Protein AF-0000000068838491 (afdb_homodimer)

Structure (mmCIF, N/CA/C/O backbone):
data_AF-0000000068838491-model_v1
#
loop_
_entity.id
_entity.type
_entity.pdbx_description
1 polymer 'Sulfotransferase domain-containing protein'
#
loop_
_atom_site.group_PDB
_atom_site.id
_atom_site.type_symbol
_atom_site.label_atom_id
_atom_site.label_alt_id
_atom_site.label_comp_id
_atom_site.label_asym_id
_atom_site.label_entity_id
_atom_site.label_seq_id
_atom_site.pdbx_PDB_ins_code
_atom_site.Cartn_x
_atom_site.Cartn_y
_atom_site.Cartn_z
_atom_site.occupancy
_atom_site.B_iso_or_equiv
_atom_site.auth_seq_id
_atom_site.auth_comp_id
_atom_site.auth_asym_id
_atom_site.auth_atom_id
_atom_site.pdbx_PDB_model_num
ATOM 1 N N . MET A 1 1 ? 32.844 -2.209 -30.922 1 19.47 1 MET A N 1
ATOM 2 C CA . MET A 1 1 ? 31.672 -2.957 -30.516 1 19.47 1 MET A CA 1
ATOM 3 C C . MET A 1 1 ? 32.062 -4.223 -29.75 1 19.47 1 MET A C 1
ATOM 5 O O . MET A 1 1 ? 32.625 -5.156 -30.328 1 19.47 1 MET A O 1
ATOM 9 N N . LYS A 1 2 ? 32.5 -4.066 -28.5 1 26.12 2 LYS A N 1
ATOM 10 C CA . LYS A 1 2 ? 33.188 -5.176 -27.844 1 26.12 2 LYS A CA 1
ATOM 11 C C . LYS A 1 2 ? 32.312 -6.422 -27.797 1 26.12 2 LYS A C 1
ATOM 13 O O . LYS A 1 2 ? 31.125 -6.34 -27.453 1 26.12 2 LYS A O 1
ATOM 18 N N . PRO A 1 3 ? 32.719 -7.426 -28.484 1 23.8 3 PRO A N 1
ATOM 19 C CA . PRO A 1 3 ? 31.875 -8.625 -28.531 1 23.8 3 PRO A CA 1
ATOM 20 C C . PRO A 1 3 ? 31.438 -9.102 -27.156 1 23.8 3 PRO A C 1
ATOM 22 O O . PRO A 1 3 ? 32.156 -8.891 -26.172 1 23.8 3 PRO A O 1
ATOM 25 N N . LEU A 1 4 ? 30.109 -9.008 -26.859 1 27.86 4 LEU A N 1
ATOM 26 C CA . LEU A 1 4 ? 29.438 -9.539 -25.672 1 27.86 4 LEU A CA 1
ATOM 27 C C . LEU A 1 4 ? 29.828 -10.992 -25.438 1 27.86 4 LEU A C 1
ATOM 29 O O . LEU A 1 4 ? 29.078 -11.914 -25.734 1 27.86 4 LEU A O 1
ATOM 33 N N . HIS A 1 5 ? 31.109 -11.406 -25.688 1 24.94 5 HIS A N 1
ATOM 34 C CA . HIS A 1 5 ? 31.609 -12.773 -25.594 1 24.94 5 HIS A CA 1
ATOM 35 C C . HIS A 1 5 ? 31.281 -13.398 -24.25 1 24.94 5 HIS A C 1
ATOM 37 O O . HIS A 1 5 ? 31.281 -14.625 -24.109 1 24.94 5 HIS A O 1
ATOM 43 N N . LEU A 1 6 ? 31.625 -12.656 -23.188 1 27.23 6 LEU A N 1
ATOM 44 C CA . LEU A 1 6 ? 32.031 -13.367 -21.969 1 27.23 6 LEU A CA 1
ATOM 45 C C . LEU A 1 6 ? 30.812 -14.039 -21.312 1 27.23 6 LEU A C 1
ATOM 47 O O . LEU A 1 6 ? 30.859 -14.391 -20.141 1 27.23 6 LEU A O 1
ATOM 51 N N . LEU A 1 7 ? 29.562 -13.664 -21.719 1 31.52 7 LEU A N 1
ATOM 52 C CA . LEU A 1 7 ? 28.734 -14.422 -20.797 1 31.52 7 LEU A CA 1
ATOM 53 C C . LEU A 1 7 ? 29 -15.914 -20.906 1 31.52 7 LEU A C 1
ATOM 55 O O . LEU A 1 7 ? 28.844 -16.5 -21.984 1 31.52 7 LEU A O 1
ATOM 59 N N . PRO A 1 8 ? 30.172 -16.328 -20.312 1 27.75 8 PRO A N 1
ATOM 60 C CA . PRO A 1 8 ? 30.531 -17.734 -20.516 1 27.75 8 PRO A CA 1
ATOM 61 C C . PRO A 1 8 ? 29.312 -18.641 -20.641 1 27.75 8 PRO A C 1
ATOM 63 O O . PRO A 1 8 ? 28.234 -18.312 -20.125 1 27.75 8 PRO A O 1
ATOM 66 N N . ALA A 1 9 ? 29.297 -19.5 -21.656 1 28.05 9 ALA A N 1
ATOM 67 C CA . ALA A 1 9 ? 28.375 -20.625 -21.812 1 28.05 9 ALA A CA 1
ATOM 68 C C . ALA A 1 9 ? 28.062 -21.266 -20.469 1 28.05 9 ALA A C 1
ATOM 70 O O . ALA A 1 9 ? 28.625 -20.875 -19.438 1 28.05 9 ALA A O 1
ATOM 71 N N . GLY A 1 10 ? 28.094 -22.719 -20.531 1 27.25 10 GLY A N 1
ATOM 72 C CA . GLY A 1 10 ? 27.625 -23.797 -19.672 1 27.25 10 GLY A CA 1
ATOM 73 C C . GLY A 1 10 ? 28.453 -23.953 -18.422 1 27.25 10 GLY A C 1
ATOM 74 O O . GLY A 1 10 ? 29 -25.047 -18.156 1 27.25 10 GLY A O 1
ATOM 75 N N . GLU A 1 11 ? 29.297 -23.094 -18.031 1 28.72 11 GLU A N 1
ATOM 76 C CA . GLU A 1 11 ? 30.062 -23.656 -16.938 1 28.72 11 GLU A CA 1
ATOM 77 C C . GLU A 1 11 ? 29.141 -24.344 -15.922 1 28.72 11 GLU A C 1
ATOM 79 O O . GLU A 1 11 ? 28.234 -23.719 -15.391 1 28.72 11 GLU A O 1
ATOM 84 N N . ALA A 1 12 ? 29.109 -25.641 -16.109 1 30.36 12 ALA A N 1
ATOM 85 C CA . ALA A 1 12 ? 28.578 -26.578 -15.133 1 30.36 12 ALA A CA 1
ATOM 86 C C . ALA A 1 12 ? 28.953 -26.188 -13.711 1 30.36 12 ALA A C 1
ATOM 88 O O . ALA A 1 12 ? 30.141 -26.031 -13.391 1 30.36 12 ALA A O 1
ATOM 89 N N . HIS A 1 13 ? 28.469 -25.109 -13.18 1 30.69 13 HIS A N 1
ATOM 90 C CA . HIS A 1 13 ? 28.75 -24.844 -11.773 1 30.69 13 HIS A CA 1
ATOM 91 C C . HIS A 1 13 ? 29.078 -26.125 -11.023 1 30.69 13 HIS A C 1
ATOM 93 O O . HIS A 1 13 ? 28.531 -27.188 -11.32 1 30.69 13 HIS A O 1
ATOM 99 N N . PRO A 1 14 ? 30.312 -26.234 -10.445 1 30 14 PRO A N 1
ATOM 100 C CA . PRO A 1 14 ? 30.656 -27.438 -9.68 1 30 14 PRO A CA 1
ATOM 101 C C . PRO A 1 14 ? 29.453 -28.125 -9.07 1 30 14 PRO A C 1
ATOM 103 O O . PRO A 1 14 ? 28.344 -27.562 -9.055 1 30 14 PRO A O 1
ATOM 106 N N . HIS A 1 15 ? 29.875 -29.156 -8.086 1 28.34 15 HIS A N 1
ATOM 107 C CA . HIS A 1 15 ? 29.172 -30.188 -7.332 1 28.34 15 HIS A CA 1
ATOM 108 C C . HIS A 1 15 ? 27.984 -29.609 -6.566 1 28.34 15 HIS A C 1
ATOM 110 O O . HIS A 1 15 ? 28.156 -28.688 -5.77 1 28.34 15 HIS A O 1
ATOM 116 N N . ARG A 1 16 ? 26.891 -29.453 -7.195 1 32.5 16 ARG A N 1
ATOM 117 C CA . ARG A 1 16 ? 25.672 -29.594 -6.426 1 32.5 16 ARG A CA 1
ATOM 118 C C . ARG A 1 16 ? 25.875 -30.531 -5.23 1 32.5 16 ARG A C 1
ATOM 120 O O . ARG A 1 16 ? 26 -31.734 -5.391 1 32.5 16 ARG A O 1
ATOM 127 N N . ILE A 1 17 ? 26.875 -30.188 -4.355 1 31.66 17 ILE A N 1
ATOM 128 C CA . ILE A 1 17 ? 26.688 -31 -3.156 1 31.66 17 ILE A CA 1
ATOM 129 C C . ILE A 1 17 ? 25.203 -31.281 -2.949 1 31.66 17 ILE A C 1
ATOM 131 O O . ILE A 1 17 ? 24.406 -30.359 -2.873 1 31.66 17 ILE A O 1
ATOM 135 N N . SER A 1 18 ? 24.781 -32.375 -3.414 1 31.28 18 SER A N 1
ATOM 136 C CA . SER A 1 18 ? 23.531 -33.094 -3.283 1 31.28 18 SER A CA 1
ATOM 137 C C . SER A 1 18 ? 22.953 -32.969 -1.874 1 31.28 18 SER A C 1
ATOM 139 O O . SER A 1 18 ? 23.047 -33.906 -1.075 1 31.28 18 SER A O 1
ATOM 141 N N . SER A 1 19 ? 23.516 -32.25 -0.915 1 34.62 19 SER A N 1
ATOM 142 C CA . SER A 1 19 ? 22.547 -32.625 0.114 1 34.62 19 SER A CA 1
ATOM 143 C C . SER A 1 19 ? 21.125 -32.688 -0.449 1 34.62 19 SER A C 1
ATOM 145 O O . SER A 1 19 ? 20.688 -31.75 -1.117 1 34.62 19 SER A O 1
ATOM 147 N N . PRO A 1 20 ? 20.656 -33.781 -0.821 1 37.28 20 PRO A N 1
ATOM 148 C CA . PRO A 1 20 ? 19.344 -34.062 -1.416 1 37.28 20 PRO A CA 1
ATOM 149 C C . PRO A 1 20 ? 18.281 -33.062 -0.996 1 37.28 20 PRO A C 1
ATOM 151 O O . PRO A 1 20 ? 17.078 -33.375 -1.035 1 37.28 20 PRO A O 1
ATOM 154 N N . LEU A 1 21 ? 18.516 -32.312 -0.077 1 43.03 21 LEU A N 1
ATOM 155 C CA . LEU A 1 21 ? 17.25 -31.672 0.296 1 43.03 21 LEU A CA 1
ATOM 156 C C . LEU A 1 21 ? 16.578 -31.062 -0.923 1 43.03 21 LEU A C 1
ATOM 158 O O . LEU A 1 21 ? 17.094 -30.125 -1.539 1 43.03 21 LEU A O 1
ATOM 162 N N . SER A 1 22 ? 15.898 -31.875 -1.881 1 56.47 22 SER A N 1
ATOM 163 C CA . SER A 1 22 ? 15.07 -31.797 -3.078 1 56.47 22 SER A CA 1
ATOM 164 C C . SER A 1 22 ? 14.266 -30.5 -3.113 1 56.47 22 SER A C 1
ATOM 166 O O . SER A 1 22 ? 13.734 -30.062 -2.088 1 56.47 22 SER A O 1
ATOM 168 N N . GLU A 1 23 ? 14.633 -29.562 -3.994 1 79.81 23 GLU A N 1
ATOM 169 C CA . GLU A 1 23 ? 13.789 -28.406 -4.25 1 79.81 23 GLU A CA 1
ATOM 170 C C . GLU A 1 23 ? 12.312 -28.766 -4.191 1 79.81 23 GLU A C 1
ATOM 172 O O . GLU A 1 23 ? 11.875 -29.734 -4.832 1 79.81 23 GLU A O 1
ATOM 177 N N . PRO A 1 24 ? 11.781 -28.141 -3.17 1 90 24 PRO A N 1
ATOM 178 C CA . PRO A 1 24 ? 10.352 -28.469 -3.109 1 90 24 PRO A CA 1
ATOM 179 C C . PRO A 1 24 ? 9.617 -28.141 -4.402 1 90 24 PRO A C 1
ATOM 181 O O . PRO A 1 24 ? 10.078 -27.297 -5.188 1 90 24 PRO A O 1
ATOM 184 N N . GLY A 1 25 ? 8.586 -28.953 -4.688 1 95.94 25 GLY A N 1
ATOM 185 C CA . GLY A 1 25 ? 7.656 -28.531 -5.719 1 95.94 25 GLY A CA 1
ATOM 186 C C . GLY A 1 25 ? 6.926 -27.25 -5.359 1 95.94 25 GLY A C 1
ATOM 187 O O . GLY A 1 25 ? 7.012 -26.766 -4.227 1 95.94 25 GLY A O 1
ATOM 188 N N . VAL A 1 26 ? 6.305 -26.672 -6.332 1 98.06 26 VAL A N 1
ATOM 189 C CA . VAL A 1 26 ? 5.625 -25.406 -6.07 1 98.06 26 VAL A CA 1
ATOM 190 C C . VAL A 1 26 ? 4.266 -25.406 -6.758 1 98.06 26 VAL A C 1
ATOM 192 O O . VAL A 1 26 ? 4.121 -25.906 -7.875 1 98.06 26 VAL A O 1
ATOM 195 N N . VAL A 1 27 ? 3.301 -25 -6.039 1 98.5 27 VAL A N 1
ATOM 196 C CA . VAL A 1 27 ? 1.979 -24.656 -6.559 1 98.5 27 VAL A CA 1
ATOM 197 C C . VAL A 1 27 ? 1.795 -23.141 -6.574 1 98.5 27 VAL A C 1
ATOM 199 O O . VAL A 1 27 ? 1.725 -22.516 -5.516 1 98.5 27 VAL A O 1
ATOM 202 N N . PHE A 1 28 ? 1.736 -22.625 -7.766 1 98.69 28 PHE A N 1
ATOM 203 C CA . PHE A 1 28 ? 1.421 -21.203 -7.938 1 98.69 28 PHE A CA 1
ATOM 204 C C . PHE A 1 28 ? -0.043 -21.031 -8.32 1 98.69 28 PHE A C 1
ATOM 206 O O . PHE A 1 28 ? -0.438 -21.328 -9.445 1 98.69 28 PHE A O 1
ATOM 213 N N . ILE A 1 29 ? -0.805 -20.516 -7.336 1 98.44 29 ILE A N 1
ATOM 214 C CA . ILE A 1 29 ? -2.18 -20.156 -7.648 1 98.44 29 ILE A CA 1
ATOM 215 C C . ILE A 1 29 ? -2.195 -18.828 -8.414 1 98.44 29 ILE A C 1
ATOM 217 O O . ILE A 1 29 ? -2.078 -17.75 -7.812 1 98.44 29 ILE A O 1
ATOM 221 N N . LYS A 1 30 ? -2.393 -18.953 -9.664 1 96.56 30 LYS A N 1
ATOM 222 C CA . LYS A 1 30 ? -2.33 -17.828 -10.586 1 96.56 30 LYS A CA 1
ATOM 223 C C . LYS A 1 30 ? -3.6 -16.984 -10.508 1 96.56 30 LYS A C 1
ATOM 225 O O . LYS A 1 30 ? -4.703 -17.484 -10.719 1 96.56 30 LYS A O 1
ATOM 230 N N . THR A 1 31 ? -3.426 -15.734 -10.117 1 95 31 THR A N 1
ATOM 231 C CA . THR A 1 31 ? -4.555 -14.812 -10.078 1 95 31 THR A CA 1
ATOM 232 C C . THR A 1 31 ? -4.621 -13.984 -11.352 1 95 31 THR A C 1
ATOM 234 O O . THR A 1 31 ? -3.611 -13.805 -12.039 1 95 31 THR A O 1
ATOM 237 N N . HIS A 1 32 ? -5.727 -13.516 -11.68 1 90.38 32 HIS A N 1
ATOM 238 C CA . HIS A 1 32 ? -5.922 -12.773 -12.922 1 90.38 32 HIS A CA 1
ATOM 239 C C . HIS A 1 32 ? -5.484 -11.32 -12.766 1 90.38 32 HIS A C 1
ATOM 241 O O . HIS A 1 32 ? -5.707 -10.703 -11.719 1 90.38 32 HIS A O 1
ATOM 247 N N . ALA A 1 33 ? -4.863 -10.805 -13.781 1 89.25 33 ALA A N 1
ATOM 248 C CA . ALA A 1 33 ? -4.52 -9.398 -13.938 1 89.25 33 ALA A CA 1
ATOM 249 C C . ALA A 1 33 ? -3.566 -8.938 -12.836 1 89.25 33 ALA A C 1
ATOM 251 O O . ALA A 1 33 ? -3.666 -7.809 -12.352 1 89.25 33 ALA A O 1
ATOM 252 N N . THR A 1 34 ? -2.689 -9.812 -12.398 1 93.69 34 THR A N 1
ATOM 253 C CA . THR A 1 34 ? -1.746 -9.469 -11.336 1 93.69 34 THR A CA 1
ATOM 254 C C . THR A 1 34 ? -0.308 -9.625 -11.82 1 93.69 34 THR A C 1
ATOM 256 O O . THR A 1 34 ? 0.622 -9.695 -11.016 1 93.69 34 THR A O 1
ATOM 259 N N . GLY A 1 35 ? -0.11 -9.664 -13.109 1 91.38 35 GLY A N 1
ATOM 260 C CA . GLY A 1 35 ? 1.215 -9.938 -13.633 1 91.38 35 GLY A CA 1
ATOM 261 C C . GLY A 1 35 ? 1.609 -11.398 -13.531 1 91.38 35 GLY A C 1
ATOM 262 O O . GLY A 1 35 ? 2.791 -11.734 -13.617 1 91.38 35 GLY A O 1
ATOM 263 N N . SER A 1 36 ? 0.654 -12.219 -13.391 1 94.06 36 SER A N 1
ATOM 264 C CA . SER A 1 36 ? 0.883 -13.625 -13.094 1 94.06 36 SER A CA 1
ATOM 265 C C . SER A 1 36 ? 1.344 -14.391 -14.328 1 94.06 36 SER A C 1
ATOM 267 O O . SER A 1 36 ? 1.979 -15.438 -14.219 1 94.06 36 SER A O 1
ATOM 269 N N . SER A 1 37 ? 1.078 -13.867 -15.523 1 92.62 37 SER A N 1
ATOM 270 C CA . SER A 1 37 ? 1.545 -14.539 -16.734 1 92.62 37 SER A CA 1
ATOM 271 C C . SER A 1 37 ? 3.068 -14.586 -16.781 1 92.62 37 SER A C 1
ATOM 273 O O . SER A 1 37 ? 3.648 -15.578 -17.219 1 92.62 37 SER A O 1
ATOM 275 N N . THR A 1 38 ? 3.684 -13.508 -16.406 1 94.38 38 THR A N 1
ATOM 276 C CA . THR A 1 38 ? 5.141 -13.469 -16.359 1 94.38 38 THR A CA 1
ATOM 277 C C . THR A 1 38 ? 5.68 -14.531 -15.414 1 94.38 38 THR A C 1
ATOM 279 O O . THR A 1 38 ? 6.641 -15.234 -15.734 1 94.38 38 THR A O 1
ATOM 282 N N . LEU A 1 39 ? 5.055 -14.68 -14.289 1 96.88 39 LEU A N 1
ATOM 283 C CA . LEU A 1 39 ? 5.504 -15.664 -13.312 1 96.88 39 LEU A CA 1
ATOM 284 C C . LEU A 1 39 ? 5.312 -17.078 -13.836 1 96.88 39 LEU A C 1
ATOM 286 O O . LEU A 1 39 ? 6.172 -17.953 -13.648 1 96.88 39 LEU A O 1
ATOM 290 N N . THR A 1 40 ? 4.199 -17.312 -14.477 1 96.62 40 THR A N 1
ATOM 291 C CA . THR A 1 40 ? 3.98 -18.609 -15.102 1 96.62 40 THR A CA 1
ATOM 292 C C . THR A 1 40 ? 5.074 -18.906 -16.125 1 96.62 40 THR A C 1
ATOM 294 O O . THR A 1 40 ? 5.586 -20.031 -16.188 1 96.62 40 THR A O 1
ATOM 297 N N . SER A 1 41 ? 5.426 -17.922 -16.875 1 95.12 41 SER A N 1
ATOM 298 C CA . SER A 1 41 ? 6.488 -18.094 -17.859 1 95.12 41 SER A CA 1
ATOM 299 C C . SER A 1 41 ? 7.812 -18.438 -17.188 1 95.12 41 SER A C 1
ATOM 301 O O . SER A 1 41 ? 8.578 -19.25 -17.703 1 95.12 41 SER A O 1
ATOM 303 N N . ILE A 1 42 ? 8.117 -17.797 -16.094 1 96.81 42 ILE A N 1
ATOM 304 C CA . ILE A 1 42 ? 9.312 -18.094 -15.32 1 96.81 42 ILE A CA 1
ATOM 305 C C . ILE A 1 42 ? 9.305 -19.562 -14.883 1 96.81 42 ILE A C 1
ATOM 307 O O . ILE A 1 42 ? 10.297 -20.266 -15.039 1 96.81 42 ILE A O 1
ATOM 311 N N . MET A 1 43 ? 8.203 -20.047 -14.414 1 97 43 MET A N 1
ATOM 312 C CA . MET A 1 43 ? 8.062 -21.422 -13.922 1 97 43 MET A CA 1
ATOM 313 C C . MET A 1 43 ? 8.195 -22.422 -15.07 1 97 43 MET A C 1
ATOM 315 O O . MET A 1 43 ? 8.852 -23.453 -14.922 1 97 43 MET A O 1
ATOM 319 N N . HIS A 1 44 ? 7.598 -22.062 -16.125 1 96.06 44 HIS A N 1
ATOM 320 C CA . HIS A 1 44 ? 7.691 -22.922 -17.312 1 96.06 44 HIS A CA 1
ATOM 321 C C . HIS A 1 44 ? 9.133 -23.031 -17.797 1 96.06 44 HIS A C 1
ATOM 323 O O . HIS A 1 44 ? 9.586 -24.109 -18.156 1 96.06 44 HIS A O 1
ATOM 329 N N . ARG A 1 45 ? 9.805 -21.938 -17.875 1 94.75 45 ARG A N 1
ATOM 330 C CA . ARG A 1 45 ? 11.203 -21.953 -18.297 1 94.75 45 ARG A CA 1
ATOM 331 C C . ARG A 1 45 ? 12.062 -22.781 -17.359 1 94.75 45 ARG A C 1
ATOM 333 O O . ARG A 1 45 ? 12.977 -23.484 -17.797 1 94.75 45 ARG A O 1
ATOM 340 N N . PHE A 1 46 ? 11.789 -22.672 -16.094 1 95.5 46 PHE A N 1
ATOM 341 C CA . PHE A 1 46 ? 12.492 -23.5 -15.125 1 95.5 46 PHE A CA 1
ATOM 342 C C . PHE A 1 46 ? 12.266 -24.969 -15.414 1 95.5 46 PHE A C 1
ATOM 344 O O . PHE A 1 46 ? 13.211 -25.766 -15.398 1 95.5 46 PHE A O 1
ATOM 351 N N . CYS A 1 47 ? 11.039 -25.312 -15.703 1 94.19 47 CYS A N 1
ATOM 352 C CA . CYS A 1 47 ? 10.711 -26.703 -16 1 94.19 47 CYS A CA 1
ATOM 353 C C . CYS A 1 47 ? 11.469 -27.188 -17.234 1 94.19 47 CYS A C 1
ATOM 355 O O . CYS A 1 47 ? 12.047 -28.281 -17.219 1 94.19 47 CYS A O 1
ATOM 357 N N . ASP A 1 48 ? 11.492 -26.422 -18.219 1 93.19 48 ASP A N 1
ATOM 358 C CA . ASP A 1 48 ? 12.172 -26.781 -19.469 1 93.19 48 ASP A CA 1
ATOM 359 C C . ASP A 1 48 ? 13.672 -26.938 -19.234 1 93.19 48 ASP A C 1
ATOM 361 O O . ASP A 1 48 ? 14.289 -27.859 -19.781 1 93.19 48 ASP A O 1
ATOM 365 N N . ALA A 1 49 ? 14.188 -26.047 -18.453 1 91.25 49 ALA A N 1
ATOM 366 C CA . ALA A 1 49 ? 15.633 -26.016 -18.25 1 91.25 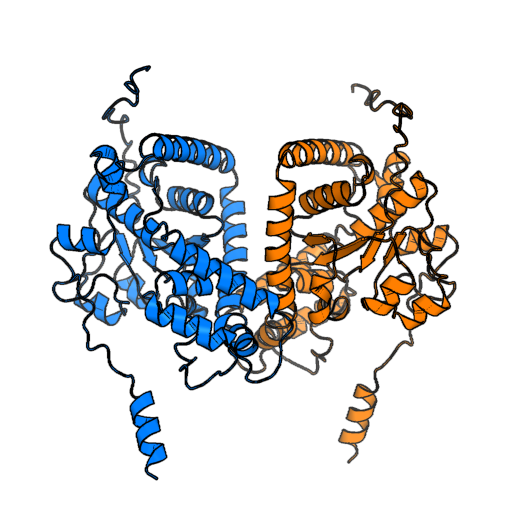49 ALA A CA 1
ATOM 367 C C . ALA A 1 49 ? 16.094 -27.141 -17.344 1 91.25 49 ALA A C 1
ATOM 369 O O . ALA A 1 49 ? 17.219 -27.641 -17.484 1 91.25 49 ALA A O 1
ATOM 370 N N . ASN A 1 50 ? 15.258 -27.625 -16.484 1 89.69 50 ASN A N 1
ATOM 371 C CA . ASN A 1 50 ? 15.695 -28.594 -15.469 1 89.69 50 ASN A CA 1
ATOM 372 C C . ASN A 1 50 ? 15.031 -29.953 -15.664 1 89.69 50 ASN A C 1
ATOM 374 O O . ASN A 1 50 ? 15.234 -30.859 -14.859 1 89.69 50 ASN A O 1
ATOM 378 N N . GLY A 1 51 ? 14.305 -30.094 -16.672 1 86 51 GLY A N 1
ATOM 379 C CA . GLY A 1 51 ? 13.617 -31.344 -16.938 1 86 51 GLY A CA 1
ATOM 380 C C . GLY A 1 51 ? 12.594 -31.703 -15.867 1 86 51 GLY A C 1
ATOM 381 O O . GLY A 1 51 ? 12.391 -32.875 -15.57 1 86 51 GLY A O 1
ATOM 382 N N . SER A 1 52 ? 12.086 -30.703 -15.25 1 87.75 52 SER A N 1
ATOM 383 C CA . SER A 1 52 ? 11.062 -30.906 -14.227 1 87.75 52 SER A CA 1
ATOM 384 C C . SER A 1 52 ? 9.695 -31.141 -14.859 1 87.75 52 SER A C 1
ATOM 386 O O . SER A 1 52 ? 9.5 -30.875 -16.047 1 87.75 52 SER A O 1
ATOM 388 N N . THR A 1 53 ? 8.828 -31.688 -14.078 1 92.31 53 THR A N 1
ATOM 389 C CA . THR A 1 53 ? 7.469 -31.938 -14.547 1 92.31 53 THR A CA 1
ATOM 390 C C . THR A 1 53 ? 6.559 -30.766 -14.195 1 92.31 53 THR A C 1
ATOM 392 O O . THR A 1 53 ? 6.445 -30.375 -13.031 1 92.31 53 THR A O 1
ATOM 395 N N . CYS A 1 54 ? 5.887 -30.219 -15.242 1 95.44 54 CYS A N 1
ATOM 396 C CA . CYS A 1 54 ? 4.922 -29.141 -15.07 1 95.44 54 CYS A CA 1
ATOM 397 C C . CYS A 1 54 ? 3.535 -29.562 -15.531 1 95.44 54 CYS A C 1
ATOM 399 O O . CYS A 1 54 ? 3.408 -30.438 -16.391 1 95.44 54 CYS A O 1
ATOM 401 N N . PHE A 1 55 ? 2.582 -28.984 -14.914 1 96.81 55 PHE A N 1
ATOM 402 C CA . PHE A 1 55 ? 1.212 -29.25 -15.336 1 96.81 55 PHE A CA 1
ATOM 403 C C . PHE A 1 55 ? 0.972 -28.734 -16.75 1 96.81 55 PHE A C 1
ATOM 405 O O . PHE A 1 55 ? 1.298 -27.594 -17.062 1 96.81 55 PHE A O 1
ATOM 412 N N . VAL A 1 56 ? 0.473 -29.578 -17.547 1 95.12 56 VAL A N 1
ATOM 413 C CA . VAL A 1 56 ? 0.035 -29.25 -18.891 1 95.12 56 VAL A CA 1
ATOM 414 C C . VAL A 1 56 ? -1.475 -29.453 -19.016 1 95.12 56 VAL A C 1
ATOM 416 O O . VAL A 1 56 ? -2.004 -30.484 -18.609 1 95.12 56 VAL A O 1
ATOM 419 N N . TYR A 1 57 ? -2.133 -28.453 -19.547 1 95.19 57 TYR A N 1
ATOM 420 C CA . TYR A 1 57 ? -3.574 -28.594 -19.734 1 95.19 57 TYR A CA 1
ATOM 421 C C . TYR A 1 57 ? -3.898 -29.781 -20.641 1 95.19 57 TYR A C 1
ATOM 423 O O . TYR A 1 57 ? -3.209 -30.016 -21.625 1 95.19 57 TYR A O 1
ATOM 431 N N . PRO A 1 58 ? -4.957 -30.484 -20.25 1 92.75 58 PRO A N 1
ATOM 432 C CA . PRO A 1 58 ? -5.395 -31.547 -21.156 1 92.75 58 PRO A CA 1
ATOM 433 C C . PRO A 1 58 ? -5.844 -31.016 -22.516 1 92.75 58 PRO A C 1
ATOM 435 O O . PRO A 1 58 ? -6.258 -29.859 -22.625 1 92.75 58 PRO A O 1
ATOM 438 N N . ARG A 1 59 ? -5.773 -31.953 -23.422 1 88.75 59 ARG A N 1
ATOM 439 C CA . ARG A 1 59 ? -6.242 -31.578 -24.766 1 88.75 59 ARG A CA 1
ATOM 440 C C . ARG A 1 59 ? -7.699 -31.141 -24.734 1 88.75 59 ARG A C 1
ATOM 442 O O . ARG A 1 59 ? -8.523 -31.734 -24.031 1 88.75 59 ARG A O 1
ATOM 449 N N . GLY A 1 60 ? -7.996 -30.094 -25.391 1 86.12 60 GLY A N 1
ATOM 450 C CA . GLY A 1 60 ? -9.359 -29.594 -25.469 1 86.12 60 GLY A CA 1
ATOM 451 C C . GLY A 1 60 ? -9.688 -28.562 -24.406 1 86.12 60 GLY A C 1
ATOM 452 O O . GLY A 1 60 ? -10.727 -27.906 -24.469 1 86.12 60 GLY A O 1
ATOM 453 N N . VAL A 1 61 ? -8.859 -28.531 -23.422 1 90.19 61 VAL A N 1
ATOM 454 C CA . VAL A 1 61 ? -9.086 -27.547 -22.375 1 90.19 61 VAL A CA 1
ATOM 455 C C . VAL A 1 61 ? -8.273 -26.281 -22.656 1 90.19 61 VAL A C 1
ATOM 457 O O . VAL A 1 61 ? -7.082 -26.359 -22.969 1 90.19 61 VAL A O 1
ATOM 460 N N . HIS A 1 62 ? -8.883 -25.156 -22.531 1 89.12 62 HIS A N 1
ATOM 461 C CA . HIS A 1 62 ? -8.203 -23.891 -22.781 1 89.12 62 HIS A CA 1
ATOM 462 C C . HIS A 1 62 ? -7.125 -23.625 -21.75 1 89.12 62 HIS A C 1
ATOM 464 O O . HIS A 1 62 ? -7.402 -23.609 -20.547 1 89.12 62 HIS A O 1
ATOM 470 N N . ALA A 1 63 ? -5.934 -23.359 -22.281 1 87.81 63 ALA A N 1
ATOM 471 C CA . ALA A 1 63 ? -4.809 -23.078 -21.391 1 87.81 63 ALA A CA 1
ATOM 472 C C . ALA A 1 63 ? -4.957 -21.703 -20.734 1 87.81 63 ALA A C 1
ATOM 474 O O . ALA A 1 63 ? -4.242 -20.766 -21.078 1 87.81 63 ALA A O 1
ATOM 475 N N . GLY A 1 64 ? -5.914 -21.438 -20.047 1 86.88 64 GLY A N 1
ATOM 476 C CA . GLY A 1 64 ? -6.234 -20.203 -19.344 1 86.88 64 GLY A CA 1
ATOM 477 C C . GLY A 1 64 ? -7.469 -20.312 -18.469 1 86.88 64 GLY A C 1
ATOM 478 O O . GLY A 1 64 ? -7.789 -19.391 -17.719 1 86.88 64 GLY A O 1
ATOM 479 N N . SER A 1 65 ? -7.973 -21.422 -18.594 1 87.88 65 SER A N 1
ATOM 480 C CA . SER A 1 65 ? -9.172 -21.656 -17.781 1 87.88 65 SER A CA 1
ATOM 481 C C . SER A 1 65 ? -8.828 -21.766 -16.297 1 87.88 65 SER A C 1
ATOM 483 O O . SER A 1 65 ? -7.746 -22.234 -15.945 1 87.88 65 SER A O 1
ATOM 485 N N . THR A 1 66 ? -9.75 -21.297 -15.547 1 91.81 66 THR A N 1
ATOM 486 C CA . THR A 1 66 ? -9.609 -21.484 -14.102 1 91.81 66 THR A CA 1
ATOM 487 C C . THR A 1 66 ? -10.031 -22.891 -13.688 1 91.81 66 THR A C 1
ATOM 489 O O . THR A 1 66 ? -11.164 -23.297 -13.953 1 91.81 66 THR A O 1
ATOM 492 N N . LEU A 1 67 ? -9.156 -23.562 -12.961 1 95.31 67 LEU A N 1
ATOM 493 C CA . LEU A 1 67 ? -9.383 -24.969 -12.641 1 95.31 67 LEU A CA 1
ATOM 494 C C . LEU A 1 67 ? -9.914 -25.125 -11.219 1 95.31 67 LEU A C 1
ATOM 496 O O . LEU A 1 67 ? -9.453 -24.438 -10.305 1 95.31 67 LEU A O 1
ATOM 500 N N . SER A 1 68 ? -10.859 -26.031 -11.062 1 94.81 68 SER A N 1
ATOM 501 C CA . SER A 1 68 ? -11.297 -26.438 -9.734 1 94.81 68 SER A CA 1
ATOM 502 C C . SER A 1 68 ? -10.461 -27.594 -9.203 1 94.81 68 SER A C 1
ATOM 504 O O . SER A 1 68 ? -9.781 -28.281 -9.977 1 94.81 68 SER A O 1
ATOM 506 N N . ALA A 1 69 ? -10.57 -27.812 -7.922 1 94.31 69 ALA A N 1
ATOM 507 C CA . ALA A 1 69 ? -9.883 -28.938 -7.32 1 94.31 69 ALA A CA 1
ATOM 508 C C . ALA A 1 69 ? -10.383 -30.266 -7.906 1 94.31 69 ALA A C 1
ATOM 510 O O . ALA A 1 69 ? -9.602 -31.203 -8.086 1 94.31 69 ALA A O 1
ATOM 511 N N . ALA A 1 70 ? -11.625 -30.297 -8.156 1 94.5 70 ALA A N 1
ATOM 512 C CA . ALA A 1 70 ? -12.219 -31.5 -8.727 1 94.5 70 ALA A CA 1
ATOM 513 C C . ALA A 1 70 ? -11.633 -31.812 -10.094 1 94.5 70 ALA A C 1
ATOM 515 O O . ALA A 1 70 ? -11.289 -32.969 -10.391 1 94.5 70 ALA A O 1
ATOM 516 N N . GLN A 1 71 ? -11.523 -30.844 -10.945 1 94.88 71 GLN A N 1
ATOM 517 C CA . GLN A 1 71 ? -10.914 -31.016 -12.266 1 94.88 71 GLN A CA 1
ATOM 518 C C . GLN A 1 71 ? -9.469 -31.5 -12.148 1 94.88 71 GLN A C 1
ATOM 520 O O . GLN A 1 71 ? -9.055 -32.406 -12.867 1 94.88 71 GLN A O 1
ATOM 525 N N . LEU A 1 72 ? -8.773 -30.938 -11.258 1 95.81 72 LEU A N 1
ATOM 526 C CA . LEU A 1 72 ? -7.371 -31.297 -11.07 1 95.81 72 LEU A CA 1
ATOM 527 C C . LEU A 1 72 ? -7.238 -32.75 -10.602 1 95.81 72 LEU A C 1
ATOM 529 O O . LEU A 1 72 ? -6.336 -33.469 -11.031 1 95.81 72 LEU A O 1
ATOM 533 N N . ARG A 1 73 ? -8.141 -33.188 -9.766 1 94.5 73 ARG A N 1
ATOM 534 C CA . ARG A 1 73 ? -8.109 -34.562 -9.266 1 94.5 73 ARG A CA 1
ATOM 535 C C . ARG A 1 73 ? -8.312 -35.562 -10.398 1 94.5 73 ARG A C 1
ATOM 537 O O . ARG A 1 73 ? -7.773 -36.656 -10.367 1 94.5 73 ARG A O 1
ATOM 544 N N . ASP A 1 74 ? -9.023 -35.094 -11.359 1 93.94 74 ASP A N 1
ATOM 545 C CA . ASP A 1 74 ? -9.297 -35.969 -12.5 1 93.94 74 ASP A CA 1
ATOM 546 C C . ASP A 1 74 ? -8.086 -36.062 -13.414 1 93.94 74 ASP A C 1
ATOM 548 O O . ASP A 1 74 ? -7.906 -37.062 -14.109 1 93.94 74 ASP A O 1
ATOM 552 N N . TRP A 1 75 ? -7.254 -35.031 -13.375 1 93.75 75 TRP A N 1
ATOM 553 C CA . TRP A 1 75 ? -6.23 -34.938 -14.414 1 93.75 75 TRP A CA 1
ATOM 554 C C . TRP A 1 75 ? -4.844 -35.219 -13.844 1 93.75 75 TRP A C 1
ATOM 556 O O . TRP A 1 75 ? -3.914 -35.562 -14.578 1 93.75 75 TRP A O 1
ATOM 566 N N . VAL A 1 76 ? -4.695 -35.062 -12.539 1 93.38 76 VAL A N 1
ATOM 567 C CA . VAL A 1 76 ? -3.369 -35.094 -11.93 1 93.38 76 VAL A CA 1
ATOM 568 C C . VAL A 1 76 ? -3.314 -36.156 -10.844 1 93.38 76 VAL A C 1
ATOM 570 O O . VAL A 1 76 ? -4.129 -36.125 -9.914 1 93.38 76 VAL A O 1
ATOM 573 N N . ALA A 1 77 ? -2.357 -37.062 -10.984 1 94.19 77 ALA A N 1
ATOM 574 C CA . ALA A 1 77 ? -2.1 -38.031 -9.906 1 94.19 77 ALA A CA 1
ATOM 575 C C . ALA A 1 77 ? -1.326 -37.375 -8.773 1 94.19 77 ALA A C 1
ATOM 577 O O . ALA A 1 77 ? -0.488 -36.5 -9.008 1 94.19 77 ALA A O 1
ATOM 578 N N . PRO A 1 78 ? -1.623 -37.812 -7.621 1 93.94 78 PRO A N 1
ATOM 579 C CA . PRO A 1 78 ? -0.917 -37.25 -6.48 1 93.94 78 PRO A CA 1
ATOM 580 C C . PRO A 1 78 ? 0.601 -37.281 -6.637 1 93.94 78 PRO A C 1
ATOM 582 O O . PRO A 1 78 ? 1.147 -38.312 -7.047 1 93.94 78 PRO A O 1
ATOM 585 N N . ASP A 1 79 ? 1.203 -36.156 -6.402 1 92.06 79 ASP A N 1
ATOM 586 C CA . ASP A 1 79 ? 2.652 -35.969 -6.352 1 92.06 79 ASP A CA 1
ATOM 587 C C . ASP A 1 79 ? 3.295 -36.312 -7.691 1 92.06 79 ASP A C 1
ATOM 589 O O . ASP A 1 79 ? 4.453 -36.75 -7.742 1 92.06 79 ASP A O 1
ATOM 593 N N . SER A 1 80 ? 2.555 -36.125 -8.797 1 92.88 80 SER A N 1
ATOM 594 C CA . SER A 1 80 ? 3.059 -36.5 -10.109 1 92.88 80 SER A CA 1
ATOM 595 C C . SER A 1 80 ? 3.67 -35.312 -10.836 1 92.88 80 SER A C 1
ATOM 597 O O . SER A 1 80 ? 4.426 -35.469 -11.789 1 92.88 80 SER A O 1
ATOM 599 N N . ILE A 1 81 ? 3.293 -34.125 -10.383 1 94.56 81 ILE A N 1
ATOM 600 C CA . ILE A 1 81 ? 3.77 -32.906 -11 1 94.56 81 ILE A CA 1
ATOM 601 C C . ILE A 1 81 ? 4.582 -32.094 -9.984 1 94.56 81 ILE A C 1
ATOM 603 O O . ILE A 1 81 ? 4.199 -32 -8.82 1 94.56 81 ILE A O 1
ATOM 607 N N . ARG A 1 82 ? 5.668 -31.578 -10.484 1 95.62 82 ARG A N 1
ATOM 608 C CA . ARG A 1 82 ? 6.535 -30.797 -9.594 1 95.62 82 ARG A CA 1
ATOM 609 C C . ARG A 1 82 ? 6.09 -29.344 -9.531 1 95.62 82 ARG A C 1
ATOM 611 O O . ARG A 1 82 ? 6.223 -28.688 -8.492 1 95.62 82 ARG A O 1
ATOM 618 N N . ILE A 1 83 ? 5.621 -28.797 -10.672 1 97.38 83 ILE A N 1
ATOM 619 C CA . ILE A 1 83 ? 5.258 -27.391 -10.727 1 97.38 83 ILE A CA 1
ATOM 620 C C . ILE A 1 83 ? 3.852 -27.234 -11.305 1 97.38 83 ILE A C 1
ATOM 622 O O . ILE A 1 83 ? 3.58 -27.688 -12.422 1 97.38 83 ILE A O 1
ATOM 626 N N . PHE A 1 84 ? 2.992 -26.688 -10.555 1 97.81 84 PHE A N 1
ATOM 627 C CA . PHE A 1 84 ? 1.685 -26.234 -11.008 1 97.81 84 PHE A CA 1
ATOM 628 C C . PHE A 1 84 ? 1.615 -24.719 -11.008 1 97.81 84 PHE A C 1
ATOM 630 O O . PHE A 1 84 ? 1.748 -24.078 -9.961 1 97.81 84 PHE A O 1
ATOM 637 N N . ALA A 1 85 ? 1.397 -24.062 -12.156 1 97.81 85 ALA A N 1
ATOM 638 C CA . ALA A 1 85 ? 1.421 -22.609 -12.242 1 97.81 85 ALA A CA 1
ATOM 639 C C . ALA A 1 85 ? 0.285 -22.094 -13.125 1 97.81 85 ALA A C 1
ATOM 641 O O . ALA A 1 85 ? 0.527 -21.438 -14.141 1 97.81 85 ALA A O 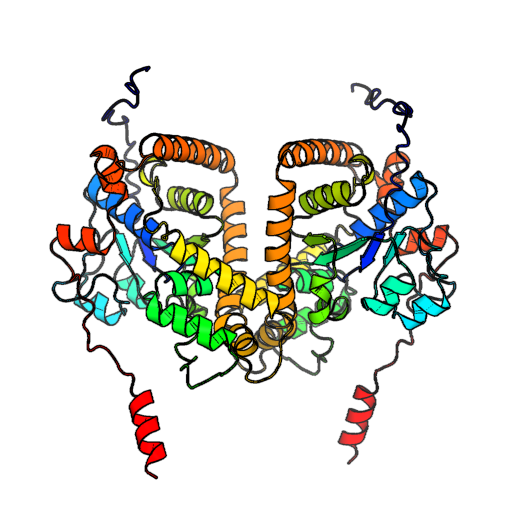1
ATOM 642 N N . ASN A 1 86 ? -0.917 -22.312 -12.711 1 96.5 86 ASN A N 1
ATOM 643 C CA . ASN A 1 86 ? -2.09 -21.984 -13.516 1 96.5 86 ASN A CA 1
ATOM 644 C C . ASN A 1 86 ? -3.203 -21.391 -12.656 1 96.5 86 ASN A C 1
ATOM 646 O O . ASN A 1 86 ? -3.1 -21.344 -11.43 1 96.5 86 ASN A O 1
ATOM 650 N N . HIS A 1 87 ? -4.242 -20.844 -13.375 1 95.12 87 HIS A N 1
ATOM 651 C CA . HIS A 1 87 ? -5.418 -20.344 -12.68 1 95.12 87 HIS A CA 1
ATOM 652 C C . HIS A 1 87 ? -6.191 -21.469 -12.008 1 95.12 87 HIS A C 1
ATOM 654 O O . HIS A 1 87 ? -6.609 -22.422 -12.68 1 95.12 87 HIS A O 1
ATOM 660 N N . ALA A 1 88 ? -6.395 -21.344 -10.742 1 96.69 88 ALA A N 1
ATOM 661 C CA . ALA A 1 88 ? -7.18 -22.328 -9.992 1 96.69 88 ALA A CA 1
ATOM 662 C C . ALA A 1 88 ? -7.836 -21.688 -8.781 1 96.69 88 ALA A C 1
ATOM 664 O O . ALA A 1 88 ? -7.465 -20.578 -8.367 1 96.69 88 ALA A O 1
ATOM 665 N N . VAL A 1 89 ? -8.883 -22.297 -8.352 1 96.5 89 VAL A N 1
ATOM 666 C CA . VAL A 1 89 ? -9.445 -21.953 -7.051 1 96.5 89 VAL A CA 1
ATOM 667 C C . VAL A 1 89 ? -8.758 -22.75 -5.953 1 96.5 89 VAL A C 1
ATOM 669 O O . VAL A 1 89 ? -8.859 -23.984 -5.918 1 96.5 89 VAL A O 1
ATOM 672 N N . TYR A 1 90 ? -8.148 -22.109 -5.07 1 97.81 90 TYR A N 1
ATOM 673 C CA . TYR A 1 90 ? -7.324 -22.781 -4.062 1 97.81 90 TYR A CA 1
ATOM 674 C C . TYR A 1 90 ? -8.188 -23.422 -2.99 1 97.81 90 TYR A C 1
ATOM 676 O O . TYR A 1 90 ? -8.984 -22.75 -2.332 1 97.81 90 TYR A O 1
ATOM 684 N N . GLU A 1 91 ? -8.047 -24.594 -2.84 1 97.19 91 GLU A N 1
ATOM 685 C CA . GLU A 1 91 ? -8.625 -25.422 -1.795 1 97.19 91 GLU A CA 1
ATOM 686 C C . GLU A 1 91 ? -7.543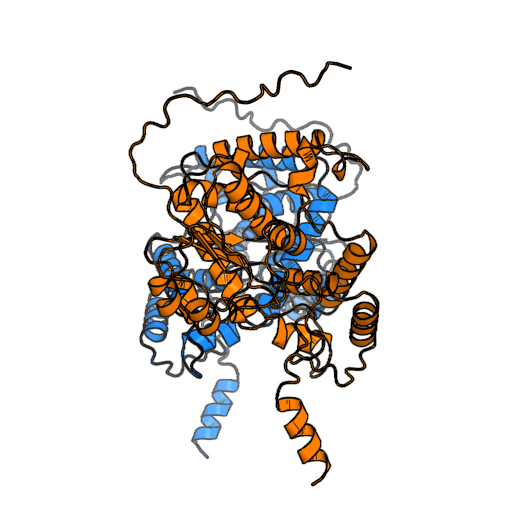 -26.219 -1.064 1 97.19 91 GLU A C 1
ATOM 688 O O . GLU A 1 91 ? -7.129 -27.281 -1.527 1 97.19 91 GLU A O 1
ATOM 693 N N . PRO A 1 92 ? -7.254 -25.828 0.128 1 97.25 92 PRO A N 1
ATOM 694 C CA . PRO A 1 92 ? -6.047 -26.344 0.782 1 97.25 92 PRO A CA 1
ATOM 695 C C . PRO A 1 92 ? -6.062 -27.859 0.943 1 97.25 92 PRO A C 1
ATOM 697 O O . PRO A 1 92 ? -5.055 -28.531 0.682 1 97.25 92 PRO A O 1
ATOM 700 N N . VAL A 1 93 ? -7.129 -28.422 1.335 1 96.31 93 VAL A N 1
ATOM 701 C CA . VAL A 1 93 ? -7.184 -29.859 1.598 1 96.31 93 VAL A CA 1
ATOM 702 C C . VAL A 1 93 ? -6.98 -30.625 0.296 1 96.31 93 VAL A C 1
ATOM 704 O O . VAL A 1 93 ? -6.168 -31.562 0.239 1 96.31 93 VAL A O 1
ATOM 707 N N . SER A 1 94 ? -7.691 -30.266 -0.718 1 96.69 94 SER A N 1
ATOM 708 C CA . SER A 1 94 ? -7.566 -30.938 -2.012 1 96.69 94 SER A CA 1
ATOM 709 C C . SER A 1 94 ? -6.164 -30.75 -2.59 1 96.69 94 SER A C 1
ATOM 711 O O . SER A 1 94 ? -5.586 -31.703 -3.129 1 96.69 94 SER A O 1
ATOM 713 N N . PHE A 1 95 ? -5.645 -29.578 -2.486 1 97.5 95 PHE A N 1
ATOM 714 C CA . PHE A 1 95 ? -4.328 -29.312 -3.051 1 97.5 95 PHE A CA 1
ATOM 715 C C . PHE A 1 95 ? -3.244 -30.047 -2.271 1 97.5 95 PHE A C 1
ATOM 717 O O . PHE A 1 95 ? -2.256 -30.5 -2.85 1 97.5 95 PHE A O 1
ATOM 724 N N . ALA A 1 96 ? -3.443 -30.172 -0.998 1 96.38 96 ALA A N 1
ATOM 725 C CA . ALA A 1 96 ? -2.48 -30.906 -0.189 1 96.38 96 ALA A CA 1
ATOM 726 C C . ALA A 1 96 ? -2.469 -32.375 -0.569 1 96.38 96 ALA A C 1
ATOM 728 O O . ALA A 1 96 ? -1.431 -33.031 -0.486 1 96.38 96 ALA A O 1
ATOM 729 N N . ALA A 1 97 ? -3.611 -32.875 -0.938 1 96.38 97 ALA A N 1
ATOM 730 C CA . ALA A 1 97 ? -3.699 -34.25 -1.372 1 96.38 97 ALA A CA 1
ATOM 731 C C . ALA A 1 97 ? -2.986 -34.469 -2.705 1 96.38 97 ALA A C 1
ATOM 733 O O . ALA A 1 97 ? -2.34 -35.5 -2.918 1 96.38 97 ALA A O 1
ATOM 734 N N . LEU A 1 98 ? -3.088 -33.531 -3.621 1 96.56 98 LEU A N 1
ATOM 735 C CA . LEU A 1 98 ? -2.5 -33.625 -4.953 1 96.56 98 LEU A CA 1
ATOM 736 C C . LEU A 1 98 ? -1.019 -33.25 -4.918 1 96.56 98 LEU A C 1
ATOM 738 O O . LEU A 1 98 ? -0.223 -33.812 -5.684 1 96.56 98 LEU A O 1
ATOM 742 N N . PHE A 1 99 ? -0.707 -32.281 -4.023 1 96.62 99 PHE A N 1
ATOM 743 C CA . PHE A 1 99 ? 0.63 -31.703 -3.926 1 96.62 99 PHE A CA 1
ATOM 744 C C . PHE A 1 99 ? 1.127 -31.734 -2.484 1 96.62 99 PHE A C 1
ATOM 746 O O . PHE A 1 99 ? 1.36 -30.688 -1.886 1 96.62 99 PHE A O 1
ATOM 753 N N . PRO A 1 100 ? 1.462 -32.875 -1.942 1 94.88 100 PRO A N 1
ATOM 754 C CA . PRO A 1 100 ? 1.723 -33 -0.507 1 94.88 100 PRO A CA 1
ATOM 755 C C . PRO A 1 100 ? 3.039 -32.375 -0.084 1 94.88 100 PRO A C 1
ATOM 757 O O . PRO A 1 100 ? 3.182 -31.938 1.067 1 94.88 100 PRO A O 1
ATOM 760 N N . THR A 1 101 ? 4.016 -32.219 -0.963 1 93.12 101 THR A N 1
ATOM 761 C CA . THR A 1 101 ? 5.328 -31.734 -0.564 1 93.12 101 THR A CA 1
ATOM 762 C C . THR A 1 101 ? 5.594 -30.359 -1.196 1 93.12 101 THR A C 1
ATOM 764 O O . THR A 1 101 ? 6.719 -29.859 -1.146 1 93.12 101 THR A O 1
ATOM 767 N N . HIS A 1 102 ? 4.621 -29.797 -1.806 1 97.44 102 HIS A N 1
ATOM 768 C CA . HIS A 1 102 ? 4.805 -28.578 -2.572 1 97.44 102 HIS A CA 1
ATOM 769 C C . HIS A 1 102 ? 4.621 -27.344 -1.691 1 97.44 102 HIS A C 1
ATOM 771 O O . HIS A 1 102 ? 3.861 -27.375 -0.721 1 97.44 102 HIS A O 1
ATOM 777 N N . LYS A 1 103 ? 5.363 -26.297 -1.998 1 98.31 103 LYS A N 1
ATOM 778 C CA . LYS A 1 103 ? 5.086 -24.969 -1.457 1 98.31 103 LYS A CA 1
ATOM 779 C C . LYS A 1 103 ? 3.984 -24.266 -2.246 1 98.31 103 LYS A C 1
ATOM 781 O O . LYS A 1 103 ? 3.936 -24.359 -3.475 1 98.31 103 LYS A O 1
ATOM 786 N N . VAL A 1 104 ? 3.121 -23.609 -1.525 1 98.69 104 VAL A N 1
ATOM 787 C CA . VAL A 1 104 ? 2.016 -22.922 -2.17 1 98.69 104 VAL A CA 1
ATOM 788 C C . VAL A 1 104 ? 2.279 -21.406 -2.16 1 98.69 104 VAL A C 1
ATOM 790 O O . VAL A 1 104 ? 2.494 -20.828 -1.1 1 98.69 104 VAL A O 1
ATOM 793 N N . VAL A 1 105 ? 2.229 -20.781 -3.359 1 98.81 105 VAL A N 1
ATOM 794 C CA . VAL A 1 105 ? 2.518 -19.359 -3.477 1 98.81 105 VAL A CA 1
ATOM 795 C C . VAL A 1 105 ? 1.44 -18.672 -4.32 1 98.81 105 VAL A C 1
ATOM 797 O O . VAL A 1 105 ? 0.757 -19.328 -5.109 1 98.81 105 VAL A O 1
ATOM 800 N N . SER A 1 106 ? 1.218 -17.422 -4.16 1 98.75 106 SER A N 1
ATOM 801 C CA . SER A 1 106 ? 0.312 -16.625 -4.984 1 98.75 106 SER A CA 1
ATOM 802 C C . SER A 1 106 ? 0.8 -15.188 -5.121 1 98.75 106 SER A C 1
ATOM 804 O O . SER A 1 106 ? 1.732 -14.773 -4.426 1 98.75 106 SER A O 1
ATOM 806 N N . LEU A 1 107 ? 0.288 -14.508 -6.105 1 98.56 107 LEU A N 1
ATOM 807 C CA . LEU A 1 107 ? 0.639 -13.133 -6.449 1 98.56 107 LEU A CA 1
ATOM 808 C C . LEU A 1 107 ? -0.593 -12.234 -6.422 1 98.56 107 LEU A C 1
ATOM 810 O O . LEU A 1 107 ? -1.605 -12.539 -7.059 1 98.56 107 LEU A O 1
ATOM 814 N N . PHE A 1 108 ? -0.484 -11.18 -5.641 1 98.5 108 PHE A N 1
ATOM 815 C CA . PHE A 1 108 ? -1.6 -10.25 -5.504 1 98.5 108 PHE A CA 1
ATOM 816 C C . PHE A 1 108 ? -1.202 -8.852 -5.965 1 98.5 108 PHE A C 1
ATOM 818 O O . PHE A 1 108 ? -0.015 -8.562 -6.121 1 98.5 108 PHE A O 1
ATOM 825 N N . ARG A 1 109 ? -2.203 -8.023 -6.234 1 97.19 109 ARG A N 1
ATOM 826 C CA . ARG A 1 109 ? -1.991 -6.68 -6.77 1 97.19 109 ARG A CA 1
ATOM 827 C C . ARG A 1 109 ? -2.963 -5.684 -6.148 1 97.19 109 ARG A C 1
ATOM 829 O O . ARG A 1 109 ? -4.043 -6.062 -5.691 1 97.19 109 ARG A O 1
ATOM 836 N N . HIS A 1 110 ? -2.5 -4.438 -6.117 1 97.5 110 HIS A N 1
ATOM 837 C CA . HIS A 1 110 ? -3.402 -3.371 -5.703 1 97.5 110 HIS A CA 1
ATOM 838 C C . HIS A 1 110 ? -4.73 -3.451 -6.445 1 97.5 110 HIS A C 1
ATOM 840 O O . HIS A 1 110 ? -4.754 -3.555 -7.676 1 97.5 110 HIS A O 1
ATOM 846 N N . PRO A 1 111 ? -5.84 -3.355 -5.684 1 95.25 111 PRO A N 1
ATOM 847 C CA . PRO A 1 111 ? -7.141 -3.637 -6.293 1 95.25 111 PRO A CA 1
ATOM 848 C C . PRO A 1 111 ? -7.457 -2.707 -7.461 1 95.25 111 PRO A C 1
ATOM 850 O O . PRO A 1 111 ? -7.969 -3.154 -8.492 1 95.25 111 PRO A O 1
ATOM 853 N N . VAL A 1 112 ? -7.145 -1.446 -7.383 1 93.56 112 VAL A N 1
ATOM 854 C CA . VAL A 1 112 ? -7.441 -0.511 -8.461 1 93.56 112 VAL A CA 1
ATOM 855 C C . VAL A 1 112 ? -6.555 -0.819 -9.672 1 93.56 112 VAL A C 1
ATOM 857 O O . VAL A 1 112 ? -7.023 -0.816 -10.812 1 93.56 112 VAL A O 1
ATOM 860 N N . ALA A 1 113 ? -5.305 -1.088 -9.391 1 93 113 ALA A N 1
ATOM 861 C CA . ALA A 1 113 ? -4.379 -1.438 -10.469 1 93 113 ALA A CA 1
ATOM 862 C C . ALA A 1 113 ? -4.793 -2.738 -11.148 1 93 113 ALA A C 1
ATOM 864 O O . ALA A 1 113 ? -4.633 -2.891 -12.359 1 93 113 ALA A O 1
ATOM 865 N N . ARG A 1 114 ? -5.25 -3.664 -10.367 1 91.44 114 ARG A N 1
ATOM 866 C CA . ARG A 1 114 ? -5.715 -4.93 -10.93 1 91.44 114 ARG A CA 1
ATOM 867 C C . ARG A 1 114 ? -6.91 -4.715 -11.852 1 91.44 114 ARG A C 1
ATOM 869 O O . ARG A 1 114 ? -6.988 -5.32 -12.922 1 91.44 114 ARG A O 1
ATOM 876 N N . LEU A 1 115 ? -7.844 -3.893 -11.375 1 86.5 115 LEU A N 1
ATOM 877 C CA . LEU A 1 115 ? -9 -3.57 -12.203 1 86.5 115 LEU A CA 1
ATOM 878 C C . LEU A 1 115 ? -8.57 -2.941 -13.523 1 86.5 115 LEU A C 1
ATOM 880 O O . LEU A 1 115 ? -9.078 -3.303 -14.586 1 86.5 115 LEU A O 1
ATOM 884 N N . ALA A 1 116 ? -7.641 -2.039 -13.414 1 86.19 116 ALA A N 1
ATOM 885 C CA . ALA A 1 116 ? -7.133 -1.38 -14.609 1 86.19 116 ALA A CA 1
ATOM 886 C C . ALA A 1 116 ? -6.457 -2.383 -15.547 1 86.19 116 ALA A C 1
ATOM 888 O O . ALA A 1 116 ? -6.668 -2.346 -16.766 1 86.19 116 ALA A O 1
ATOM 889 N N . SER A 1 117 ? -5.691 -3.271 -14.938 1 85.69 117 SER A N 1
ATOM 890 C CA . SER A 1 117 ? -5 -4.289 -15.719 1 85.69 117 SER A CA 1
ATOM 891 C C . SER A 1 117 ? -5.984 -5.25 -16.375 1 85.69 117 SER A C 1
ATOM 893 O O . SER A 1 117 ? -5.742 -5.746 -17.484 1 85.69 117 SER A O 1
ATOM 895 N N . SER A 1 118 ? -7.008 -5.559 -15.695 1 82.12 118 SER A N 1
ATOM 896 C CA . SER A 1 118 ? -8.008 -6.477 -16.234 1 82.12 118 SER A CA 1
ATOM 897 C C . SER A 1 118 ? -8.672 -5.906 -17.484 1 82.12 118 SER A C 1
ATOM 899 O O . SER A 1 118 ? -9.133 -6.656 -18.344 1 82.12 118 SER A O 1
ATOM 901 N N . LEU A 1 119 ? -8.688 -4.621 -17.547 1 73.5 119 LEU A N 1
ATOM 902 C CA . LEU A 1 119 ? -9.266 -3.957 -18.703 1 73.5 119 LEU A CA 1
ATOM 903 C C . LEU A 1 119 ? -8.312 -4.02 -19.891 1 73.5 119 LEU A C 1
ATOM 905 O O . LEU A 1 119 ? -8.758 -4.023 -21.047 1 73.5 119 LEU A O 1
ATOM 909 N N . ARG A 1 120 ? -7.102 -4.012 -19.484 1 66.44 120 ARG A N 1
ATOM 910 C CA . ARG A 1 120 ? -6.074 -4.098 -20.516 1 66.44 120 ARG A CA 1
ATOM 911 C C . ARG A 1 120 ? -6.188 -5.402 -21.297 1 66.44 120 ARG A C 1
ATOM 913 O O . ARG A 1 120 ? -6.012 -5.422 -22.516 1 66.44 120 ARG A O 1
ATOM 920 N N . HIS A 1 121 ? -6.512 -6.32 -20.641 1 61.03 121 HIS A N 1
ATOM 921 C CA . HIS A 1 121 ? -6.5 -7.645 -21.266 1 61.03 121 HIS A CA 1
ATOM 922 C C . HIS A 1 121 ? -7.84 -7.953 -21.922 1 61.03 121 HIS A C 1
ATOM 924 O O . HIS A 1 121 ? -7.945 -8.898 -22.719 1 61.03 121 HIS A O 1
ATOM 930 N N . ALA A 1 122 ? -8.789 -7.094 -21.531 1 56.19 122 ALA A N 1
ATOM 931 C CA . ALA A 1 122 ? -10.086 -7.328 -22.156 1 56.19 122 ALA A CA 1
ATOM 932 C C . ALA A 1 122 ? -10.102 -6.832 -23.594 1 56.19 122 ALA A C 1
ATOM 934 O O . ALA A 1 122 ? -9.414 -5.867 -23.938 1 56.19 122 ALA A O 1
ATOM 935 N N . ARG A 1 123 ? -10.5 -7.617 -24.484 1 52.56 123 ARG A N 1
ATOM 936 C CA . ARG A 1 123 ? -10.578 -7.238 -25.891 1 52.56 123 ARG A CA 1
ATOM 937 C C . ARG A 1 123 ? -11.141 -5.828 -26.062 1 52.56 123 ARG A C 1
ATOM 939 O O . ARG A 1 123 ? -12.016 -5.418 -25.297 1 52.56 123 ARG A O 1
ATOM 946 N N . THR A 1 124 ? -10.406 -4.961 -26.969 1 52.16 124 THR A N 1
ATOM 947 C CA . THR A 1 124 ? -10.359 -3.514 -27.141 1 52.16 124 THR A CA 1
ATOM 948 C C . THR A 1 124 ? -11.773 -2.943 -27.297 1 52.16 124 THR A C 1
ATOM 950 O O . THR A 1 124 ? -12.094 -1.91 -26.703 1 52.16 124 THR A O 1
ATOM 953 N N . ALA A 1 125 ? -12.531 -3.568 -28.094 1 49.94 125 ALA A N 1
ATOM 954 C CA . ALA A 1 125 ? -13.812 -2.928 -28.391 1 49.94 125 ALA A CA 1
ATOM 955 C C . ALA A 1 125 ? -14.711 -2.904 -27.156 1 49.94 125 ALA A C 1
ATOM 957 O O . ALA A 1 125 ? -15.383 -1.905 -26.891 1 49.94 125 ALA A O 1
ATOM 958 N N . LYS A 1 126 ? -14.719 -3.955 -26.453 1 53.31 126 LYS A N 1
ATOM 959 C CA . LYS A 1 126 ? -15.586 -4.082 -25.281 1 53.31 126 LYS A CA 1
ATOM 960 C C . LYS A 1 126 ? -15.094 -3.195 -24.141 1 53.31 126 LYS A C 1
ATOM 962 O O . LYS A 1 126 ? -15.898 -2.6 -23.422 1 53.31 126 LYS A O 1
ATOM 967 N N . LEU A 1 127 ? -13.844 -2.949 -24.172 1 55.34 127 LEU A N 1
ATOM 968 C CA . LEU A 1 127 ? -13.242 -2.119 -23.141 1 55.34 127 LEU A CA 1
ATOM 969 C C . LEU A 1 127 ? -13.602 -0.65 -23.344 1 55.34 127 LEU A C 1
ATOM 971 O O . LEU A 1 127 ? -13.945 0.044 -22.391 1 55.34 127 LEU A O 1
ATOM 975 N N . GLU A 1 128 ? -13.383 -0.374 -24.641 1 57.12 128 GLU A N 1
ATOM 976 C CA . GLU A 1 128 ? -13.75 1.003 -24.953 1 57.12 128 GLU A CA 1
ATOM 977 C C . GLU A 1 128 ? -15.219 1.269 -24.625 1 57.12 128 GLU A C 1
ATOM 979 O O . GLU A 1 128 ? -15.562 2.332 -24.094 1 57.12 128 GLU A O 1
ATOM 984 N N . TRP A 1 129 ? -15.875 0.264 -24.953 1 58.09 129 TRP A N 1
ATOM 985 C CA . TRP A 1 129 ? -17.297 0.392 -24.672 1 58.09 129 TRP A CA 1
ATOM 986 C C . TRP A 1 129 ? -17.547 0.446 -23.172 1 58.09 129 TRP A C 1
ATOM 988 O O . TRP A 1 129 ? -18.312 1.287 -22.688 1 58.09 129 TRP A O 1
ATOM 998 N N . TRP A 1 130 ? -16.812 -0.346 -22.516 1 59.25 130 TRP A N 1
ATOM 999 C CA . TRP A 1 130 ? -16.969 -0.382 -21.062 1 59.25 130 TRP A CA 1
ATOM 1000 C C . TRP A 1 130 ? -16.547 0.945 -20.438 1 59.25 130 TRP A C 1
ATOM 1002 O O . TRP A 1 130 ? -17.25 1.492 -19.594 1 59.25 130 TRP A O 1
ATOM 1012 N N . LEU A 1 131 ? -15.5 1.379 -20.859 1 60.69 131 LEU A N 1
ATOM 1013 C CA . LEU A 1 131 ? -14.992 2.648 -20.344 1 60.69 131 LEU A CA 1
ATOM 1014 C C . LEU A 1 131 ? -15.922 3.797 -20.734 1 60.69 131 LEU A C 1
ATOM 1016 O O . LEU A 1 131 ? -16.188 4.684 -19.922 1 60.69 131 LEU A O 1
ATOM 1020 N N . SER A 1 132 ? -16.312 3.672 -21.938 1 61.19 132 SER A N 1
ATOM 1021 C CA . SER A 1 132 ? -17.25 4.699 -22.391 1 61.19 132 SER A CA 1
ATOM 1022 C C . SER A 1 132 ? -18.547 4.652 -21.594 1 61.19 132 SER A C 1
ATOM 1024 O O . SER A 1 132 ? -19.078 5.695 -21.219 1 61.19 132 SER A O 1
ATOM 1026 N N . ALA A 1 133 ? -18.953 3.473 -21.312 1 59.81 133 ALA A N 1
ATOM 1027 C CA . ALA A 1 133 ? -20.172 3.312 -20.531 1 59.81 133 ALA A CA 1
ATOM 1028 C C . ALA A 1 133 ? -19.953 3.775 -19.094 1 59.81 133 ALA A C 1
ATOM 1030 O O . ALA A 1 133 ? -20.812 4.441 -18.5 1 59.81 133 ALA A O 1
ATOM 1031 N N . ALA A 1 134 ? -18.828 3.381 -18.562 1 59.28 134 ALA A N 1
ATOM 1032 C CA . ALA A 1 134 ? -18.5 3.795 -17.188 1 59.28 134 ALA A CA 1
ATOM 1033 C C . ALA A 1 134 ? -18.391 5.312 -17.094 1 59.28 134 ALA A C 1
ATOM 1035 O O . ALA A 1 134 ? -18.891 5.922 -16.156 1 59.28 134 ALA A O 1
ATOM 1036 N N . LEU A 1 135 ? -17.812 5.859 -18.078 1 59.78 135 LEU A N 1
ATOM 1037 C CA . LEU A 1 135 ? -17.547 7.293 -18.078 1 59.78 135 LEU A CA 1
ATOM 1038 C C . LEU A 1 135 ? -18.812 8.078 -18.375 1 59.78 135 LEU A C 1
ATOM 1040 O O . LEU A 1 135 ? -18.969 9.211 -17.922 1 59.78 135 LEU A O 1
ATOM 1044 N N . SER A 1 136 ? -19.672 7.539 -19.203 1 56.44 136 SER A N 1
ATOM 1045 C CA . SER A 1 136 ? -20.875 8.258 -19.578 1 56.44 136 SER A CA 1
ATOM 1046 C C . SER A 1 136 ? -21.953 8.148 -18.516 1 56.44 136 SER A C 1
ATOM 1048 O O . SER A 1 136 ? -23.062 8.68 -18.672 1 56.44 136 SER A O 1
ATOM 1050 N N . GLY A 1 137 ? -21.688 7.703 -17.344 1 53.12 137 GLY A N 1
ATOM 1051 C CA . GLY A 1 137 ? -22.641 7.648 -16.234 1 53.12 137 GLY A CA 1
ATOM 1052 C C . GLY A 1 137 ? -23.766 6.664 -16.469 1 53.12 137 GLY A C 1
ATOM 1053 O O . GLY A 1 137 ? -24.766 6.66 -15.742 1 53.12 137 GLY A O 1
ATOM 1054 N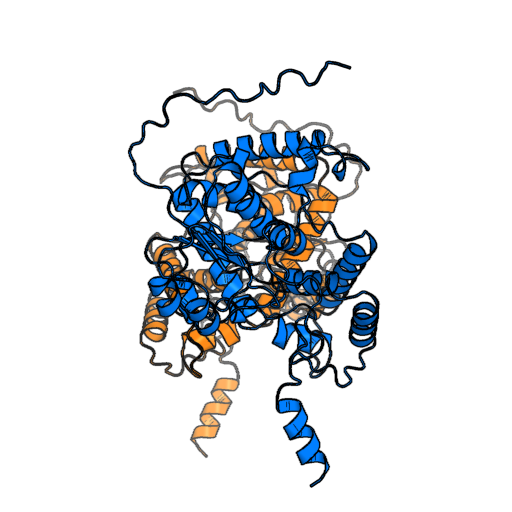 N . ARG A 1 138 ? -24.094 6.32 -17.656 1 45.28 138 ARG A N 1
ATOM 1055 C CA . ARG A 1 138 ? -25.234 5.434 -17.875 1 45.28 138 ARG A CA 1
ATOM 1056 C C . ARG A 1 138 ? -24.938 4.031 -17.359 1 45.28 138 ARG A C 1
ATOM 1058 O O . ARG A 1 138 ? -24.297 3.23 -18.047 1 45.28 138 ARG A O 1
ATOM 1065 N N . PRO A 1 139 ? -24.906 3.926 -16.109 1 46.72 139 PRO A N 1
ATOM 1066 C CA . PRO A 1 139 ? -24.703 2.545 -15.664 1 46.72 139 PRO A CA 1
ATOM 1067 C C . PRO A 1 139 ? -25.625 1.558 -16.359 1 46.72 139 PRO A C 1
ATOM 1069 O O . PRO A 1 139 ? -26.781 1.372 -15.938 1 46.72 139 PRO A O 1
ATOM 1072 N N . ARG A 1 140 ? -26.25 1.756 -17.484 1 41.12 140 ARG A N 1
ATOM 1073 C CA . ARG A 1 140 ? -27.078 0.599 -17.812 1 41.12 140 ARG A CA 1
ATOM 1074 C C . ARG A 1 140 ? -26.469 -0.683 -17.25 1 41.12 140 ARG A C 1
ATOM 1076 O O . ARG A 1 140 ? -25.344 -0.674 -16.75 1 41.12 140 ARG A O 1
ATOM 1083 N N . ALA A 1 141 ? -27.078 -1.951 -17.703 1 40.06 141 ALA A N 1
ATOM 1084 C CA . ALA A 1 141 ? -27.047 -3.369 -17.359 1 40.06 141 ALA A CA 1
ATOM 1085 C C . ALA A 1 141 ? -25.609 -3.871 -17.281 1 40.06 141 ALA A C 1
ATOM 1087 O O . ALA A 1 141 ? -25.156 -4.633 -18.141 1 40.06 141 ALA A O 1
ATOM 1088 N N . LEU A 1 142 ? -24.672 -3.055 -17.188 1 44.53 142 LEU A N 1
ATOM 1089 C CA . LEU A 1 142 ? -23.453 -3.846 -17.094 1 44.53 142 LEU A CA 1
ATOM 1090 C C . LEU A 1 142 ? -23.531 -4.832 -15.938 1 44.53 142 LEU A C 1
ATOM 1092 O O . LEU A 1 142 ? -23.859 -4.445 -14.812 1 44.53 142 LEU A O 1
ATOM 1096 N N . PRO A 1 143 ? -23.844 -5.949 -16.141 1 44 143 PRO A N 1
ATOM 1097 C CA . PRO A 1 143 ? -23.781 -6.922 -15.039 1 44 143 PRO A CA 1
ATOM 1098 C C . PRO A 1 143 ? -22.531 -6.738 -14.172 1 44 143 PRO A C 1
ATOM 1100 O O . PRO A 1 143 ? -21.438 -7.18 -14.547 1 44 143 PRO A O 1
ATOM 1103 N N . TRP A 1 144 ? -22.5 -5.719 -13.414 1 45.22 144 TRP A N 1
ATOM 1104 C CA . TRP A 1 144 ? -21.422 -5.414 -12.484 1 45.22 144 TRP A CA 1
ATOM 1105 C C . TRP A 1 144 ? -20.891 -6.684 -11.812 1 45.22 144 TRP A C 1
ATOM 1107 O O . TRP A 1 144 ? -19.812 -6.684 -11.227 1 45.22 144 TRP A O 1
ATOM 1117 N N . ALA A 1 145 ? -21.875 -7.5 -11.641 1 43.91 145 ALA A N 1
ATOM 1118 C CA . ALA A 1 145 ? -21.516 -8.789 -11.047 1 43.91 145 ALA A CA 1
ATOM 1119 C C . ALA A 1 145 ? -20.281 -9.367 -11.719 1 43.91 145 ALA A C 1
ATOM 1121 O O . ALA A 1 145 ? -19.469 -10.039 -11.062 1 43.91 145 ALA A O 1
ATOM 1122 N N . ARG A 1 146 ? -20.25 -9.172 -12.977 1 51.09 146 ARG A N 1
ATOM 1123 C CA . ARG A 1 146 ? -19.062 -9.484 -13.773 1 51.09 146 ARG A CA 1
ATOM 1124 C C . ARG A 1 146 ? -18.141 -8.281 -13.898 1 51.09 146 ARG A C 1
ATOM 1126 O O . ARG A 1 146 ? -17.203 -8.289 -14.688 1 51.09 146 ARG A O 1
ATOM 1133 N N . ALA A 1 147 ? -18.453 -7.301 -13.086 1 51.88 147 ALA A N 1
ATOM 1134 C CA . ALA A 1 147 ? -18.172 -5.871 -13.172 1 51.88 147 ALA A CA 1
ATOM 1135 C C . ALA A 1 147 ? -16.734 -5.578 -12.727 1 51.88 147 ALA A C 1
ATOM 1137 O O . ALA A 1 147 ? -16.109 -4.629 -13.203 1 51.88 147 ALA A O 1
ATOM 1138 N N . CYS A 1 148 ? -16.281 -6.398 -11.773 1 67.75 148 CYS A N 1
ATOM 1139 C CA . CYS A 1 148 ? -14.984 -5.938 -11.289 1 67.75 148 CYS A CA 1
ATOM 1140 C C . CYS A 1 148 ? -13.875 -6.316 -12.266 1 67.75 148 CYS A C 1
ATOM 1142 O O . CYS A 1 148 ? -12.75 -6.613 -11.852 1 67.75 148 CYS A O 1
ATOM 1144 N N . GLY A 1 149 ? -14.211 -6.336 -13.555 1 60.62 149 GLY A N 1
ATOM 1145 C CA . GLY A 1 149 ? -13.234 -6.434 -14.633 1 60.62 149 GLY A CA 1
ATOM 1146 C C . GLY A 1 149 ? -13.562 -7.531 -15.633 1 60.62 149 GLY A C 1
ATOM 1147 O O . GLY A 1 149 ? -14.242 -8.5 -15.289 1 60.62 149 GLY A O 1
ATOM 1148 N N . PRO A 1 150 ? -13.297 -7.254 -16.781 1 58.38 150 PRO A N 1
ATOM 1149 C CA . PRO A 1 150 ? -13.633 -8.164 -17.875 1 58.38 150 PRO A CA 1
ATOM 1150 C C . PRO A 1 150 ? -12.844 -9.477 -17.812 1 58.38 150 PRO A C 1
ATOM 1152 O O . PRO A 1 150 ? -13.281 -10.492 -18.344 1 58.38 150 PRO A O 1
ATOM 1155 N N . GLN A 1 151 ? -11.648 -9.219 -17.266 1 57.31 151 GLN A N 1
ATOM 1156 C CA . GLN A 1 151 ? -10.758 -10.352 -17.469 1 57.31 151 GLN A CA 1
ATOM 1157 C C . GLN A 1 151 ? -10.734 -11.258 -16.234 1 57.31 151 GLN A C 1
ATOM 1159 O O . GLN A 1 151 ? -9.75 -11.961 -16 1 57.31 151 GLN A O 1
ATOM 1164 N N . GLY A 1 152 ? -11.945 -11.477 -15.555 1 63.16 152 GLY A N 1
ATOM 1165 C CA . GLY A 1 152 ? -11.812 -12.672 -14.734 1 63.16 152 GLY A CA 1
ATOM 1166 C C . GLY A 1 152 ? -12.203 -12.445 -13.289 1 63.16 152 GLY A C 1
ATOM 1167 O O . GLY A 1 152 ? -12.633 -11.352 -12.914 1 63.16 152 GLY A O 1
ATOM 1168 N N . PRO A 1 153 ? -12.047 -13.57 -12.547 1 78.62 153 PRO A N 1
ATOM 1169 C CA . PRO A 1 153 ? -12.414 -13.609 -11.133 1 78.62 153 PRO A CA 1
ATOM 1170 C C . PRO A 1 153 ? -11.539 -12.711 -10.266 1 78.62 153 PRO A C 1
ATOM 1172 O O . PRO A 1 153 ? -10.422 -12.367 -10.664 1 78.62 153 PRO A O 1
ATOM 1175 N N . LEU A 1 154 ? -12.047 -12.242 -9.258 1 88.62 154 LEU A N 1
ATOM 1176 C CA . LEU A 1 154 ? -11.328 -11.477 -8.25 1 88.62 154 LEU A CA 1
ATOM 1177 C C . LEU A 1 154 ? -10.227 -12.32 -7.605 1 88.62 154 LEU A C 1
ATOM 1179 O O . LEU A 1 154 ? -10.242 -13.555 -7.723 1 88.62 154 LEU A O 1
ATOM 1183 N N . MET A 1 155 ? -9.25 -11.711 -7.039 1 94.62 155 MET A N 1
ATOM 1184 C CA . MET A 1 155 ? -8.172 -12.422 -6.352 1 94.62 155 MET A CA 1
ATOM 1185 C C . MET A 1 155 ? -8.734 -13.32 -5.254 1 94.62 155 MET A C 1
ATOM 1187 O O . MET A 1 155 ? -8.297 -14.461 -5.094 1 94.62 1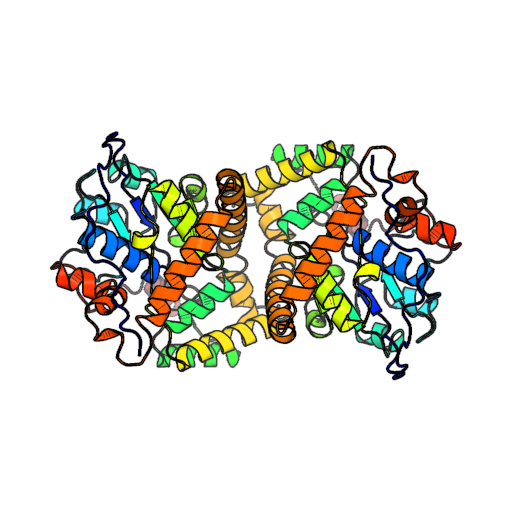55 MET A O 1
ATOM 1191 N N . SER A 1 156 ? -9.789 -12.805 -4.586 1 93.56 156 SER A N 1
ATOM 1192 C CA . SER A 1 156 ? -10.383 -13.531 -3.469 1 93.56 156 SER A CA 1
ATOM 1193 C C . SER A 1 156 ? -11.164 -14.75 -3.955 1 93.56 156 SER A C 1
ATOM 1195 O O . SER A 1 156 ? -11.5 -15.633 -3.164 1 93.56 156 SER A O 1
ATOM 1197 N N . GLU A 1 157 ? -11.484 -14.75 -5.215 1 91.44 157 GLU A N 1
ATOM 1198 C CA . GLU A 1 157 ? -12.148 -15.914 -5.789 1 91.44 157 GLU A CA 1
ATOM 1199 C C . GLU A 1 157 ? -11.148 -17.031 -6.102 1 91.44 157 GLU A C 1
ATOM 1201 O O . GLU A 1 157 ? -11.508 -18.203 -6.129 1 91.44 157 GLU A O 1
ATOM 1206 N N . HIS A 1 158 ? -9.93 -16.641 -6.391 1 94.12 158 HIS A N 1
ATOM 1207 C CA . HIS A 1 158 ? -8.867 -17.625 -6.598 1 94.12 158 HIS A CA 1
ATOM 1208 C C . HIS A 1 158 ? -8.328 -18.141 -5.27 1 94.12 158 HIS A C 1
ATOM 1210 O O . HIS A 1 158 ? -8.125 -19.344 -5.105 1 94.12 158 HIS A O 1
ATOM 1216 N N . VAL A 1 159 ? -8.094 -17.234 -4.402 1 97.38 159 VAL A N 1
ATOM 1217 C CA . VAL A 1 159 ? -7.641 -17.562 -3.057 1 97.38 159 VAL A CA 1
ATOM 1218 C C . VAL A 1 159 ? -8.594 -16.984 -2.025 1 97.38 159 VAL A C 1
ATOM 1220 O O . VAL A 1 159 ? -8.414 -15.844 -1.585 1 97.38 159 VAL A O 1
ATOM 1223 N N . PRO A 1 160 ? -9.523 -17.781 -1.562 1 96.38 160 PRO A N 1
ATOM 1224 C CA . PRO A 1 160 ? -10.461 -17.281 -0.558 1 96.38 160 PRO A CA 1
ATOM 1225 C C . PRO A 1 160 ? -9.766 -16.812 0.718 1 96.38 160 PRO A C 1
ATOM 1227 O O . PRO A 1 160 ? -8.773 -17.406 1.138 1 96.38 160 PRO A O 1
ATOM 1230 N N . LEU A 1 161 ? -10.328 -15.836 1.397 1 97.06 161 LEU A N 1
ATOM 1231 C CA . LEU A 1 161 ? -9.727 -15.195 2.561 1 97.06 161 LEU A CA 1
ATOM 1232 C C . LEU A 1 161 ? -9.406 -16.219 3.641 1 97.06 161 LEU A C 1
ATOM 1234 O O . LEU A 1 161 ? -8.383 -16.125 4.324 1 97.06 161 LEU A O 1
ATOM 1238 N N . GLN A 1 162 ? -10.266 -17.188 3.82 1 96.06 162 GLN A N 1
ATOM 1239 C CA . GLN A 1 162 ? -10.117 -18.156 4.902 1 96.06 162 GLN A CA 1
ATOM 1240 C C . GLN A 1 162 ? -8.898 -19.047 4.676 1 96.06 162 GLN A C 1
ATOM 1242 O O . GLN A 1 162 ? -8.461 -19.75 5.586 1 96.06 162 GLN A O 1
ATOM 1247 N N . HIS A 1 163 ? -8.367 -19.016 3.434 1 97.44 163 HIS A N 1
ATOM 1248 C CA . HIS A 1 163 ? -7.273 -19.938 3.121 1 97.44 163 HIS A CA 1
ATOM 1249 C C . HIS A 1 163 ? -5.949 -19.188 3 1 97.44 163 HIS A C 1
ATOM 1251 O O . HIS A 1 163 ? -4.906 -19.797 2.764 1 97.44 163 HIS A O 1
ATOM 1257 N N . LEU A 1 164 ? -5.918 -17.906 3.217 1 97.75 164 LEU A N 1
ATOM 1258 C CA . LEU A 1 164 ? -4.738 -17.078 3.004 1 97.75 164 LEU A CA 1
ATOM 1259 C C . LEU A 1 164 ? -3.574 -17.547 3.865 1 97.75 164 LEU A C 1
ATOM 1261 O O . LEU A 1 164 ? -2.428 -17.562 3.41 1 97.75 164 LEU A O 1
ATOM 1265 N N . TRP A 1 165 ? -3.885 -18.016 5.051 1 95.31 165 TRP A N 1
ATOM 1266 C CA . TRP A 1 165 ? -2.846 -18.359 6.016 1 95.31 165 TRP A CA 1
ATOM 1267 C C . TRP A 1 165 ? -2.119 -19.641 5.598 1 95.31 165 TRP A C 1
ATOM 1269 O O . TRP A 1 165 ? -1.057 -19.953 6.133 1 95.31 165 TRP A O 1
ATOM 1279 N N . ARG A 1 166 ? -2.658 -20.328 4.617 1 97.38 166 ARG A N 1
ATOM 1280 C CA . ARG A 1 166 ? -2.078 -21.594 4.164 1 97.38 166 ARG A CA 1
ATOM 1281 C C . ARG A 1 166 ? -1.009 -21.344 3.104 1 97.38 166 ARG A C 1
ATOM 1283 O O . ARG A 1 166 ? -0.254 -22.266 2.76 1 97.38 166 ARG A O 1
ATOM 1290 N N . LEU A 1 167 ? -0.868 -20.156 2.613 1 98.38 167 LEU A N 1
ATOM 1291 C CA . LEU A 1 167 ? 0.159 -19.844 1.629 1 98.38 167 LEU A CA 1
ATOM 1292 C C . LEU A 1 167 ? 1.54 -19.812 2.273 1 98.38 167 LEU A C 1
ATOM 1294 O O . LEU A 1 167 ? 1.713 -19.25 3.357 1 98.38 167 LEU A O 1
ATOM 1298 N N . ASP A 1 168 ? 2.467 -20.391 1.576 1 98.25 168 ASP A N 1
ATOM 1299 C CA . ASP A 1 168 ? 3.846 -20.375 2.051 1 98.25 168 ASP A CA 1
ATOM 1300 C C . ASP A 1 168 ? 4.531 -19.062 1.692 1 98.25 168 ASP A C 1
ATOM 1302 O O . ASP A 1 168 ? 5.453 -18.625 2.385 1 98.25 168 ASP A O 1
ATOM 1306 N N . LEU A 1 169 ? 4.145 -18.484 0.618 1 98.69 169 LEU A N 1
ATOM 1307 C CA . LEU A 1 169 ? 4.711 -17.219 0.172 1 98.69 169 LEU A CA 1
ATOM 1308 C C . LEU A 1 169 ? 3.643 -16.344 -0.479 1 98.69 169 LEU A C 1
ATOM 1310 O O . LEU A 1 169 ? 2.9 -16.797 -1.348 1 98.69 169 LEU A O 1
ATOM 1314 N N . VAL A 1 170 ? 3.592 -15.195 -0.004 1 98.81 170 VAL A N 1
ATOM 1315 C CA . VAL A 1 170 ? 2.74 -14.156 -0.574 1 98.81 170 VAL A CA 1
ATOM 1316 C C . VAL A 1 170 ? 3.592 -13.164 -1.358 1 98.81 170 VAL A C 1
ATOM 1318 O O . VAL A 1 170 ? 4.562 -12.617 -0.83 1 98.81 170 VAL A O 1
ATOM 1321 N N . MET A 1 171 ? 3.215 -12.984 -2.637 1 98.75 171 MET A N 1
ATOM 1322 C CA . MET A 1 171 ? 3.947 -12.062 -3.502 1 98.75 171 MET A CA 1
ATOM 1323 C C . MET A 1 171 ? 3.064 -10.891 -3.914 1 98.75 171 MET A C 1
ATOM 1325 O O . MET A 1 171 ? 1.839 -11.008 -3.932 1 98.75 171 MET A O 1
ATOM 1329 N N . LEU A 1 172 ? 3.738 -9.773 -4.234 1 98.69 172 LEU A N 1
ATOM 1330 C CA . LEU A 1 172 ? 3.033 -8.57 -4.648 1 98.69 172 LEU A CA 1
ATOM 1331 C C . LEU A 1 172 ? 3.549 -8.07 -5.996 1 98.69 172 LEU A C 1
ATOM 1333 O O . LEU A 1 172 ? 4.762 -7.984 -6.207 1 98.69 172 LEU A O 1
ATOM 1337 N N . THR A 1 173 ? 2.6 -7.707 -6.887 1 97.62 173 THR A N 1
ATOM 1338 C CA . THR A 1 173 ? 2.959 -7.203 -8.211 1 97.62 173 THR A CA 1
ATOM 1339 C C . THR A 1 173 ? 3.805 -5.938 -8.094 1 97.62 173 THR A C 1
ATOM 1341 O O . THR A 1 173 ? 4.734 -5.73 -8.875 1 97.62 173 THR A O 1
ATOM 1344 N N . GLU A 1 174 ? 3.531 -5.039 -7.082 1 96.25 174 GLU A N 1
ATOM 1345 C CA . GLU A 1 174 ? 4.25 -3.783 -6.887 1 96.25 174 GLU A CA 1
ATOM 1346 C C . GLU A 1 174 ? 5.668 -4.035 -6.383 1 96.25 174 GLU A C 1
ATOM 1348 O O . GLU A 1 174 ? 6.516 -3.143 -6.434 1 96.25 174 GLU A O 1
ATOM 1353 N N . GLU A 1 175 ? 5.895 -5.223 -5.848 1 97 175 GLU A N 1
ATOM 1354 C CA . GLU A 1 175 ? 7.195 -5.656 -5.344 1 97 175 GLU A CA 1
ATOM 1355 C C . GLU A 1 175 ? 7.688 -6.898 -6.082 1 97 175 GLU A C 1
ATOM 1357 O O . GLU A 1 175 ? 8.148 -7.855 -5.457 1 97 175 GLU A O 1
ATOM 1362 N N . TYR A 1 176 ? 7.531 -6.832 -7.332 1 97.12 176 TYR A N 1
ATOM 1363 C CA . TYR A 1 176 ? 7.699 -8.023 -8.156 1 97.12 176 TYR A CA 1
ATOM 1364 C C . TYR A 1 176 ? 9.094 -8.617 -7.973 1 97.12 176 TYR A C 1
ATOM 1366 O O . TYR A 1 176 ? 9.234 -9.812 -7.676 1 97.12 176 TYR A O 1
ATOM 1374 N N . ASP A 1 177 ? 10.164 -7.805 -8.133 1 96.81 177 ASP A N 1
ATOM 1375 C CA . ASP A 1 177 ? 11.531 -8.312 -8.047 1 96.81 177 ASP A CA 1
ATOM 1376 C C . ASP A 1 177 ? 11.836 -8.844 -6.652 1 96.81 177 ASP A C 1
ATOM 1378 O O . ASP A 1 177 ? 12.445 -9.906 -6.508 1 96.81 177 ASP A O 1
ATOM 1382 N N . ARG A 1 178 ? 11.422 -8.109 -5.664 1 96.88 178 ARG A N 1
ATOM 1383 C CA . ARG A 1 178 ? 11.633 -8.57 -4.293 1 96.88 178 ARG A CA 1
ATOM 1384 C C . ARG A 1 178 ? 10.867 -9.859 -4.027 1 96.88 178 ARG A C 1
ATOM 1386 O O . ARG A 1 178 ? 11.336 -10.734 -3.293 1 96.88 178 ARG A O 1
ATOM 1393 N N . SER A 1 179 ? 9.68 -9.953 -4.621 1 98.12 179 SER A N 1
ATOM 1394 C CA . SER A 1 179 ? 8.898 -11.18 -4.52 1 98.12 179 SER A CA 1
ATOM 1395 C C . SER A 1 179 ? 9.641 -12.367 -5.121 1 98.12 179 SER A C 1
ATOM 1397 O O . SER A 1 179 ? 9.625 -13.469 -4.566 1 98.12 179 SER A O 1
ATOM 1399 N N . LEU A 1 180 ? 10.32 -12.117 -6.211 1 97.94 180 LEU A N 1
ATOM 1400 C CA . LEU A 1 180 ? 11.055 -13.188 -6.879 1 97.94 180 LEU A CA 1
ATOM 1401 C C . LEU A 1 180 ? 12.258 -13.617 -6.051 1 97.94 180 LEU A C 1
ATOM 1403 O O . LEU A 1 180 ? 12.594 -14.805 -6.012 1 97.94 180 LEU A O 1
ATOM 1407 N N . VAL A 1 181 ? 12.883 -12.695 -5.402 1 97.25 181 VAL A N 1
ATOM 1408 C CA . VAL A 1 181 ? 14.008 -13.039 -4.539 1 97.25 181 VAL A CA 1
ATOM 1409 C C . VAL A 1 181 ? 13.523 -13.891 -3.373 1 97.25 181 VAL A C 1
ATOM 1411 O O . VAL A 1 181 ? 14.188 -14.859 -2.984 1 97.25 181 VAL A O 1
ATOM 1414 N N . LEU A 1 182 ? 12.375 -13.562 -2.783 1 97.81 182 LEU A N 1
ATOM 1415 C CA . LEU A 1 182 ? 11.789 -14.391 -1.733 1 97.81 182 LEU A CA 1
ATOM 1416 C C . LEU A 1 182 ? 11.453 -15.773 -2.262 1 97.81 182 LEU A C 1
ATOM 1418 O O . LEU A 1 182 ? 11.641 -16.781 -1.563 1 97.81 182 LEU A O 1
ATOM 1422 N N . LEU A 1 183 ? 10.938 -15.812 -3.473 1 97.75 183 LEU A N 1
ATOM 1423 C CA . LEU A 1 183 ? 10.602 -17.078 -4.102 1 97.75 183 LEU A CA 1
ATOM 1424 C C . LEU A 1 183 ? 11.836 -17.953 -4.262 1 97.75 183 LEU A C 1
ATOM 1426 O O . LEU A 1 183 ? 11.789 -19.156 -4.004 1 97.75 183 LEU A O 1
ATOM 1430 N N . ARG A 1 184 ? 12.922 -17.359 -4.688 1 96.12 184 ARG A N 1
ATOM 1431 C CA . ARG A 1 184 ? 14.195 -18.062 -4.82 1 96.12 184 ARG A CA 1
ATOM 1432 C C . ARG A 1 184 ? 14.57 -18.75 -3.516 1 96.12 184 ARG A C 1
ATOM 1434 O O . ARG A 1 184 ? 14.953 -19.922 -3.518 1 96.12 184 ARG A O 1
ATOM 1441 N N . ARG A 1 185 ? 14.484 -18.047 -2.516 1 95.44 185 ARG A N 1
ATOM 1442 C CA . ARG A 1 185 ? 14.883 -18.578 -1.215 1 95.44 185 ARG A CA 1
ATOM 1443 C C . ARG A 1 185 ? 13.945 -19.703 -0.77 1 95.44 185 ARG A C 1
ATOM 1445 O O . ARG A 1 185 ? 14.383 -20.688 -0.173 1 95.44 185 ARG A O 1
ATOM 1452 N N . LEU A 1 186 ? 12.711 -19.5 -1.056 1 96.56 186 LEU A N 1
ATOM 1453 C CA . LEU A 1 186 ? 11.727 -20.516 -0.692 1 96.56 186 LEU A CA 1
ATOM 1454 C C . LEU A 1 186 ? 11.992 -21.812 -1.445 1 96.56 186 LEU A C 1
ATOM 1456 O O . LEU A 1 186 ? 11.891 -22.906 -0.871 1 96.56 186 LEU A O 1
ATOM 1460 N N . LEU A 1 187 ? 12.367 -21.688 -2.719 1 96.44 187 LEU A N 1
ATOM 1461 C CA . LEU A 1 187 ? 12.414 -22.859 -3.588 1 96.44 187 LEU A CA 1
ATOM 1462 C C . LEU A 1 187 ? 13.844 -23.359 -3.75 1 96.44 187 LEU A C 1
ATOM 1464 O O . LEU A 1 187 ? 14.062 -24.469 -4.246 1 96.44 187 LEU A O 1
ATOM 1468 N N . GLY A 1 188 ? 14.789 -22.484 -3.455 1 94.5 188 GLY A N 1
ATOM 1469 C CA . GLY A 1 188 ? 16.188 -22.844 -3.646 1 94.5 188 GLY A CA 1
ATOM 1470 C C . GLY A 1 188 ? 16.656 -22.688 -5.082 1 94.5 188 GLY A C 1
ATOM 1471 O O . GLY A 1 188 ? 17.562 -23.406 -5.52 1 94.5 188 GLY A O 1
ATOM 1472 N N . TRP A 1 189 ? 15.977 -21.875 -5.875 1 95.31 189 TRP A N 1
ATOM 1473 C CA . TRP A 1 189 ? 16.344 -21.641 -7.27 1 95.31 189 TRP A CA 1
ATOM 1474 C C . TRP A 1 189 ? 17.469 -20.625 -7.367 1 95.31 189 TRP A C 1
ATOM 1476 O O . TRP A 1 189 ? 17.812 -19.969 -6.383 1 95.31 189 TRP A O 1
ATOM 1486 N N . SER A 1 190 ? 18.125 -20.547 -8.484 1 95 190 SER A N 1
ATOM 1487 C CA . SER A 1 190 ? 19.141 -19.516 -8.719 1 95 190 SER A CA 1
ATOM 1488 C C . SER A 1 190 ? 18.5 -18.219 -9.195 1 95 190 SER A C 1
ATOM 1490 O O . SER A 1 190 ? 17.344 -18.203 -9.641 1 95 190 SER A O 1
ATOM 1492 N N . LEU A 1 191 ? 19.172 -17.172 -9.102 1 95.62 191 LEU A N 1
ATOM 1493 C CA . LEU A 1 191 ? 18.688 -15.891 -9.602 1 95.62 191 LEU A CA 1
ATOM 1494 C C . LEU A 1 191 ? 18.469 -15.953 -11.109 1 95.62 191 LEU A C 1
ATOM 1496 O O . LEU A 1 191 ? 17.531 -15.336 -11.625 1 95.62 191 LEU A O 1
ATOM 1500 N N . ALA A 1 192 ? 19.297 -16.688 -11.773 1 94 192 ALA A N 1
ATOM 1501 C CA . ALA A 1 192 ? 19.203 -16.812 -13.227 1 94 192 ALA A CA 1
ATOM 1502 C C . ALA A 1 192 ? 17.891 -17.484 -13.633 1 94 192 ALA A C 1
ATOM 1504 O O . ALA A 1 192 ? 17.328 -17.172 -14.688 1 94 192 ALA A O 1
ATOM 1505 N N . ASP A 1 193 ? 17.391 -18.359 -12.812 1 94.75 193 ASP A N 1
ATOM 1506 C CA . ASP A 1 193 ? 16.141 -19.078 -13.086 1 94.75 193 ASP A CA 1
ATOM 1507 C C . ASP A 1 193 ? 14.953 -18.125 -13.062 1 94.75 193 ASP A C 1
ATOM 1509 O O . ASP A 1 193 ? 13.898 -18.438 -13.633 1 94.75 193 ASP A O 1
ATOM 1513 N N . LEU A 1 194 ? 15.156 -16.953 -12.453 1 96.81 194 LEU A N 1
ATOM 1514 C CA . LEU A 1 194 ? 14.016 -16.094 -12.164 1 96.81 194 LEU A CA 1
ATOM 1515 C C . LEU A 1 194 ? 13.977 -14.898 -13.125 1 96.81 194 LEU A C 1
ATOM 1517 O O . LEU A 1 194 ? 13.055 -14.078 -13.062 1 96.81 194 LEU A O 1
ATOM 1521 N N . LEU A 1 195 ? 14.945 -14.82 -13.977 1 96.19 195 LEU A N 1
ATOM 1522 C CA . LEU A 1 195 ? 14.977 -13.688 -14.906 1 96.19 195 LEU A CA 1
ATOM 1523 C C . LEU A 1 195 ? 13.758 -13.695 -15.82 1 96.19 195 LEU A C 1
ATOM 1525 O O . LEU A 1 195 ? 13.242 -14.758 -16.156 1 96.19 195 LEU A O 1
ATOM 1529 N N . TYR A 1 196 ? 13.336 -12.43 -16.172 1 94.94 196 TYR A N 1
ATOM 1530 C CA . TYR A 1 196 ? 12.117 -12.375 -16.969 1 94.94 196 TYR A CA 1
ATOM 1531 C C . TYR A 1 196 ? 12.094 -11.117 -17.828 1 94.94 196 TYR A C 1
ATOM 1533 O O . TYR A 1 196 ? 12.828 -10.156 -17.562 1 94.94 196 TYR A O 1
ATOM 1541 N N . LEU A 1 197 ? 11.398 -11.258 -18.875 1 89.06 197 LEU A N 1
ATOM 1542 C CA . LEU A 1 197 ? 10.914 -10.117 -19.656 1 89.06 197 LEU A CA 1
ATOM 1543 C C . LEU A 1 197 ? 9.391 -10.023 -19.578 1 89.06 197 LEU A C 1
ATOM 1545 O O . LEU A 1 197 ? 8.695 -11.039 -19.656 1 89.06 197 LEU A O 1
ATOM 1549 N N . ARG A 1 198 ? 8.984 -8.805 -19.344 1 79.69 198 ARG A N 1
ATOM 1550 C CA . ARG A 1 198 ? 7.535 -8.664 -19.203 1 79.69 198 ARG A CA 1
ATOM 1551 C C . ARG A 1 198 ? 6.82 -9.055 -20.484 1 79.69 198 ARG A C 1
ATOM 1553 O O . ARG A 1 198 ? 7.145 -8.555 -21.562 1 79.69 198 ARG A O 1
ATOM 1560 N N . LEU A 1 199 ? 6.102 -10.117 -20.531 1 67.31 199 LEU A N 1
ATOM 1561 C CA . LEU A 1 199 ? 5.434 -10.664 -21.703 1 67.31 199 LEU A CA 1
ATOM 1562 C C . LEU A 1 199 ? 4.363 -9.711 -22.219 1 67.31 199 LEU A C 1
ATOM 1564 O O . LEU A 1 199 ? 4.227 -9.516 -23.422 1 67.31 199 LEU A O 1
ATOM 1568 N N . LYS A 1 200 ? 3.387 -9.414 -21.391 1 60.09 200 LYS A N 1
ATOM 1569 C CA . LYS A 1 200 ? 2.246 -8.648 -21.891 1 60.09 200 LYS A CA 1
ATOM 1570 C C . LYS A 1 200 ? 2.486 -7.148 -21.75 1 60.09 200 LYS A C 1
ATOM 1572 O O . LYS A 1 200 ? 1.924 -6.504 -20.859 1 60.09 200 LYS A O 1
ATOM 1577 N N . GLU A 1 201 ? 3.748 -6.797 -22.312 1 55.03 201 GLU A N 1
ATOM 1578 C CA . GLU A 1 201 ? 3.855 -5.344 -22.391 1 55.03 201 GLU A CA 1
ATOM 1579 C C . GLU A 1 201 ? 2.777 -4.758 -23.297 1 55.03 201 GLU A C 1
ATOM 1581 O O . GLU A 1 201 ? 2.697 -5.109 -24.484 1 55.03 201 GLU A O 1
ATOM 1586 N N . SER A 1 202 ? 1.598 -4.441 -22.641 1 54.16 202 SER A N 1
ATOM 1587 C CA . SER A 1 202 ? 0.431 -3.893 -23.328 1 54.16 202 SER A CA 1
ATOM 1588 C C . SER A 1 202 ? 0.838 -2.867 -24.375 1 54.16 202 SER A C 1
ATOM 1590 O O . SER A 1 202 ? 1.899 -2.25 -24.281 1 54.16 202 SER A O 1
ATOM 1592 N N . SER A 1 203 ? 0.156 -3.104 -25.484 1 61.62 203 SER A N 1
ATOM 1593 C CA . SER A 1 203 ? 0.319 -2.037 -26.469 1 61.62 203 SER A CA 1
ATOM 1594 C C . SER A 1 203 ? 0.193 -0.664 -25.812 1 61.62 203 SER A C 1
ATOM 1596 O O . SER A 1 203 ? -0.333 -0.541 -24.703 1 61.62 203 SER A O 1
ATOM 1598 N N . GLY A 1 204 ? 0.916 0.114 -26.359 1 68.75 204 GLY A N 1
ATOM 1599 C CA . GLY A 1 204 ? 0.801 1.5 -25.938 1 68.75 204 GLY A CA 1
ATOM 1600 C C . GLY A 1 204 ? -0.633 1.936 -25.703 1 68.75 204 GLY A C 1
ATOM 1601 O O . GLY A 1 204 ? -0.925 2.629 -24.734 1 68.75 204 GLY A O 1
ATOM 1602 N N . HIS A 1 205 ? -1.528 1.291 -26.453 1 70.69 205 HIS A N 1
ATOM 1603 C CA . HIS A 1 205 ? -2.936 1.66 -26.359 1 70.69 205 HIS A CA 1
ATOM 1604 C C . HIS A 1 205 ? -3.576 1.081 -25.109 1 70.69 205 HIS A C 1
ATOM 1606 O O . HIS A 1 205 ? -4.305 1.78 -24.391 1 70.69 205 HIS A O 1
ATOM 1612 N N . GLN A 1 206 ? -3.289 -0.17 -24.828 1 72.12 206 GLN A N 1
ATOM 1613 C CA . GLN A 1 206 ? -3.863 -0.82 -23.656 1 72.12 206 GLN A CA 1
ATOM 1614 C C . GLN A 1 206 ? -3.365 -0.169 -22.375 1 72.12 206 GLN A C 1
ATOM 1616 O O . GLN A 1 206 ? -4.129 -0.005 -21.422 1 72.12 206 GLN A O 1
ATOM 1621 N N . GLN A 1 207 ? -2.164 0.219 -22.484 1 78.25 207 GLN A N 1
ATOM 1622 C CA . GLN A 1 207 ? -1.599 0.92 -21.328 1 78.25 207 GLN A CA 1
ATOM 1623 C C . GLN A 1 207 ? -2.27 2.275 -21.125 1 78.25 207 GLN A C 1
ATOM 1625 O O . GLN A 1 207 ? -2.531 2.682 -20 1 78.25 207 GLN A O 1
ATOM 1630 N N . ALA A 1 208 ? -2.516 2.842 -22.219 1 79.62 208 ALA A N 1
ATOM 1631 C CA . ALA A 1 208 ? -3.178 4.145 -22.172 1 79.62 208 ALA A CA 1
ATOM 1632 C C . ALA A 1 208 ? -4.59 4.016 -21.609 1 79.62 208 ALA A C 1
ATOM 1634 O O . ALA A 1 208 ? -5.031 4.855 -20.812 1 79.62 208 ALA A O 1
ATOM 1635 N N . LEU A 1 209 ? -5.234 3.033 -21.984 1 77.81 209 LEU A N 1
ATOM 1636 C CA . LEU A 1 209 ? -6.598 2.814 -21.516 1 77.81 209 LEU A CA 1
ATOM 1637 C C . LEU A 1 209 ? -6.617 2.529 -20.016 1 77.81 209 LEU A C 1
ATOM 1639 O O . LEU A 1 209 ? -7.488 3.025 -19.297 1 77.81 209 LEU A O 1
ATOM 1643 N N . ALA A 1 210 ? -5.754 1.675 -19.594 1 81.75 210 ALA A N 1
ATOM 1644 C CA . ALA A 1 210 ? -5.645 1.37 -18.172 1 81.75 210 ALA A CA 1
ATOM 1645 C C . ALA A 1 210 ? -5.371 2.633 -17.359 1 81.75 210 ALA A C 1
ATOM 1647 O O . ALA A 1 210 ? -5.98 2.846 -16.312 1 81.75 210 ALA A O 1
ATOM 1648 N N . SER A 1 211 ? -4.52 3.459 -17.922 1 85.69 211 SER A N 1
ATOM 1649 C CA . SER A 1 211 ? -4.184 4.711 -17.25 1 85.69 211 SER A CA 1
ATOM 1650 C C . SER A 1 211 ? -5.387 5.645 -17.188 1 85.69 211 SER A C 1
ATOM 1652 O O . SER A 1 211 ? -5.609 6.32 -16.172 1 85.69 211 SER A O 1
ATOM 1654 N N . ARG A 1 212 ? -6.102 5.699 -18.234 1 84.12 212 ARG A N 1
ATOM 1655 C CA . ARG A 1 212 ? -7.301 6.527 -18.281 1 84.12 212 ARG A CA 1
ATOM 1656 C C . ARG A 1 212 ? -8.336 6.055 -17.266 1 84.12 212 ARG A C 1
ATOM 1658 O O . ARG A 1 212 ? -9.023 6.871 -16.656 1 84.12 212 ARG A O 1
ATOM 1665 N N . PHE A 1 213 ? -8.461 4.793 -17.156 1 84.56 213 PHE A N 1
ATOM 1666 C CA . PHE A 1 213 ? -9.398 4.227 -16.203 1 84.56 213 PHE A CA 1
ATOM 1667 C C . PHE A 1 213 ? -9.023 4.613 -14.781 1 84.56 213 PHE A C 1
ATOM 1669 O O . PHE A 1 213 ? -9.875 5.039 -13.992 1 84.56 213 PHE A O 1
ATOM 1676 N N . GLU A 1 214 ? -7.777 4.426 -14.484 1 89.88 214 GLU A N 1
ATOM 1677 C CA . GLU A 1 214 ? -7.312 4.77 -13.148 1 89.88 214 GLU A CA 1
ATOM 1678 C C . GLU A 1 214 ? -7.547 6.246 -12.844 1 89.88 214 GLU A C 1
ATOM 1680 O O . GLU A 1 214 ? -8.008 6.594 -11.75 1 89.88 214 GLU A O 1
ATOM 1685 N N . ARG A 1 215 ? -7.238 7.082 -13.82 1 89.75 215 ARG A N 1
ATOM 1686 C CA . ARG A 1 215 ? -7.441 8.516 -13.641 1 89.75 215 ARG A CA 1
ATOM 1687 C C . ARG A 1 215 ? -8.914 8.836 -13.391 1 89.75 215 ARG A C 1
ATOM 1689 O O . ARG A 1 215 ? -9.242 9.672 -12.547 1 89.75 215 ARG A O 1
ATOM 1696 N N . TRP A 1 216 ? -9.68 8.18 -14.117 1 86.62 216 TRP A N 1
ATOM 1697 C CA . TRP A 1 216 ? -11.109 8.391 -13.953 1 86.62 216 TRP A CA 1
ATOM 1698 C C . TRP A 1 216 ? -11.57 7.961 -12.562 1 86.62 216 TRP A C 1
ATOM 1700 O O . TRP A 1 216 ? -12.289 8.703 -11.883 1 86.62 216 TRP A O 1
ATOM 1710 N N . LEU A 1 217 ? -11.227 6.789 -12.172 1 89.5 217 LEU A N 1
ATOM 1711 C CA . LEU A 1 217 ? -11.711 6.258 -10.898 1 89.5 217 LEU A CA 1
ATOM 1712 C C . LEU A 1 217 ? -11.195 7.094 -9.734 1 89.5 217 LEU A C 1
ATOM 1714 O O . LEU A 1 217 ? -11.961 7.438 -8.828 1 89.5 217 LEU A O 1
ATOM 1718 N N . TYR A 1 218 ? -9.914 7.473 -9.781 1 94.56 218 TYR A N 1
ATOM 1719 C CA . TYR A 1 218 ? -9.359 8.312 -8.734 1 94.56 218 TYR A CA 1
ATOM 1720 C C . TYR A 1 218 ? -9.945 9.719 -8.789 1 94.56 218 TYR A C 1
ATOM 1722 O O . TYR A 1 218 ? -10.125 10.367 -7.758 1 94.56 218 TYR A O 1
ATOM 1730 N N . GLY A 1 219 ? -10.172 10.164 -9.961 1 92.38 219 GLY A N 1
ATOM 1731 C CA . GLY A 1 219 ? -10.82 11.453 -10.117 1 92.38 219 GLY A CA 1
ATOM 1732 C C . GLY A 1 219 ? -12.211 11.492 -9.516 1 92.38 219 GLY A C 1
ATOM 1733 O O . GLY A 1 219 ? -12.68 12.555 -9.094 1 92.38 219 GLY A O 1
ATOM 1734 N N . ALA A 1 220 ? -12.805 10.328 -9.445 1 90 220 ALA A N 1
ATOM 1735 C CA . ALA A 1 220 ? -14.156 10.234 -8.914 1 90 220 ALA A CA 1
ATOM 1736 C C . ALA A 1 220 ? -14.148 9.664 -7.496 1 90 220 ALA A C 1
ATOM 1738 O O . ALA A 1 220 ? -15.141 9.078 -7.047 1 90 220 ALA A O 1
ATOM 1739 N N . VAL A 1 221 ? -13.047 9.781 -6.816 1 94.31 221 VAL A N 1
ATOM 1740 C CA . VAL A 1 221 ? -12.867 9.18 -5.504 1 94.31 221 VAL A CA 1
ATOM 1741 C C . VAL A 1 221 ? -13.93 9.688 -4.539 1 94.31 221 VAL A C 1
ATOM 1743 O O . VAL A 1 221 ? -14.375 8.961 -3.646 1 94.31 221 VAL A O 1
ATOM 1746 N N . ALA A 1 222 ? -14.406 10.883 -4.73 1 93.56 222 ALA A N 1
ATOM 1747 C CA . ALA A 1 222 ? -15.352 11.516 -3.818 1 93.56 222 ALA A CA 1
ATOM 1748 C C . ALA A 1 222 ? -16.797 11.195 -4.211 1 93.56 222 ALA A C 1
ATOM 1750 O O . ALA A 1 222 ? -17.734 11.531 -3.484 1 93.56 222 ALA A O 1
ATOM 1751 N N . ASN A 1 223 ? -16.922 10.648 -5.355 1 87.5 223 ASN A N 1
ATOM 1752 C CA . ASN A 1 223 ? -18.266 10.32 -5.801 1 87.5 223 ASN A CA 1
ATOM 1753 C C . ASN A 1 223 ? -18.859 9.156 -5.004 1 87.5 223 ASN A C 1
ATOM 1755 O O . ASN A 1 223 ? -18.516 8 -5.25 1 87.5 223 ASN A O 1
ATOM 1759 N N . THR A 1 224 ? -19.797 9.469 -4.156 1 83.75 224 THR A N 1
ATOM 1760 C CA . THR A 1 224 ? -20.406 8.445 -3.324 1 83.75 224 THR A CA 1
ATOM 1761 C C . THR A 1 224 ? -21.891 8.328 -3.625 1 83.75 224 THR A C 1
ATOM 1763 O O . THR A 1 224 ? -22.656 7.805 -2.811 1 83.75 224 THR A O 1
ATOM 1766 N N . SER A 1 225 ? -22.234 8.977 -4.742 1 83.38 225 SER A N 1
ATOM 1767 C CA . SER A 1 225 ? -23.641 8.859 -5.137 1 83.38 225 SER A CA 1
ATOM 1768 C C . SER A 1 225 ? -24.016 7.414 -5.426 1 83.38 225 SER A C 1
ATOM 1770 O O . SER A 1 225 ? -23.344 6.73 -6.199 1 83.38 225 SER A O 1
ATOM 1772 N N . GLU A 1 226 ? -25.125 7.117 -4.809 1 79.94 226 GLU A N 1
ATOM 1773 C CA . GLU A 1 226 ? -25.578 5.734 -4.973 1 79.94 226 GLU A CA 1
ATOM 1774 C C . GLU A 1 226 ? -25.906 5.434 -6.43 1 79.94 226 GLU A C 1
ATOM 1776 O O . GLU A 1 226 ? -26.594 6.227 -7.094 1 79.94 226 GLU A O 1
ATOM 1781 N N . GLY A 1 227 ? -25.406 4.449 -6.934 1 73.56 227 GLY A N 1
ATOM 1782 C CA . GLY A 1 227 ? -25.734 4.004 -8.281 1 73.56 227 GLY A CA 1
ATOM 1783 C C . GLY A 1 227 ? -24.781 4.523 -9.336 1 73.56 227 GLY A C 1
ATOM 1784 O O . GLY A 1 227 ? -24.812 4.074 -10.484 1 73.56 227 GLY A O 1
ATOM 1785 N N . SER A 1 228 ? -24 5.504 -8.867 1 80.19 228 SER A N 1
ATOM 1786 C CA . SER A 1 228 ? -23.016 5.965 -9.844 1 80.19 228 SER A CA 1
ATOM 1787 C C . SER A 1 228 ? -21.984 4.879 -10.148 1 80.19 228 SER A C 1
ATOM 1789 O O . SER A 1 228 ? -21.656 4.074 -9.281 1 80.19 228 SER A O 1
ATOM 1791 N N . ALA A 1 229 ? -21.516 4.867 -11.375 1 78.19 229 ALA A N 1
ATOM 1792 C CA . ALA A 1 229 ? -20.562 3.852 -11.812 1 78.19 229 ALA A CA 1
ATOM 1793 C C . ALA A 1 229 ? -19.312 3.859 -10.93 1 78.19 229 ALA A C 1
ATOM 1795 O O . ALA A 1 229 ? -18.828 2.803 -10.531 1 78.19 229 ALA A O 1
ATOM 1796 N N . ALA A 1 230 ? -18.859 5.023 -10.711 1 84 230 ALA A N 1
ATOM 1797 C CA . ALA A 1 230 ? -17.625 5.137 -9.922 1 84 230 ALA A CA 1
ATOM 1798 C C . ALA A 1 230 ? -17.844 4.609 -8.508 1 84 230 ALA A C 1
ATOM 1800 O O . ALA A 1 230 ? -17.016 3.852 -7.988 1 84 230 ALA A O 1
ATOM 1801 N N . ASN A 1 231 ? -18.938 5.008 -7.906 1 86.81 231 ASN A N 1
ATOM 1802 C CA . ASN A 1 231 ? -19.203 4.539 -6.551 1 86.81 231 ASN A CA 1
ATOM 1803 C C . ASN A 1 231 ? -19.406 3.025 -6.512 1 86.81 231 ASN A C 1
ATOM 1805 O O . ASN A 1 231 ? -18.969 2.363 -5.57 1 86.81 231 ASN A O 1
ATOM 1809 N N . LEU A 1 232 ? -20.047 2.52 -7.449 1 81.94 232 LEU A N 1
ATOM 1810 C CA . LEU A 1 232 ? -20.25 1.077 -7.52 1 81.94 232 LEU A CA 1
ATOM 1811 C C . LEU A 1 232 ? -18.922 0.346 -7.672 1 81.94 232 LEU A C 1
ATOM 1813 O O . LEU A 1 232 ? -18.719 -0.698 -7.051 1 81.94 232 LEU A O 1
ATOM 1817 N N . MET A 1 233 ? -18.047 0.875 -8.523 1 84.12 233 MET A N 1
ATOM 1818 C CA . MET A 1 233 ? -16.734 0.259 -8.688 1 84.12 233 MET A CA 1
ATOM 1819 C C . MET A 1 233 ? -15.953 0.289 -7.387 1 84.12 233 MET A C 1
ATOM 1821 O O . MET A 1 233 ? -15.359 -0.716 -6.992 1 84.12 233 MET A O 1
ATOM 1825 N N . TRP A 1 234 ? -15.977 1.398 -6.723 1 90.44 234 TRP A N 1
ATOM 1826 C CA . TRP A 1 234 ? -15.281 1.501 -5.445 1 90.44 234 TRP A CA 1
ATOM 1827 C C . TRP A 1 234 ? -15.867 0.527 -4.426 1 90.44 234 TRP A C 1
ATOM 1829 O O . TRP A 1 234 ? -15.133 -0.234 -3.793 1 90.44 234 TRP A O 1
ATOM 1839 N N . GLN A 1 235 ? -17.141 0.5 -4.324 1 88.12 235 GLN A N 1
ATOM 1840 C CA . GLN A 1 235 ? -17.812 -0.258 -3.268 1 88.12 235 GLN A CA 1
ATOM 1841 C C . GLN A 1 235 ? -17.75 -1.757 -3.541 1 88.12 235 GLN A C 1
ATOM 1843 O O . GLN A 1 235 ? -17.5 -2.551 -2.629 1 88.12 235 GLN A O 1
ATOM 1848 N N . ARG A 1 236 ? -17.859 -2.119 -4.781 1 83.44 236 ARG A N 1
ATOM 1849 C CA . ARG A 1 236 ? -18.031 -3.535 -5.082 1 83.44 236 ARG A CA 1
ATOM 1850 C C . ARG A 1 236 ? -16.719 -4.176 -5.5 1 83.44 236 ARG A C 1
ATOM 1852 O O . ARG A 1 236 ? -16.5 -5.367 -5.258 1 83.44 236 ARG A O 1
ATOM 1859 N N . CYS A 1 237 ? -15.852 -3.389 -6.145 1 86.5 237 CYS A N 1
ATOM 1860 C CA . CYS A 1 237 ? -14.664 -3.992 -6.742 1 86.5 237 CYS A CA 1
ATOM 1861 C C . CYS A 1 237 ? -13.414 -3.648 -5.941 1 86.5 237 CYS A C 1
ATOM 1863 O O . CYS A 1 237 ? -12.398 -4.34 -6.039 1 86.5 237 CYS A O 1
ATOM 1865 N N . VAL A 1 238 ? -13.484 -2.596 -5.219 1 93.25 238 VAL A N 1
ATOM 1866 C CA . VAL A 1 238 ? -12.281 -2.178 -4.52 1 93.25 238 VAL A CA 1
ATOM 1867 C C . VAL A 1 238 ? -12.461 -2.355 -3.014 1 93.25 238 VAL A C 1
ATOM 1869 O O . VAL A 1 238 ? -11.758 -3.145 -2.385 1 93.25 238 VAL A O 1
ATOM 1872 N N . LEU A 1 239 ? -13.523 -1.722 -2.434 1 93.88 239 LEU A N 1
ATOM 1873 C CA . LEU A 1 239 ? -13.773 -1.764 -0.996 1 93.88 239 LEU A CA 1
ATOM 1874 C C . LEU A 1 239 ? -14.516 -3.037 -0.611 1 93.88 239 LEU A C 1
ATOM 1876 O O . LEU A 1 239 ? -15.625 -2.973 -0.079 1 93.88 239 LEU A O 1
ATOM 1880 N N . SER A 1 240 ? -13.898 -4.129 -0.85 1 91.62 240 SER A N 1
ATOM 1881 C CA . SER A 1 240 ? -14.453 -5.473 -0.686 1 91.62 240 SER A CA 1
ATOM 1882 C C . SER A 1 240 ? -13.391 -6.449 -0.188 1 91.62 240 SER A C 1
ATOM 1884 O O . SER A 1 240 ? -12.391 -6.039 0.408 1 91.62 240 SER A O 1
ATOM 1886 N N . ASP A 1 241 ? -13.641 -7.672 -0.429 1 92.94 241 ASP A N 1
ATOM 1887 C CA . ASP A 1 241 ? -12.68 -8.703 -0.051 1 92.94 241 ASP A CA 1
ATOM 1888 C C . ASP A 1 241 ? -11.352 -8.5 -0.771 1 92.94 241 ASP A C 1
ATOM 1890 O O . ASP A 1 241 ? -10.305 -8.953 -0.296 1 92.94 241 ASP A O 1
ATOM 1894 N N . GLU A 1 242 ? -11.391 -7.742 -1.85 1 94.06 242 GLU A N 1
ATOM 1895 C CA . GLU A 1 242 ? -10.164 -7.473 -2.588 1 94.06 242 GLU A CA 1
ATOM 1896 C C . GLU A 1 242 ? -9.188 -6.652 -1.749 1 94.06 242 GLU A C 1
ATOM 1898 O O . GLU A 1 242 ? -7.996 -6.973 -1.687 1 94.06 242 GLU A O 1
ATOM 1903 N N . THR A 1 243 ? -9.758 -5.66 -1.104 1 97.19 2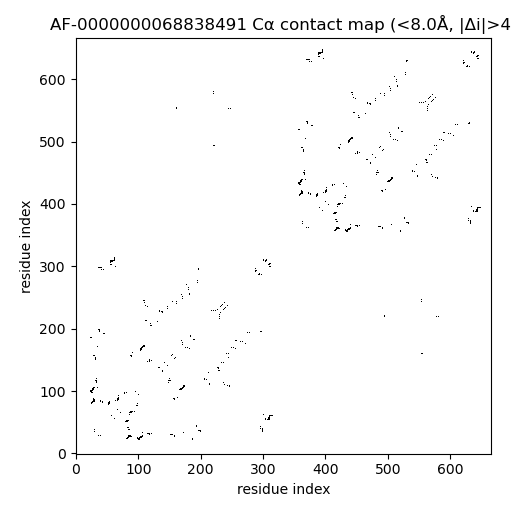43 THR A N 1
ATOM 1904 C CA . THR A 1 243 ? -8.898 -4.812 -0.284 1 97.19 243 THR A CA 1
ATOM 1905 C C . THR A 1 243 ? -8.508 -5.523 1.007 1 97.19 243 THR A C 1
ATOM 1907 O O . THR A 1 243 ? -7.375 -5.387 1.48 1 97.19 243 THR A O 1
ATOM 1910 N N . ARG A 1 244 ? -9.398 -6.336 1.612 1 96.81 244 ARG A N 1
ATOM 1911 C CA . ARG A 1 244 ? -9.031 -7.152 2.764 1 96.81 244 ARG A CA 1
ATOM 1912 C C . ARG A 1 244 ? -7.836 -8.047 2.445 1 96.81 244 ARG A C 1
ATOM 1914 O O . ARG A 1 244 ? -6.855 -8.062 3.191 1 96.81 244 ARG A O 1
ATOM 1921 N N . LEU A 1 245 ? -8.031 -8.68 1.33 1 97.88 245 LEU A N 1
ATOM 1922 C CA . LEU A 1 245 ? -6.984 -9.586 0.874 1 97.88 245 LEU A CA 1
ATOM 1923 C C . LEU A 1 245 ? -5.68 -8.836 0.626 1 97.88 245 LEU A C 1
ATOM 1925 O O . LEU A 1 245 ? -4.617 -9.266 1.081 1 97.88 245 LEU A O 1
ATOM 1929 N N . TYR A 1 246 ? -5.754 -7.758 0.014 1 98.44 246 TYR A N 1
ATOM 1930 C CA . TYR A 1 246 ? -4.566 -7.004 -0.36 1 98.44 246 TYR A CA 1
ATOM 1931 C C . TYR A 1 246 ? -3.852 -6.465 0.874 1 98.44 246 TYR A C 1
ATOM 1933 O O . TYR A 1 246 ? -2.623 -6.523 0.963 1 98.44 246 TYR A O 1
ATOM 1941 N N . PHE A 1 247 ? -4.598 -5.902 1.803 1 98.5 247 PHE A N 1
ATOM 1942 C CA . PHE A 1 247 ? -3.986 -5.398 3.025 1 98.5 247 PHE A CA 1
ATOM 1943 C C . PHE A 1 247 ? -3.328 -6.527 3.809 1 98.5 247 PHE A C 1
ATOM 1945 O O . PHE A 1 247 ? -2.225 -6.363 4.332 1 98.5 247 PHE A O 1
ATOM 1952 N N . TRP A 1 248 ? -4 -7.602 3.9 1 98.31 248 TRP A N 1
ATOM 1953 C CA . TRP A 1 248 ? -3.4 -8.766 4.547 1 98.31 248 TRP A CA 1
ATOM 1954 C C . TRP A 1 248 ? -2.117 -9.18 3.836 1 98.31 248 TRP A C 1
ATOM 1956 O O . TRP A 1 248 ? -1.107 -9.469 4.48 1 98.31 248 TRP A O 1
ATOM 1966 N N . ALA A 1 249 ? -2.174 -9.219 2.533 1 98.75 249 ALA A N 1
ATOM 1967 C CA . ALA A 1 249 ? -1.02 -9.617 1.732 1 98.75 249 ALA A CA 1
ATOM 1968 C C . ALA A 1 249 ? 0.157 -8.672 1.954 1 98.75 249 ALA A C 1
ATOM 1970 O O . ALA A 1 249 ? 1.307 -9.109 2.037 1 98.75 249 ALA A O 1
ATOM 1971 N N . GLN A 1 250 ? -0.147 -7.414 2.006 1 98.19 250 GLN A N 1
ATOM 1972 C CA . GLN A 1 250 ? 0.905 -6.438 2.275 1 98.19 250 GLN A CA 1
ATOM 1973 C C . GLN A 1 250 ? 1.573 -6.707 3.621 1 98.19 250 GLN A C 1
ATOM 1975 O O . GLN A 1 250 ? 2.801 -6.676 3.729 1 98.19 250 GLN A O 1
ATOM 1980 N N . GLN A 1 251 ? 0.741 -6.938 4.613 1 97.5 251 GLN A N 1
ATOM 1981 C CA . GLN A 1 251 ? 1.267 -7.219 5.945 1 97.5 251 GLN A CA 1
ATOM 1982 C C . GLN A 1 251 ? 2.113 -8.492 5.945 1 97.5 251 GLN A C 1
ATOM 1984 O O . GLN A 1 251 ? 3.209 -8.508 6.508 1 97.5 251 GLN A O 1
ATOM 1989 N N . ARG A 1 252 ? 1.655 -9.492 5.363 1 97.75 252 ARG A N 1
ATOM 1990 C CA . ARG A 1 252 ? 2.369 -10.766 5.285 1 97.75 252 ARG A CA 1
ATOM 1991 C C . ARG A 1 252 ? 3.676 -10.609 4.516 1 97.75 252 ARG A C 1
ATOM 1993 O O . ARG A 1 252 ? 4.695 -11.195 4.891 1 97.75 252 ARG A O 1
ATOM 2000 N N . PHE A 1 253 ? 3.623 -9.852 3.49 1 98 253 PHE A N 1
ATOM 2001 C CA . PHE A 1 253 ? 4.82 -9.617 2.693 1 98 253 PHE A CA 1
ATOM 2002 C C . PHE A 1 253 ? 5.898 -8.93 3.521 1 98 253 PHE A C 1
ATOM 2004 O O . PHE A 1 253 ? 7.07 -9.312 3.469 1 98 253 PHE A O 1
ATOM 2011 N N . ARG A 1 254 ? 5.504 -7.969 4.238 1 95.31 254 ARG A N 1
ATOM 2012 C CA . ARG A 1 254 ? 6.453 -7.273 5.105 1 95.31 254 ARG A CA 1
ATOM 2013 C C . ARG A 1 254 ? 7.051 -8.227 6.133 1 95.31 254 ARG A C 1
ATOM 2015 O O . ARG A 1 254 ? 8.25 -8.164 6.422 1 95.31 254 ARG A O 1
ATOM 2022 N N . GLU A 1 255 ? 6.238 -9.055 6.699 1 95.31 255 GLU A N 1
ATOM 2023 C CA . GLU A 1 255 ? 6.719 -10.031 7.672 1 95.31 255 GLU A CA 1
ATOM 2024 C C . GLU A 1 255 ? 7.719 -10.992 7.039 1 95.31 255 GLU A C 1
ATOM 2026 O O . GLU A 1 255 ? 8.742 -11.32 7.641 1 95.31 255 GLU A O 1
ATOM 2031 N N . GLN A 1 256 ? 7.398 -11.398 5.836 1 96.88 256 GLN A N 1
ATOM 2032 C CA . GLN A 1 256 ? 8.289 -12.297 5.113 1 96.88 256 GLN A CA 1
ATOM 2033 C C . GLN A 1 256 ? 9.633 -11.641 4.836 1 96.88 256 GLN A C 1
ATOM 2035 O O . GLN A 1 256 ? 10.68 -12.281 4.949 1 96.88 256 GLN A O 1
ATOM 2040 N N . LEU A 1 257 ? 9.586 -10.406 4.504 1 95.56 257 LEU A N 1
ATOM 2041 C CA . LEU A 1 257 ? 10.82 -9.672 4.234 1 95.56 257 LEU A CA 1
ATOM 2042 C C . LEU A 1 257 ? 11.648 -9.523 5.504 1 95.56 257 LEU A C 1
ATOM 2044 O O . LEU A 1 257 ? 12.883 -9.617 5.461 1 95.56 257 LEU A O 1
ATOM 2048 N N . ARG A 1 258 ? 10.992 -9.297 6.594 1 92.56 258 ARG A N 1
ATOM 2049 C CA . ARG A 1 258 ? 11.695 -9.148 7.867 1 92.56 258 ARG A CA 1
ATOM 2050 C C . ARG A 1 258 ? 12.438 -10.43 8.234 1 92.56 258 ARG A C 1
ATOM 2052 O O . ARG A 1 258 ? 13.586 -10.375 8.688 1 92.56 258 ARG A O 1
ATOM 2059 N N . VAL A 1 259 ? 11.805 -11.453 8 1 91.56 259 VAL A N 1
ATOM 2060 C CA . VAL A 1 259 ? 12.383 -12.742 8.336 1 91.56 259 VAL A CA 1
ATOM 2061 C C . VAL A 1 259 ? 13.539 -13.055 7.387 1 91.56 259 VAL A C 1
ATOM 2063 O O . VAL A 1 259 ? 14.57 -13.586 7.805 1 91.56 259 VAL A O 1
ATOM 2066 N N . ALA A 1 260 ? 13.352 -12.625 6.156 1 89.25 260 ALA A N 1
ATOM 2067 C CA . ALA A 1 260 ? 14.352 -12.922 5.133 1 89.25 260 ALA A CA 1
ATOM 2068 C C . ALA A 1 260 ? 15.492 -11.914 5.184 1 89.25 260 ALA A C 1
ATOM 2070 O O . ALA A 1 260 ? 16.516 -12.102 4.52 1 89.25 260 ALA A O 1
ATOM 2071 N N . ALA A 1 261 ? 15.477 -10.828 5.934 1 75.56 261 ALA A N 1
ATOM 2072 C CA . ALA A 1 261 ? 16.234 -9.57 5.906 1 75.56 261 ALA A CA 1
ATOM 2073 C C . ALA A 1 261 ? 17.734 -9.836 5.891 1 75.56 261 ALA A C 1
ATOM 2075 O O . ALA A 1 261 ? 18.469 -9.203 5.129 1 75.56 261 ALA A O 1
ATOM 2076 N N . PRO A 1 262 ? 18.203 -10.734 6.539 1 79.31 262 PRO A N 1
ATOM 2077 C CA . PRO A 1 262 ? 19.672 -10.836 6.492 1 79.31 262 PRO A CA 1
ATOM 2078 C C . PRO A 1 262 ? 20.188 -11.156 5.094 1 79.31 262 PRO A C 1
ATOM 2080 O O . PRO A 1 262 ? 19.984 -12.266 4.59 1 79.31 262 PRO A O 1
ATOM 2083 N N . GLY A 1 263 ? 20.781 -10.141 4.41 1 82.06 263 GLY A N 1
ATOM 2084 C CA . GLY A 1 263 ? 21.469 -10.32 3.145 1 82.06 263 GLY A CA 1
ATOM 2085 C C . GLY A 1 263 ? 20.547 -10.164 1.942 1 82.06 263 GLY A C 1
ATOM 2086 O O . GLY A 1 263 ? 21 -10.25 0.798 1 82.06 263 GLY A O 1
ATOM 2087 N N . ILE A 1 264 ? 19.328 -9.898 2.162 1 90.31 264 ILE A N 1
ATOM 2088 C CA . ILE A 1 264 ? 18.375 -9.898 1.053 1 90.31 264 ILE A CA 1
ATOM 2089 C C . ILE A 1 264 ? 18.656 -8.703 0.141 1 90.31 264 ILE A C 1
ATOM 2091 O O . ILE A 1 264 ? 18.438 -8.781 -1.071 1 90.31 264 ILE A O 1
ATOM 2095 N N . GLU A 1 265 ? 19.172 -7.703 0.7 1 89.56 265 GLU A N 1
ATOM 2096 C CA . GLU A 1 265 ? 19.469 -6.508 -0.082 1 89.56 265 GLU A CA 1
ATOM 2097 C C . GLU A 1 265 ? 20.547 -6.781 -1.126 1 89.56 265 GLU A C 1
ATOM 2099 O O . GLU A 1 265 ? 20.484 -6.258 -2.24 1 89.56 265 GLU A O 1
ATOM 2104 N N . GLN A 1 266 ? 21.484 -7.543 -0.753 1 92.81 266 GLN A N 1
ATOM 2105 C CA . GLN A 1 266 ? 22.531 -7.906 -1.697 1 92.81 266 GLN A CA 1
ATOM 2106 C C . GLN A 1 266 ? 21.984 -8.758 -2.838 1 92.81 266 GLN A C 1
ATOM 2108 O O . GLN A 1 266 ? 22.375 -8.578 -3.994 1 92.81 266 GLN A O 1
ATOM 2113 N N . GLU A 1 267 ? 21.141 -9.688 -2.49 1 94.56 267 GLU A N 1
ATOM 2114 C CA . GLU A 1 267 ? 20.5 -10.516 -3.512 1 94.56 267 GLU A CA 1
ATOM 2115 C C . GLU A 1 267 ? 19.641 -9.68 -4.445 1 94.56 267 GLU A C 1
ATOM 2117 O O . GLU A 1 267 ? 19.609 -9.914 -5.656 1 94.56 267 GLU A O 1
ATOM 2122 N N . GLU A 1 268 ? 18.922 -8.703 -3.846 1 95.19 268 GLU A N 1
ATOM 2123 C CA . GLU A 1 268 ? 18.094 -7.809 -4.645 1 95.19 268 GLU A CA 1
ATOM 2124 C C . GLU A 1 268 ? 18.953 -7.012 -5.637 1 95.19 268 GLU A C 1
ATOM 2126 O O . GLU A 1 268 ? 18.562 -6.836 -6.793 1 95.19 268 GLU A O 1
ATOM 2131 N N . ARG A 1 269 ? 20.062 -6.555 -5.18 1 94.69 269 ARG A N 1
ATOM 2132 C CA . ARG A 1 269 ? 20.953 -5.789 -6.043 1 94.69 269 ARG A CA 1
ATOM 2133 C C . ARG A 1 269 ? 21.5 -6.656 -7.176 1 94.69 269 ARG A C 1
ATOM 2135 O O . ARG A 1 269 ? 21.531 -6.23 -8.336 1 94.69 269 ARG A O 1
ATOM 2142 N N . ARG A 1 270 ? 21.953 -7.785 -6.785 1 96.12 270 ARG A N 1
ATOM 2143 C CA . ARG A 1 270 ? 22.484 -8.703 -7.797 1 96.12 270 ARG A CA 1
ATOM 2144 C C . ARG A 1 270 ? 21.406 -9.062 -8.82 1 96.12 270 ARG A C 1
ATOM 2146 O O . ARG A 1 270 ? 21.688 -9.141 -10.016 1 96.12 270 ARG A O 1
ATOM 2153 N N . PHE A 1 271 ? 20.234 -9.312 -8.32 1 97.25 271 PHE A N 1
ATOM 2154 C CA . PHE A 1 271 ? 19.125 -9.633 -9.211 1 97.25 271 PHE A CA 1
ATOM 2155 C C . PHE A 1 271 ? 18.859 -8.469 -10.172 1 97.25 271 PHE A C 1
ATOM 2157 O O . PHE A 1 271 ? 18.625 -8.688 -11.359 1 97.25 271 PHE A O 1
ATOM 2164 N N . ALA A 1 272 ? 18.844 -7.27 -9.656 1 96.19 272 ALA A N 1
ATOM 2165 C CA . ALA A 1 272 ? 18.625 -6.078 -10.469 1 96.19 272 ALA A CA 1
ATOM 2166 C C . ALA A 1 272 ? 19.672 -5.957 -11.562 1 96.19 272 ALA A C 1
ATOM 2168 O O . ALA A 1 272 ? 19.375 -5.562 -12.688 1 96.19 272 ALA A O 1
ATOM 2169 N N . GLU A 1 273 ? 20.844 -6.27 -11.219 1 96.5 273 GLU A N 1
ATOM 2170 C CA . GLU A 1 273 ? 21.938 -6.227 -12.188 1 96.5 273 GLU A CA 1
ATOM 2171 C C . GLU A 1 273 ? 21.734 -7.242 -13.305 1 96.5 273 GLU A C 1
ATOM 2173 O O . GLU A 1 273 ? 21.891 -6.914 -14.484 1 96.5 273 GLU A O 1
ATOM 2178 N N . LEU A 1 274 ? 21.391 -8.43 -12.945 1 96.5 274 LEU A N 1
ATOM 2179 C CA . LEU A 1 274 ? 21.156 -9.484 -13.93 1 96.5 274 LEU A CA 1
ATOM 2180 C C . LEU A 1 274 ? 19.953 -9.148 -14.812 1 96.5 274 LEU A C 1
ATOM 2182 O O . LEU A 1 274 ? 19.984 -9.391 -16.016 1 96.5 274 LEU A O 1
ATOM 2186 N N . GLN A 1 275 ? 18.906 -8.625 -14.156 1 95.81 275 GLN A N 1
ATOM 2187 C CA . GLN A 1 275 ? 17.719 -8.211 -14.898 1 95.81 275 GLN A CA 1
ATOM 2188 C C . GLN A 1 275 ? 18.047 -7.137 -15.922 1 95.81 275 GLN A C 1
ATOM 2190 O O . GLN A 1 275 ? 17.531 -7.156 -17.047 1 95.81 275 GLN A O 1
ATOM 2195 N N . ALA A 1 276 ? 18.906 -6.199 -15.508 1 94.44 276 ALA A N 1
ATOM 2196 C CA . ALA A 1 276 ? 19.328 -5.133 -16.422 1 94.44 276 ALA A CA 1
ATOM 2197 C C . ALA A 1 276 ? 20.125 -5.695 -17.578 1 94.44 276 ALA A C 1
ATOM 2199 O O . ALA A 1 276 ? 19.984 -5.238 -18.719 1 94.44 276 ALA A O 1
ATOM 2200 N N . GLU A 1 277 ? 20.953 -6.617 -17.312 1 93.31 277 GLU A N 1
ATOM 2201 C CA . GLU A 1 277 ? 21.734 -7.27 -18.359 1 93.31 277 GLU A CA 1
ATOM 2202 C C . GLU A 1 277 ? 20.828 -7.98 -19.375 1 93.31 277 GLU A C 1
ATOM 2204 O O . GLU A 1 277 ? 21.062 -7.895 -20.578 1 93.31 277 GLU A O 1
ATOM 2209 N N . LEU A 1 278 ? 19.859 -8.672 -18.859 1 93.75 278 LEU A N 1
ATOM 2210 C CA . LEU A 1 278 ? 18.922 -9.359 -19.75 1 93.75 278 LEU A CA 1
ATOM 2211 C C . LEU A 1 278 ? 18.156 -8.367 -20.609 1 93.75 278 LEU A C 1
ATOM 2213 O O . LEU A 1 278 ? 17.984 -8.578 -21.812 1 93.75 278 LEU A O 1
ATOM 2217 N N . ALA A 1 279 ? 17.672 -7.332 -19.922 1 91.5 279 ALA A N 1
ATOM 2218 C CA . ALA A 1 279 ? 16.922 -6.312 -20.656 1 91.5 279 ALA A CA 1
ATOM 2219 C C . ALA A 1 279 ? 17.766 -5.691 -21.766 1 91.5 279 ALA A C 1
ATOM 2221 O O . ALA A 1 279 ? 17.266 -5.406 -22.844 1 91.5 279 ALA A O 1
ATOM 2222 N N . ALA A 1 280 ? 19 -5.484 -21.516 1 90.06 280 ALA A N 1
ATOM 2223 C CA . ALA A 1 280 ? 19.906 -4.906 -22.5 1 90.06 280 ALA A CA 1
ATOM 2224 C C . ALA A 1 280 ? 20.156 -5.883 -23.641 1 90.06 280 ALA A C 1
ATOM 2226 O O . ALA A 1 280 ? 20.203 -5.48 -24.812 1 90.06 280 ALA A O 1
ATOM 2227 N N . ALA A 1 281 ? 20.328 -7.113 -23.281 1 89.56 281 ALA A N 1
ATOM 2228 C CA . ALA A 1 281 ? 20.609 -8.148 -24.266 1 89.56 281 ALA A CA 1
ATOM 2229 C C . ALA A 1 281 ? 19.406 -8.414 -25.156 1 89.56 281 ALA A C 1
ATOM 2231 O O . ALA A 1 281 ? 19.547 -8.758 -26.328 1 89.56 281 ALA A O 1
ATOM 2232 N N . CYS A 1 282 ? 18.25 -8.289 -24.609 1 90.44 282 CYS A N 1
ATOM 2233 C CA . CYS A 1 282 ? 17.016 -8.617 -25.328 1 90.44 282 CYS A CA 1
ATOM 2234 C C . CYS A 1 282 ? 16.203 -7.359 -25.609 1 90.44 282 CYS A C 1
ATOM 2236 O O . CYS A 1 282 ? 15 -7.328 -25.359 1 90.44 282 CYS A O 1
ATOM 2238 N N . SER A 1 283 ? 16.969 -6.301 -25.938 1 82.06 283 SER A N 1
ATOM 2239 C CA . SER A 1 283 ? 16.328 -5.039 -26.297 1 82.06 283 SER A CA 1
ATOM 2240 C C . SER A 1 283 ? 16.156 -4.918 -27.797 1 82.06 283 SER A C 1
ATOM 2242 O O . SER A 1 283 ? 16.797 -5.641 -28.562 1 82.06 283 SER A O 1
ATOM 2244 N N . GLY A 1 284 ? 15.172 -4.137 -28.188 1 75.94 284 GLY A N 1
ATOM 2245 C CA . GLY A 1 284 ? 14.992 -3.855 -29.594 1 75.94 284 GLY A CA 1
ATOM 2246 C C . GLY A 1 284 ? 13.852 -4.641 -30.219 1 75.94 284 GLY A C 1
ATOM 2247 O O . GLY A 1 284 ? 13.32 -5.566 -29.609 1 75.94 284 GLY A O 1
ATOM 2248 N N . THR A 1 285 ? 13.484 -4.352 -31.359 1 70.81 285 THR A N 1
ATOM 2249 C CA . THR A 1 285 ? 12.32 -4.863 -32.062 1 70.81 285 THR A CA 1
ATOM 2250 C C . THR A 1 285 ? 12.531 -6.32 -32.469 1 70.81 285 THR A C 1
ATOM 2252 O O . THR A 1 285 ? 11.562 -7.062 -32.688 1 70.81 285 THR A O 1
ATOM 2255 N N . LYS A 1 286 ? 13.68 -6.723 -32.531 1 74 286 LYS A N 1
ATOM 2256 C CA . LYS A 1 286 ? 13.93 -8.086 -33 1 74 286 LYS A CA 1
ATOM 2257 C C . LYS A 1 286 ? 14.328 -9 -31.844 1 74 286 LYS A C 1
ATOM 2259 O O . LYS A 1 286 ? 14.883 -10.078 -32.062 1 74 286 LYS A O 1
ATOM 2264 N N . ALA A 1 287 ? 14.07 -8.578 -30.766 1 75.44 287 ALA A N 1
ATOM 2265 C CA . ALA A 1 287 ? 14.531 -9.344 -29.609 1 75.44 287 ALA A CA 1
ATOM 2266 C C . ALA A 1 287 ? 13.891 -10.719 -29.562 1 75.44 287 ALA A C 1
ATOM 2268 O O . ALA A 1 287 ? 14.562 -11.719 -29.281 1 75.44 287 ALA A O 1
ATOM 2269 N N . ALA A 1 288 ? 12.672 -10.789 -29.922 1 77.25 288 ALA A N 1
ATOM 2270 C CA . ALA A 1 288 ? 11.93 -12.047 -29.844 1 77.25 288 ALA A CA 1
ATOM 2271 C C . ALA A 1 288 ? 12.445 -13.062 -30.859 1 77.25 288 ALA A C 1
ATOM 2273 O O . ALA A 1 288 ? 12.203 -14.266 -30.703 1 77.25 288 ALA A O 1
ATOM 2274 N N . ALA A 1 289 ? 13.156 -12.57 -31.766 1 78.88 289 ALA A N 1
ATOM 2275 C CA . ALA A 1 289 ? 13.672 -13.445 -32.812 1 78.88 289 ALA A CA 1
ATOM 2276 C C . ALA A 1 289 ? 15.039 -14.008 -32.438 1 78.88 289 ALA A C 1
ATOM 2278 O O . ALA A 1 289 ? 15.5 -14.984 -33.031 1 78.88 289 ALA A O 1
ATOM 2279 N N . ARG A 1 290 ? 15.648 -13.414 -31.484 1 81.56 290 ARG A N 1
ATOM 2280 C CA . ARG A 1 290 ? 16.938 -13.914 -31.031 1 81.56 290 ARG A CA 1
ATOM 2281 C C . ARG A 1 290 ? 16.766 -15.18 -30.203 1 81.56 290 ARG A C 1
ATOM 2283 O O . ARG A 1 290 ? 15.977 -15.203 -29.25 1 81.56 290 ARG A O 1
ATOM 2290 N N . PRO A 1 291 ? 17.438 -16.234 -30.531 1 79.62 291 PRO A N 1
ATOM 2291 C CA . PRO A 1 291 ? 17.219 -17.531 -29.891 1 79.62 291 PRO A CA 1
ATOM 2292 C C . PRO A 1 291 ? 17.328 -17.469 -28.375 1 79.62 291 PRO A C 1
ATOM 2294 O O . PRO A 1 291 ? 16.516 -18.062 -27.656 1 79.62 291 PRO A O 1
ATOM 2297 N N . HIS A 1 292 ? 18.312 -16.719 -27.938 1 83.75 292 HIS A N 1
ATOM 2298 C CA . HIS A 1 292 ? 18.531 -16.703 -26.5 1 83.75 292 HIS A CA 1
ATOM 2299 C C . HIS A 1 292 ? 17.469 -15.844 -25.797 1 83.75 292 HIS A C 1
ATOM 2301 O O . HIS A 1 292 ? 17.297 -15.945 -24.578 1 83.75 292 HIS A O 1
ATOM 2307 N N . CYS A 1 293 ? 16.656 -15.055 -26.578 1 89.62 293 CYS A N 1
ATOM 2308 C CA . CYS A 1 293 ? 15.625 -14.18 -26.016 1 89.62 293 CYS A CA 1
ATOM 2309 C C . CYS A 1 293 ? 14.234 -14.781 -26.188 1 89.62 293 CYS A C 1
ATOM 2311 O O . CYS A 1 293 ? 13.328 -14.508 -25.406 1 89.62 293 CYS A O 1
ATOM 2313 N N . ALA A 1 294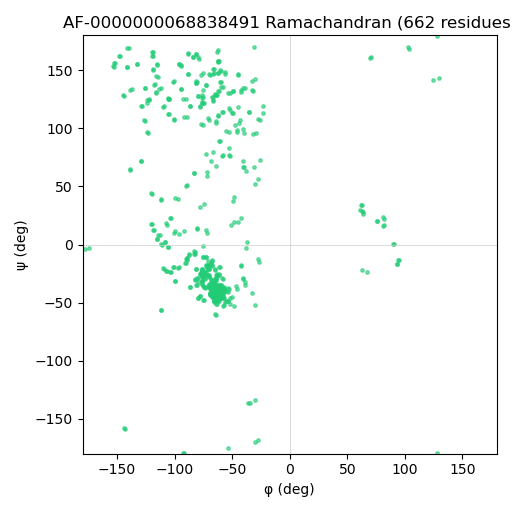 ? 14.102 -15.617 -27.125 1 87.19 294 ALA A N 1
ATOM 2314 C CA . ALA A 1 294 ? 12.805 -16.125 -27.547 1 87.19 294 ALA A CA 1
ATOM 2315 C C . ALA A 1 294 ? 12.102 -16.859 -26.406 1 87.19 294 ALA A C 1
ATOM 2317 O O . ALA A 1 294 ? 10.883 -16.766 -26.25 1 87.19 294 ALA A O 1
ATOM 2318 N N . ARG A 1 295 ? 12.844 -17.531 -25.625 1 88.12 295 ARG A N 1
ATOM 2319 C CA . ARG A 1 295 ? 12.273 -18.328 -24.547 1 88.12 295 ARG A CA 1
ATOM 2320 C C . ARG A 1 295 ? 11.578 -17.438 -23.516 1 88.12 295 ARG A C 1
ATOM 2322 O O . ARG A 1 295 ? 10.68 -17.891 -22.797 1 88.12 295 ARG A O 1
ATOM 2329 N N . PHE A 1 296 ? 11.953 -16.156 -23.484 1 90.94 296 PHE A N 1
ATOM 2330 C CA . PHE A 1 296 ? 11.398 -15.242 -22.5 1 90.94 296 PHE A CA 1
ATOM 2331 C C . PHE A 1 296 ? 10.055 -14.695 -22.969 1 90.94 296 PHE A C 1
ATOM 2333 O O . PHE A 1 296 ? 9.336 -14.047 -22.188 1 90.94 296 PHE A O 1
ATOM 2340 N N . PHE A 1 297 ? 9.672 -15.008 -24.156 1 88.81 297 PHE A N 1
ATOM 2341 C CA . PHE A 1 297 ? 8.461 -14.43 -24.719 1 88.81 297 PHE A CA 1
ATOM 2342 C C . PHE A 1 297 ? 7.379 -15.492 -24.875 1 88.81 297 PHE A C 1
ATOM 2344 O O . PHE A 1 297 ? 6.281 -15.195 -25.344 1 88.81 297 PHE A O 1
ATOM 2351 N N . GLU A 1 298 ? 7.676 -16.688 -24.5 1 89.75 298 GLU A N 1
ATOM 2352 C CA . GLU A 1 298 ? 6.672 -17.734 -24.625 1 89.75 298 GLU A CA 1
ATOM 2353 C C . GLU A 1 298 ? 5.609 -17.609 -23.531 1 89.75 298 GLU A C 1
ATOM 2355 O O . GLU A 1 298 ? 5.93 -17.609 -22.344 1 89.75 298 GLU A O 1
ATOM 2360 N N . ASP A 1 299 ? 4.371 -17.469 -23.938 1 89.88 299 ASP A N 1
ATOM 2361 C CA . ASP A 1 299 ? 3.299 -17.359 -22.953 1 89.88 299 ASP A CA 1
ATOM 2362 C C . ASP A 1 299 ? 2.703 -18.734 -22.641 1 89.88 299 ASP A C 1
ATOM 2364 O O . ASP A 1 299 ? 3.188 -19.75 -23.125 1 89.88 299 ASP A O 1
ATOM 2368 N N . ASN A 1 300 ? 1.728 -18.688 -21.781 1 92.12 300 ASN A N 1
ATOM 2369 C CA . ASN A 1 300 ? 1.133 -19.922 -21.266 1 92.12 300 ASN A CA 1
ATOM 2370 C C . ASN A 1 300 ? 0.502 -20.75 -22.391 1 92.12 300 ASN A C 1
ATOM 2372 O O . ASN A 1 300 ? 0.632 -21.969 -22.422 1 92.12 300 ASN A O 1
ATOM 2376 N N . LEU A 1 301 ? -0.158 -20.062 -23.297 1 90.94 301 LEU A N 1
ATOM 2377 C CA . LEU A 1 301 ? -0.812 -20.75 -24.406 1 90.94 301 LEU A CA 1
ATOM 2378 C C . LEU A 1 301 ? 0.215 -21.422 -25.312 1 90.94 301 LEU A C 1
ATOM 2380 O O . LEU A 1 301 ? 0.067 -22.594 -25.656 1 90.94 301 LEU A O 1
ATOM 2384 N N . GLN A 1 302 ? 1.217 -20.719 -25.656 1 91.19 302 GLN A N 1
ATOM 2385 C CA . GLN A 1 302 ? 2.271 -21.219 -26.531 1 91.19 302 GLN A CA 1
ATOM 2386 C C . GLN A 1 302 ? 3.014 -22.375 -25.875 1 91.19 302 GLN A C 1
ATOM 2388 O O . GLN A 1 302 ? 3.338 -23.375 -26.531 1 91.19 302 GLN A O 1
ATOM 2393 N N . TRP A 1 303 ? 3.297 -22.25 -24.641 1 94.56 303 TRP A N 1
ATOM 2394 C CA . TRP A 1 303 ? 4.031 -23.281 -23.922 1 94.56 303 TRP A CA 1
ATOM 2395 C C . TRP A 1 303 ? 3.227 -24.578 -23.844 1 94.56 303 TRP A C 1
ATOM 2397 O O . TRP A 1 303 ? 3.764 -25.656 -24.078 1 94.56 303 TRP A O 1
ATOM 2407 N N . ASN A 1 304 ? 1.927 -24.484 -23.531 1 95.19 304 ASN A N 1
ATOM 2408 C CA . ASN A 1 304 ? 1.07 -25.672 -23.484 1 95.19 304 ASN A CA 1
ATOM 2409 C C . ASN A 1 304 ? 0.955 -26.328 -24.859 1 95.19 304 ASN A C 1
ATOM 2411 O O . ASN A 1 304 ? 0.986 -27.562 -24.969 1 95.19 304 ASN A O 1
ATOM 2415 N N . ALA A 1 305 ? 0.872 -25.531 -25.859 1 93.31 305 ALA A N 1
ATOM 2416 C CA . ALA A 1 305 ? 0.811 -26.062 -27.203 1 93.31 305 ALA A CA 1
ATOM 2417 C C . ALA A 1 305 ? 2.074 -26.844 -27.547 1 93.31 305 ALA A C 1
ATOM 2419 O O . ALA A 1 305 ? 2.002 -27.938 -28.125 1 93.31 305 ALA A O 1
ATOM 2420 N N . ARG A 1 306 ? 3.203 -26.281 -27.203 1 92.81 306 ARG A N 1
ATOM 2421 C CA . ARG A 1 306 ? 4.48 -26.938 -27.484 1 92.81 306 ARG A CA 1
ATOM 2422 C C . ARG A 1 306 ? 4.598 -28.25 -26.734 1 92.81 306 ARG A C 1
ATOM 2424 O O . ARG A 1 306 ? 5.262 -29.188 -27.188 1 92.81 306 ARG A O 1
ATOM 2431 N N . HIS A 1 307 ? 3.938 -28.438 -25.641 1 93.25 307 HIS A N 1
ATOM 2432 C CA . HIS A 1 307 ? 3.998 -29.641 -24.812 1 93.25 307 HIS A CA 1
ATOM 2433 C C . HIS A 1 307 ? 2.797 -30.547 -25.078 1 93.25 307 HIS A C 1
ATOM 2435 O O . HIS A 1 307 ? 2.523 -31.453 -24.297 1 93.25 307 HIS A O 1
ATOM 2441 N N . GLY A 1 308 ? 2.068 -30.188 -26.109 1 88.31 308 GLY A N 1
ATOM 2442 C CA . GLY A 1 308 ? 1.004 -31.047 -26.594 1 88.31 308 GLY A CA 1
ATOM 2443 C C . GLY A 1 308 ? -0.283 -30.906 -25.797 1 88.31 308 GLY A C 1
ATOM 2444 O O . GLY A 1 308 ? -1.099 -31.828 -25.766 1 88.31 308 GLY A O 1
ATOM 2445 N N . GLY A 1 309 ? -0.346 -29.828 -25.062 1 87.38 309 GLY A N 1
ATOM 2446 C CA . GLY A 1 309 ? -1.542 -29.641 -24.266 1 87.38 309 GLY A CA 1
ATOM 2447 C C . GLY A 1 309 ? -2.307 -28.391 -24.609 1 87.38 309 GLY A C 1
ATOM 2448 O O . GLY A 1 309 ? -1.829 -27.562 -25.406 1 87.38 309 GLY A O 1
ATOM 2449 N N . GLY A 1 310 ? -3.539 -28.375 -24.094 1 79.31 310 GLY A N 1
ATOM 2450 C CA . GLY A 1 310 ? -4.367 -27.172 -24.125 1 79.31 310 GLY A CA 1
ATOM 2451 C C . GLY A 1 310 ? -4.855 -26.812 -25.516 1 79.31 310 GLY A C 1
ATOM 2452 O O . GLY A 1 310 ? -4.461 -27.438 -26.5 1 79.31 310 GLY A O 1
ATOM 2453 N N . THR A 1 311 ? -5.891 -26 -25.609 1 76.12 311 THR A N 1
ATOM 2454 C CA . THR A 1 311 ? -6.328 -25.391 -26.859 1 76.12 311 THR A CA 1
ATOM 2455 C C . THR A 1 311 ? -6.188 -23.875 -26.781 1 76.12 311 THR A C 1
ATOM 2457 O O . THR A 1 311 ? -6.113 -23.297 -25.703 1 76.12 311 THR A O 1
ATOM 2460 N N . THR A 1 312 ? -5.836 -23.312 -27.953 1 66.06 312 THR A N 1
ATOM 2461 C CA . THR A 1 312 ? -5.691 -21.859 -28.016 1 66.06 312 THR A CA 1
ATOM 2462 C C . THR A 1 312 ? -7.059 -21.172 -28.047 1 66.06 312 THR A C 1
ATOM 2464 O O . THR A 1 312 ? -7.164 -19.984 -27.797 1 66.06 312 THR A O 1
ATOM 2467 N N . ARG A 1 313 ? -8.102 -21.891 -28.5 1 58.47 313 ARG A N 1
ATOM 2468 C CA . ARG A 1 313 ? -9.422 -21.281 -28.625 1 58.47 313 ARG A CA 1
ATOM 2469 C C . ARG A 1 313 ? -10.227 -21.422 -27.344 1 58.47 313 ARG A C 1
ATOM 2471 O O . ARG A 1 313 ? -10.328 -22.516 -26.781 1 58.47 313 ARG A O 1
ATOM 2478 N N . ALA A 1 314 ? -10.461 -20.266 -26.578 1 50.47 314 ALA A N 1
ATOM 2479 C CA . ALA A 1 314 ? -11.383 -20.297 -25.438 1 50.47 314 ALA A CA 1
ATOM 2480 C C . ALA A 1 314 ? -12.734 -20.875 -25.844 1 50.47 314 ALA A C 1
ATOM 2482 O O . ALA A 1 314 ? -13.203 -20.641 -26.953 1 50.47 314 ALA A O 1
ATOM 2483 N N . ALA A 1 315 ? -13.172 -22 -25.328 1 42.5 315 ALA A N 1
ATOM 2484 C CA . ALA A 1 315 ? -14.469 -22.562 -25.672 1 42.5 315 ALA A CA 1
ATOM 2485 C C . ALA A 1 315 ? -15.547 -21.484 -25.719 1 42.5 315 ALA A C 1
ATOM 2487 O O . ALA A 1 315 ? -15.602 -20.625 -24.844 1 42.5 315 ALA A O 1
ATOM 2488 N N . SER A 1 316 ? -16.062 -21.062 -26.828 1 36.75 316 SER A N 1
ATOM 2489 C CA . SER A 1 316 ? -17.203 -20.172 -26.984 1 36.75 316 SER A CA 1
ATOM 2490 C C . SER A 1 316 ? -18.234 -20.391 -25.859 1 36.75 316 SER A C 1
ATOM 2492 O O . SER A 1 316 ? -19.094 -19.547 -25.641 1 36.75 316 SER A O 1
ATOM 2494 N N . GLY A 1 317 ? -18.531 -21.594 -25.453 1 33.69 317 GLY A N 1
ATOM 2495 C CA . GLY A 1 317 ? -19.703 -21.984 -24.688 1 33.69 317 GLY A CA 1
ATOM 2496 C C . GLY A 1 317 ? -19.609 -21.594 -23.219 1 33.69 317 GLY A C 1
ATOM 2497 O O . GLY A 1 317 ? -20.312 -22.172 -22.391 1 33.69 317 GLY A O 1
ATOM 2498 N N . ALA A 1 318 ? -18.734 -21.078 -22.734 1 31.88 318 ALA A N 1
ATOM 2499 C CA . ALA A 1 318 ? -18.844 -20.906 -21.297 1 31.88 318 ALA A CA 1
ATOM 2500 C C . ALA A 1 318 ? -20.234 -20.406 -20.891 1 31.88 318 ALA A C 1
ATOM 2502 O O . ALA A 1 318 ? -20.703 -19.406 -21.438 1 31.88 318 ALA A O 1
ATOM 2503 N N . SER A 1 319 ? -20.984 -21.141 -20.109 1 30.34 319 SER A N 1
ATOM 2504 C CA . SER A 1 319 ? -22.344 -21.156 -19.562 1 30.34 319 SER A CA 1
ATOM 2505 C C . SER A 1 319 ? -22.719 -19.797 -19 1 30.34 319 SER A C 1
ATOM 2507 O O . SER A 1 319 ? -21.938 -19.188 -18.25 1 30.34 319 SER A O 1
ATOM 2509 N N . THR A 1 320 ? -23.516 -19 -19.688 1 31.67 320 THR A N 1
ATOM 2510 C CA . THR A 1 320 ? -24.516 -18.094 -19.109 1 31.67 320 THR A CA 1
ATOM 2511 C C . THR A 1 320 ? -24.969 -18.609 -17.75 1 31.67 320 THR A C 1
ATOM 2513 O O . THR A 1 320 ? -25.594 -19.672 -17.656 1 31.67 320 THR A O 1
ATOM 2516 N N . THR A 1 321 ? -24.266 -18.547 -16.797 1 30.39 321 THR A N 1
ATOM 2517 C CA . THR A 1 321 ? -24.797 -18.906 -15.484 1 30.39 321 THR A CA 1
ATOM 2518 C C . THR A 1 321 ? -26.281 -18.609 -15.398 1 30.39 321 THR A C 1
ATOM 2520 O O . THR A 1 321 ? -26.812 -17.766 -16.141 1 30.39 321 THR A O 1
ATOM 2523 N N . GLU A 1 322 ? -27.031 -19.531 -14.695 1 31.97 322 GLU A N 1
ATOM 2524 C CA . GLU A 1 322 ? -28.469 -19.562 -14.391 1 31.97 322 GLU A CA 1
ATOM 2525 C C . GLU A 1 322 ? -28.984 -18.188 -13.984 1 31.97 322 GLU A C 1
ATOM 2527 O O . GLU A 1 322 ? -30.188 -17.969 -13.93 1 31.97 322 GLU A O 1
ATOM 2532 N N . THR A 1 323 ? -28.141 -17.359 -13.648 1 30.73 323 THR A N 1
ATOM 2533 C CA . THR A 1 323 ? -28.719 -16.109 -13.18 1 30.73 323 THR A CA 1
ATOM 2534 C C . THR A 1 323 ? -29.328 -15.328 -14.336 1 30.73 323 THR A C 1
ATOM 2536 O O . THR A 1 323 ? -30.234 -14.508 -14.125 1 30.73 323 THR A O 1
ATOM 2539 N N . ASP A 1 324 ? -28.906 -15.633 -15.523 1 31.05 324 ASP A N 1
ATOM 2540 C CA . ASP A 1 324 ? -29.656 -15.031 -16.625 1 31.05 324 ASP A CA 1
ATOM 2541 C C . ASP A 1 324 ? -30.969 -15.773 -16.859 1 31.05 324 ASP A C 1
ATOM 2543 O O . ASP A 1 324 ? -31.891 -15.234 -17.469 1 31.05 324 ASP A O 1
ATOM 2547 N N . ARG A 1 325 ? -31.062 -17.031 -16.5 1 30.8 325 ARG A N 1
ATOM 2548 C CA . ARG A 1 325 ? -32.344 -17.734 -16.609 1 30.8 325 ARG A CA 1
ATOM 2549 C C . ARG A 1 325 ? -33.344 -17.188 -15.609 1 30.8 325 ARG A C 1
ATOM 2551 O O . ARG A 1 325 ? -34.531 -17.078 -15.906 1 30.8 325 ARG A O 1
ATOM 2558 N N . GLN A 1 326 ? -32.844 -16.828 -14.438 1 31.41 326 GLN A N 1
ATOM 2559 C CA . GLN A 1 326 ? -33.844 -16.375 -13.477 1 31.41 326 GLN A CA 1
ATOM 2560 C C . GLN A 1 326 ? -34.375 -14.984 -13.836 1 31.41 326 GLN A C 1
ATOM 2562 O O . GLN A 1 326 ? -35.531 -14.648 -13.531 1 31.41 326 GLN A O 1
ATOM 2567 N N . GLU A 1 327 ? -33.562 -14.219 -14.461 1 33.06 327 GLU A N 1
ATOM 2568 C CA . GLU A 1 327 ? -34.125 -12.914 -14.773 1 33.06 327 GLU A CA 1
ATOM 2569 C C . GLU A 1 327 ? -35.094 -13.008 -15.945 1 33.06 327 GLU A C 1
ATOM 2571 O O . GLU A 1 327 ? -36 -12.18 -16.078 1 33.06 327 GLU A O 1
ATOM 2576 N N . ARG A 1 328 ? -34.906 -13.953 -16.812 1 34.75 328 ARG A N 1
ATOM 2577 C CA . ARG A 1 328 ? -35.906 -14.047 -17.859 1 34.75 328 ARG A CA 1
ATOM 2578 C C . ARG A 1 328 ? -37.219 -14.547 -17.297 1 34.75 328 ARG A C 1
ATOM 2580 O O . ARG A 1 328 ? -38.281 -14.32 -17.875 1 34.75 328 ARG A O 1
ATOM 2587 N N . ARG A 1 329 ? -37.094 -15.43 -16.297 1 36.62 329 ARG A N 1
ATOM 2588 C CA . ARG A 1 329 ? -38.375 -15.898 -15.773 1 36.62 329 ARG A CA 1
ATOM 2589 C C . ARG A 1 329 ? -39.094 -14.773 -15.047 1 36.62 329 ARG A C 1
ATOM 2591 O O . ARG A 1 329 ? -40.312 -14.789 -14.953 1 36.62 329 ARG A O 1
ATOM 2598 N N . SER A 1 330 ? -38.281 -13.867 -14.461 1 34.47 330 SER A N 1
ATOM 2599 C CA . SER A 1 330 ? -39.031 -12.898 -13.68 1 34.47 330 SER A CA 1
ATOM 2600 C C . SER A 1 330 ? -39.688 -11.859 -14.586 1 34.47 330 SER A C 1
ATOM 2602 O O . SER A 1 330 ? -40.562 -11.117 -14.141 1 34.47 330 SER A O 1
ATOM 2604 N N . ASP A 1 331 ? -39.125 -11.688 -15.75 1 33.69 331 ASP A N 1
ATOM 2605 C CA . ASP A 1 331 ? -39.875 -10.703 -16.531 1 33.69 331 ASP A CA 1
ATOM 2606 C C . ASP A 1 331 ? -41.188 -11.289 -17.047 1 33.69 331 ASP A C 1
ATOM 2608 O O . ASP A 1 331 ? -42 -10.57 -17.625 1 33.69 331 ASP A O 1
ATOM 2612 N N . HIS A 1 332 ? -41.281 -12.641 -17.172 1 31.88 332 HIS A N 1
ATOM 2613 C CA . HIS A 1 332 ? -42.531 -13.086 -17.734 1 31.88 332 HIS A CA 1
ATOM 2614 C C . HIS A 1 332 ? -43.625 -13.141 -16.656 1 31.88 332 HIS A C 1
ATOM 2616 O O . HIS A 1 332 ? -44.781 -13.453 -16.953 1 31.88 332 HIS A O 1
ATOM 2622 N N . THR A 1 333 ? -43.281 -13.211 -15.359 1 28.31 333 THR A N 1
ATOM 2623 C CA . THR A 1 333 ? -44.5 -13.148 -14.578 1 28.31 333 THR A CA 1
ATOM 2624 C C . THR A 1 333 ? -44.906 -11.695 -14.297 1 28.31 333 THR A C 1
ATOM 2626 O O . THR A 1 333 ? -44.031 -10.859 -14.016 1 28.31 333 THR A O 1
ATOM 2629 N N . MET B 1 1 ? 38.25 8.672 22.078 1 19.39 1 MET B N 1
ATOM 2630 C CA . MET B 1 1 ? 36.875 9.203 22.062 1 19.39 1 MET B CA 1
ATOM 2631 C C . MET B 1 1 ? 36.812 10.492 21.25 1 19.39 1 MET B C 1
ATOM 2633 O O . MET B 1 1 ? 37.312 11.531 21.672 1 19.39 1 MET B O 1
ATOM 2637 N N . LYS B 1 2 ? 36.969 10.383 19.922 1 26.11 2 LYS B N 1
ATOM 2638 C CA . LYS B 1 2 ? 37.281 11.578 19.141 1 26.11 2 LYS B CA 1
ATOM 2639 C C . LYS B 1 2 ? 36.188 12.641 19.312 1 26.11 2 LYS B C 1
ATOM 2641 O O . LYS B 1 2 ? 35 12.344 19.266 1 26.11 2 LYS B O 1
ATOM 2646 N N . PRO B 1 3 ? 36.531 13.711 19.906 1 23.69 3 PRO B N 1
ATOM 2647 C CA . PRO B 1 3 ? 35.531 14.719 20.172 1 23.69 3 PRO B CA 1
ATOM 2648 C C . PRO B 1 3 ? 34.688 15.055 18.938 1 23.69 3 PRO B C 1
ATOM 2650 O O . PRO B 1 3 ? 35.156 14.938 17.812 1 23.69 3 PRO B O 1
ATOM 2653 N N . LEU B 1 4 ? 33.344 14.719 18.938 1 28.44 4 LEU B N 1
ATOM 2654 C CA . LEU B 1 4 ? 32.344 15.094 17.953 1 28.44 4 LEU B CA 1
ATOM 2655 C C . LEU B 1 4 ? 32.406 16.594 17.656 1 28.44 4 LEU B C 1
ATOM 2657 O O . LEU B 1 4 ? 31.641 17.375 18.219 1 28.44 4 LEU B O 1
ATOM 2661 N N . HIS B 1 5 ? 33.625 17.203 17.547 1 25.08 5 HIS B N 1
ATOM 2662 C CA . HIS B 1 5 ? 33.844 18.625 17.328 1 25.08 5 HIS B CA 1
ATOM 2663 C C . HIS B 1 5 ? 33 19.172 16.188 1 25.08 5 HIS B C 1
ATOM 2665 O O . HIS B 1 5 ? 32.688 20.359 16.125 1 25.08 5 HIS B O 1
ATOM 2671 N N . LEU B 1 6 ? 33.125 18.484 15.008 1 27.09 6 LEU B N 1
ATOM 2672 C CA . LEU B 1 6 ? 33.062 19.219 13.75 1 27.09 6 LEU B CA 1
ATOM 2673 C C . LEU B 1 6 ? 31.641 19.703 13.461 1 27.09 6 LEU B C 1
ATOM 2675 O O . LEU B 1 6 ? 31.344 20.109 12.336 1 27.09 6 LEU B O 1
ATOM 2679 N N . LEU B 1 7 ? 30.625 19.109 14.125 1 31.41 7 LEU B N 1
ATOM 2680 C CA . LEU B 1 7 ? 29.484 19.734 13.445 1 31.41 7 LEU B CA 1
ATOM 2681 C C . LEU B 1 7 ? 29.547 21.25 13.57 1 31.41 7 LEU B C 1
ATOM 2683 O O . LEU B 1 7 ? 29.562 21.781 14.688 1 31.41 7 LEU B O 1
ATOM 2687 N N . PRO B 1 8 ? 30.438 21.875 12.758 1 27.88 8 PRO B N 1
ATOM 2688 C CA . PRO B 1 8 ? 30.594 23.312 12.945 1 27.88 8 PRO B CA 1
ATOM 2689 C C . PRO B 1 8 ? 29.297 24 13.375 1 27.88 8 PRO B C 1
ATOM 2691 O O . PRO B 1 8 ? 28.203 23.484 13.102 1 27.88 8 PRO B O 1
ATOM 2694 N N . ALA B 1 9 ? 29.375 24.844 14.391 1 28.58 9 ALA B N 1
ATOM 2695 C CA . ALA B 1 9 ? 28.344 25.812 14.797 1 28.58 9 ALA B CA 1
ATOM 2696 C C . ALA B 1 9 ? 27.594 26.359 13.586 1 28.58 9 ALA B C 1
ATOM 2698 O O . ALA B 1 9 ? 27.891 25.984 12.445 1 28.58 9 ALA B O 1
ATOM 2699 N N . GLY B 1 10 ? 27.391 27.781 13.672 1 27.39 10 GLY B N 1
ATOM 2700 C CA . GLY B 1 10 ? 26.531 28.766 13 1 27.39 10 GLY B CA 1
ATOM 2701 C C . GLY B 1 10 ? 26.953 29.031 11.57 1 27.39 10 GLY B C 1
ATOM 2702 O O . GLY B 1 10 ? 27.203 30.188 11.195 1 27.39 10 GLY B O 1
ATOM 2703 N N . GLU B 1 11 ? 27.828 28.328 10.977 1 28.41 11 GLU B N 1
ATOM 2704 C CA . GLU B 1 11 ? 28.188 28.984 9.719 1 28.41 11 GLU B CA 1
ATOM 2705 C C . GLU B 1 11 ? 26.938 29.438 8.969 1 28.41 11 GLU B C 1
ATOM 2707 O O . GLU B 1 11 ? 26.078 28.609 8.648 1 28.41 11 GLU B O 1
ATOM 2712 N N . ALA B 1 12 ? 26.656 30.672 9.172 1 30.75 12 ALA B N 1
ATOM 2713 C CA . ALA B 1 12 ? 25.75 31.469 8.344 1 30.75 12 ALA B CA 1
ATOM 2714 C C . ALA B 1 12 ? 25.906 31.109 6.867 1 30.75 12 ALA B C 1
ATOM 2716 O O . ALA B 1 12 ? 27 31.234 6.301 1 30.75 12 ALA B O 1
ATOM 2717 N N . HIS B 1 13 ? 25.625 29.922 6.457 1 30.44 13 HIS B N 1
ATOM 2718 C CA . HIS B 1 13 ? 25.672 29.656 5.02 1 30.44 13 HIS B CA 1
ATOM 2719 C C . HIS B 1 13 ? 25.5 30.953 4.223 1 30.44 13 HIS B C 1
ATOM 2721 O O . HIS B 1 13 ? 24.656 31.781 4.57 1 30.44 13 HIS B O 1
ATOM 2727 N N . PRO B 1 14 ? 26.578 31.375 3.51 1 29.77 14 PRO B N 1
ATOM 2728 C CA . PRO B 1 14 ? 26.5 32.625 2.752 1 29.77 14 PRO B CA 1
ATOM 2729 C C . PRO B 1 14 ? 25.094 32.938 2.252 1 29.77 14 PRO B C 1
ATOM 2731 O O . PRO B 1 14 ? 24.188 32.125 2.412 1 29.77 14 PRO B O 1
ATOM 2734 N N . HIS B 1 15 ? 25.172 33.344 0.813 1 27.69 15 HIS B N 1
ATOM 2735 C CA . HIS B 1 15 ? 24.297 34.125 -0.044 1 27.69 15 HIS B CA 1
ATOM 2736 C C . HIS B 1 15 ? 22.938 33.438 -0.236 1 27.69 15 HIS B C 1
ATOM 2738 O O . HIS B 1 15 ? 22.859 32.375 -0.836 1 27.69 15 HIS B O 1
ATOM 2744 N N . ARG B 1 16 ? 22.172 33.344 0.748 1 32.69 16 ARG B N 1
ATOM 2745 C CA . ARG B 1 16 ? 20.766 33.406 0.406 1 32.69 16 ARG B CA 1
ATOM 2746 C C . ARG B 1 16 ? 20.516 34.25 -0.834 1 32.69 16 ARG B C 1
ATOM 2748 O O . ARG B 1 16 ? 20.578 35.469 -0.768 1 32.69 16 ARG B O 1
ATOM 2755 N N . ILE B 1 17 ? 21.266 33.938 -1.969 1 31.06 17 ILE B N 1
ATOM 2756 C CA . ILE B 1 17 ? 20.656 34.656 -3.086 1 31.06 17 ILE B CA 1
ATOM 2757 C C . ILE B 1 17 ? 19.172 34.844 -2.85 1 31.06 17 ILE B C 1
ATOM 2759 O O . ILE B 1 17 ? 18.453 33.844 -2.646 1 31.06 17 ILE B O 1
ATOM 2763 N N . SER B 1 18 ? 18.797 35.938 -2.352 1 31.52 18 SER B N 1
ATOM 2764 C CA . SER B 1 18 ? 17.5 36.562 -2.139 1 31.52 18 SER B CA 1
ATOM 2765 C C . SER B 1 18 ? 16.547 36.281 -3.303 1 31.52 18 SER B C 1
ATOM 2767 O O . SER B 1 18 ? 16.297 37.188 -4.121 1 31.52 18 SER B O 1
ATOM 2769 N N . SER B 1 19 ? 16.906 35.594 -4.391 1 34.22 19 SER B N 1
ATOM 2770 C CA . SER B 1 19 ? 15.656 35.844 -5.121 1 34.22 19 SER B CA 1
ATOM 2771 C C . SER B 1 19 ? 14.453 35.75 -4.191 1 34.22 19 SER B C 1
ATOM 2773 O O . SER B 1 19 ? 14.32 34.812 -3.41 1 34.22 19 SER B O 1
ATOM 2775 N N . PRO B 1 20 ? 13.961 36.812 -3.756 1 37.12 20 PRO B N 1
ATOM 2776 C CA . PRO B 1 20 ? 12.805 36.969 -2.877 1 37.12 20 PRO B CA 1
ATOM 2777 C C . PRO B 1 20 ? 11.82 35.812 -2.998 1 37.12 20 PRO B C 1
ATOM 2779 O O . PRO B 1 20 ? 10.641 35.969 -2.668 1 37.12 20 PRO B O 1
ATOM 2782 N N . LEU B 1 21 ? 11.914 35.062 -3.957 1 42.69 21 LEU B N 1
ATOM 2783 C CA . LEU B 1 21 ? 10.711 34.25 -4.008 1 42.69 21 LEU B CA 1
ATOM 2784 C C . LEU B 1 21 ? 10.469 33.562 -2.668 1 42.69 21 LEU B C 1
ATOM 2786 O O . LEU B 1 21 ? 11.273 32.719 -2.225 1 42.69 21 LEU B O 1
ATOM 2790 N N . SER B 1 22 ? 9.938 34.25 -1.561 1 56.25 22 SER B N 1
ATOM 2791 C CA . SER B 1 22 ? 9.445 34.062 -0.199 1 56.25 22 SER B CA 1
ATOM 2792 C C . SER B 1 22 ? 8.922 32.656 0.009 1 56.25 22 SER B C 1
ATOM 2794 O O . SER B 1 22 ? 8.266 32.094 -0.874 1 56.25 22 SER B O 1
ATOM 2796 N N . GLU B 1 23 ? 9.664 31.828 0.757 1 79.81 23 GLU B N 1
ATOM 2797 C CA . GLU B 1 23 ? 9.125 30.547 1.19 1 79.81 23 GLU B CA 1
ATOM 2798 C C . GLU B 1 23 ? 7.633 30.641 1.495 1 79.81 23 GLU B C 1
ATOM 2800 O O . GLU B 1 23 ? 7.203 31.516 2.246 1 79.81 23 GLU B O 1
ATOM 2805 N N . PRO B 1 24 ? 6.992 29.922 0.623 1 89.94 24 PRO B N 1
ATOM 2806 C CA . PRO B 1 24 ? 5.555 29.984 0.911 1 89.94 24 PRO B CA 1
ATOM 2807 C C . PRO B 1 24 ? 5.219 29.547 2.336 1 89.94 24 PRO B C 1
ATOM 2809 O O . PRO B 1 24 ? 5.996 28.828 2.963 1 89.94 24 PRO B O 1
ATOM 2812 N N . GLY B 1 25 ? 4.18 30.188 2.873 1 95.81 25 GLY B N 1
ATOM 2813 C CA . GLY B 1 25 ? 3.613 29.625 4.086 1 95.81 25 GLY B CA 1
ATOM 2814 C C . GLY B 1 25 ? 3.051 28.219 3.885 1 95.81 25 GLY B C 1
ATOM 2815 O O . GLY B 1 25 ? 2.938 27.75 2.752 1 95.81 25 GLY B O 1
ATOM 2816 N N . VAL B 1 26 ? 2.783 27.594 4.969 1 98 26 VAL B N 1
ATOM 2817 C CA . VAL B 1 26 ? 2.297 26.219 4.844 1 98 26 VAL B CA 1
ATOM 2818 C C . VAL B 1 26 ? 1.161 25.984 5.836 1 98 26 VAL B C 1
ATOM 2820 O O . VAL B 1 26 ? 1.203 26.484 6.965 1 98 26 VAL B O 1
ATOM 2823 N N . VAL B 1 27 ? 0.137 25.406 5.359 1 98.44 27 VAL B N 1
ATOM 2824 C CA . VAL B 1 27 ? -0.942 24.844 6.172 1 98.44 27 VAL B CA 1
ATOM 2825 C C . VAL B 1 27 ? -0.844 23.328 6.191 1 98.44 27 VAL B C 1
ATOM 2827 O O . VAL B 1 27 ? -1.051 22.672 5.172 1 98.44 27 VAL B O 1
ATOM 2830 N N . PHE B 1 28 ? -0.525 22.828 7.355 1 98.69 28 PHE B N 1
ATOM 2831 C CA . PHE B 1 28 ? -0.537 21.375 7.566 1 98.69 28 PHE B CA 1
ATOM 2832 C C . PHE B 1 28 ? -1.812 20.953 8.281 1 98.69 28 PHE B C 1
ATOM 2834 O O . PHE B 1 28 ? -1.97 21.203 9.484 1 98.69 28 PHE B O 1
ATOM 2841 N N . ILE B 1 29 ? -2.689 20.312 7.5 1 98.44 29 ILE B N 1
ATOM 2842 C CA . ILE B 1 29 ? -3.861 19.703 8.133 1 98.44 29 ILE B CA 1
ATOM 2843 C C . ILE B 1 29 ? -3.457 18.422 8.844 1 98.44 29 ILE B C 1
ATOM 2845 O O . ILE B 1 29 ? -3.293 17.375 8.211 1 98.44 29 ILE B O 1
ATOM 2849 N N . LYS B 1 30 ? -3.365 18.531 10.109 1 96.62 30 LYS B N 1
ATOM 2850 C CA . LYS B 1 30 ? -2.885 17.438 10.961 1 96.62 30 LYS B CA 1
ATOM 2851 C C . LYS B 1 30 ? -3.967 16.391 11.172 1 96.62 30 LYS B C 1
ATOM 2853 O O . LYS B 1 30 ? -5.062 16.703 11.641 1 96.62 30 LYS B O 1
ATOM 2858 N N . THR B 1 31 ? -3.666 15.18 10.727 1 95.19 31 THR B N 1
ATOM 2859 C CA . THR B 1 31 ? -4.594 14.07 10.93 1 95.19 31 THR B CA 1
ATOM 2860 C C . THR B 1 31 ? -4.203 13.266 12.164 1 95.19 31 THR B C 1
ATOM 2862 O O . THR B 1 31 ? -3.041 13.266 12.578 1 95.19 31 THR B O 1
ATOM 2865 N N . HIS B 1 32 ? -5.113 12.625 12.734 1 90.38 32 HIS B N 1
ATOM 2866 C CA . HIS B 1 32 ? -4.875 11.883 13.969 1 90.38 32 HIS B CA 1
ATOM 2867 C C . HIS B 1 32 ? -4.234 10.531 13.68 1 90.38 32 HIS B C 1
ATOM 2869 O O . HIS B 1 32 ? -4.594 9.867 12.703 1 90.38 32 HIS B O 1
ATOM 2875 N N . ALA B 1 33 ? -3.293 10.156 14.5 1 89.31 33 ALA B N 1
ATOM 2876 C CA . ALA B 1 33 ? -2.678 8.836 14.539 1 89.31 33 ALA B CA 1
ATOM 2877 C C . ALA B 1 33 ? -1.945 8.531 13.234 1 89.31 33 ALA B C 1
ATOM 2879 O O . ALA B 1 33 ? -1.942 7.387 12.773 1 89.31 33 ALA B O 1
ATOM 2880 N N . THR B 1 34 ? -1.379 9.539 12.625 1 93.69 34 THR B N 1
ATOM 2881 C CA . THR B 1 34 ? -0.667 9.352 11.367 1 93.69 34 THR B CA 1
ATOM 2882 C C . THR B 1 34 ? 0.795 9.766 11.5 1 93.69 34 THR B C 1
ATOM 2884 O O . THR B 1 34 ? 1.479 9.992 10.5 1 93.69 34 THR B O 1
ATOM 2887 N N . GLY B 1 35 ? 1.279 9.867 12.703 1 91.38 35 GLY B N 1
ATOM 2888 C CA . GLY B 1 35 ? 2.623 10.383 12.914 1 91.38 35 GLY B CA 1
ATOM 2889 C C . GLY B 1 35 ? 2.717 11.891 12.75 1 91.38 35 GLY B C 1
ATOM 2890 O O . GLY B 1 35 ? 3.809 12.43 12.555 1 91.38 35 GLY B O 1
ATOM 2891 N N . SER B 1 36 ? 1.626 12.523 12.852 1 94 36 SER B N 1
ATOM 2892 C CA . SER B 1 36 ? 1.525 13.945 12.539 1 94 36 SER B CA 1
ATOM 2893 C C . SER B 1 36 ? 2.125 14.797 13.656 1 94 36 SER B C 1
ATOM 2895 O O . SER B 1 36 ? 2.523 15.938 13.414 1 94 36 SER B O 1
ATOM 2897 N N . SER B 1 37 ? 2.244 14.258 14.859 1 92.75 37 SER B N 1
ATOM 2898 C CA . SER B 1 37 ? 2.861 15.023 15.938 1 92.75 37 SER B CA 1
ATOM 2899 C C . SER B 1 37 ? 4.32 15.344 15.625 1 92.75 37 SER B C 1
ATOM 2901 O O . SER B 1 37 ? 4.801 16.438 15.93 1 92.75 37 SER B O 1
ATOM 2903 N N . THR B 1 38 ? 5.012 14.383 15.086 1 94.44 38 THR B N 1
ATOM 2904 C CA . THR B 1 38 ? 6.398 14.602 14.695 1 94.44 38 THR B CA 1
ATOM 2905 C C . THR B 1 38 ? 6.496 15.719 13.664 1 94.44 38 THR B C 1
ATOM 2907 O O . THR B 1 38 ? 7.367 16.578 13.758 1 94.44 38 THR B O 1
ATOM 2910 N N . LEU B 1 39 ? 5.605 15.734 12.727 1 96.81 39 LEU B N 1
ATOM 2911 C CA . LEU B 1 39 ? 5.629 16.766 11.688 1 96.81 39 LEU B CA 1
ATOM 2912 C C . LEU B 1 39 ? 5.316 18.125 12.281 1 96.81 39 LEU B C 1
ATOM 2914 O O . LEU B 1 39 ? 5.938 19.125 11.906 1 96.81 39 LEU B O 1
ATOM 2918 N N . THR B 1 40 ? 4.363 18.172 13.172 1 96.62 40 THR B N 1
ATOM 2919 C CA . THR B 1 40 ? 4.07 19.422 13.859 1 96.62 40 THR B CA 1
ATOM 2920 C C . THR B 1 40 ? 5.305 19.922 14.602 1 96.62 40 THR B C 1
ATOM 2922 O O . THR B 1 40 ? 5.609 21.125 14.562 1 96.62 40 THR B O 1
ATOM 2925 N N . SER B 1 41 ? 5.996 19.031 15.219 1 95.19 41 SER B N 1
ATOM 2926 C CA . SER B 1 41 ? 7.215 19.406 15.93 1 95.19 41 SER B CA 1
ATOM 2927 C C . SER B 1 41 ? 8.258 19.969 14.969 1 95.19 41 SER B C 1
ATOM 2929 O O . SER B 1 41 ? 8.969 20.922 15.297 1 95.19 41 SER B O 1
ATOM 2931 N N . ILE B 1 42 ? 8.391 19.375 13.812 1 96.75 42 ILE B N 1
ATOM 2932 C CA . ILE B 1 42 ? 9.297 19.859 12.781 1 96.75 42 ILE B CA 1
ATOM 2933 C C . ILE B 1 42 ? 8.922 21.297 12.391 1 96.75 42 ILE B C 1
ATOM 2935 O O . ILE B 1 42 ? 9.781 22.172 12.328 1 96.75 42 ILE B O 1
ATOM 2939 N N . MET B 1 43 ? 7.672 21.562 12.211 1 97 43 MET B N 1
ATOM 2940 C CA . MET B 1 43 ? 7.18 22.875 11.805 1 97 43 MET B CA 1
ATOM 2941 C C . MET B 1 43 ? 7.406 23.906 12.906 1 97 43 MET B C 1
ATOM 2943 O O . MET B 1 43 ? 7.809 25.047 12.633 1 97 43 MET B O 1
ATOM 2947 N N . HIS B 1 44 ? 7.16 23.484 14.07 1 96 44 HIS B N 1
ATOM 2948 C CA . HIS B 1 44 ? 7.375 24.359 15.211 1 96 44 HIS B CA 1
ATOM 2949 C C . HIS B 1 44 ? 8.852 24.734 15.344 1 96 44 HIS B C 1
ATOM 2951 O O . HIS B 1 44 ? 9.18 25.891 15.602 1 96 44 HIS B O 1
ATOM 2957 N N . ARG B 1 45 ? 9.703 23.797 15.227 1 94.69 45 ARG B N 1
ATOM 2958 C CA . ARG B 1 45 ? 11.133 24.062 15.312 1 94.69 45 ARG B CA 1
ATOM 2959 C C . ARG B 1 45 ? 11.578 25.016 14.211 1 94.69 45 ARG B C 1
ATOM 2961 O O . ARG B 1 45 ? 12.438 25.875 14.43 1 94.69 45 ARG B O 1
ATOM 2968 N N . PHE B 1 46 ? 11.039 24.812 13.055 1 95.5 46 PHE B N 1
ATOM 2969 C CA . PHE B 1 46 ? 11.336 25.734 11.961 1 95.5 46 PHE B CA 1
ATOM 2970 C C . PHE B 1 46 ? 10.922 27.156 12.328 1 95.5 46 PHE B C 1
ATOM 2972 O O . PHE B 1 46 ? 11.68 28.109 12.102 1 95.5 46 PHE B O 1
ATOM 2979 N N . CYS B 1 47 ? 9.766 27.266 12.898 1 94 47 CYS B N 1
ATOM 2980 C CA . CYS B 1 47 ? 9.273 28.578 13.305 1 94 47 CYS B CA 1
ATOM 2981 C C . CYS B 1 47 ? 10.203 29.219 14.32 1 94 47 CYS B C 1
ATOM 2983 O O . CYS B 1 47 ? 10.547 30.406 14.195 1 94 47 CYS B O 1
ATOM 2985 N N . ASP B 1 48 ? 10.594 28.5 15.258 1 92.94 48 ASP B N 1
ATOM 2986 C CA . ASP B 1 48 ? 11.477 29 16.312 1 92.94 48 ASP B CA 1
ATOM 2987 C C . ASP B 1 48 ? 12.828 29.422 15.734 1 92.94 48 ASP B C 1
ATOM 2989 O O . ASP B 1 48 ? 13.383 30.453 16.125 1 92.94 48 ASP B O 1
ATOM 2993 N N . ALA B 1 49 ? 13.289 28.625 14.828 1 91.12 49 ALA B N 1
ATOM 2994 C CA . ALA B 1 49 ? 14.633 28.828 14.297 1 91.12 49 ALA B CA 1
ATOM 2995 C C . ALA B 1 49 ? 14.656 30.016 13.328 1 91.12 49 ALA B C 1
ATOM 2997 O O . ALA B 1 49 ? 15.672 30.703 13.211 1 91.12 49 ALA B O 1
ATOM 2998 N N . ASN B 1 50 ? 13.562 30.328 12.695 1 89.44 50 ASN B N 1
ATOM 2999 C CA . ASN B 1 50 ? 13.57 31.328 11.633 1 89.44 50 ASN B CA 1
ATOM 3000 C C . ASN B 1 50 ? 12.742 32.531 12.016 1 89.44 50 ASN B C 1
ATOM 3002 O O . ASN B 1 50 ? 12.586 33.469 11.211 1 89.44 50 ASN B O 1
ATOM 3006 N N . GLY B 1 51 ? 12.258 32.562 13.18 1 85.38 51 GLY B N 1
ATOM 3007 C CA . GLY B 1 51 ? 11.445 33.688 13.617 1 85.38 51 GLY B CA 1
ATOM 3008 C C . GLY B 1 51 ? 10.156 33.844 12.836 1 85.38 51 GLY B C 1
ATOM 3009 O O . GLY B 1 51 ? 9.672 34.938 12.625 1 85.38 51 GLY B O 1
ATOM 3010 N N . SER B 1 52 ? 9.695 32.75 12.32 1 87.38 52 SER B N 1
ATOM 3011 C CA . SER B 1 52 ? 8.43 32.75 11.586 1 87.38 52 SER B CA 1
ATOM 3012 C C . SER B 1 52 ? 7.238 32.75 12.531 1 87.38 52 SER B C 1
ATOM 3014 O O . SER B 1 52 ? 7.383 32.469 13.727 1 87.38 52 SER B O 1
ATOM 3016 N N . THR B 1 53 ? 6.133 33.156 11.992 1 92.06 53 THR B N 1
ATOM 3017 C CA . THR B 1 53 ? 4.902 33.156 12.773 1 92.06 53 THR B CA 1
ATOM 3018 C C . THR B 1 53 ? 4.164 31.828 12.625 1 92.06 53 THR B C 1
ATOM 3020 O O . THR B 1 53 ? 3.846 31.406 11.508 1 92.06 53 THR B O 1
ATOM 3023 N N . CYS B 1 54 ? 3.871 31.188 13.797 1 95.31 54 CYS B N 1
ATOM 3024 C CA . CYS B 1 54 ? 3.105 29.953 13.836 1 95.31 54 CYS B CA 1
ATOM 3025 C C . CYS B 1 54 ? 1.817 30.125 14.625 1 95.31 54 CYS B C 1
ATOM 3027 O O . CYS B 1 54 ? 1.744 30.984 15.516 1 95.31 54 CYS B O 1
ATOM 3029 N N . PHE B 1 55 ? 0.865 29.359 14.234 1 96.69 55 PHE B N 1
ATOM 3030 C CA . PHE B 1 55 ? -0.39 29.391 14.977 1 96.69 55 PHE B CA 1
ATOM 3031 C C . PHE B 1 55 ? -0.19 28.875 16.391 1 96.69 55 PHE B C 1
ATOM 3033 O O . PHE B 1 55 ? 0.405 27.812 16.594 1 96.69 55 PHE B O 1
ATOM 3040 N N . VAL B 1 56 ? -0.642 29.625 17.297 1 94.94 56 VAL B N 1
ATOM 3041 C CA . VAL B 1 56 ? -0.679 29.25 18.703 1 94.94 56 VAL B CA 1
ATOM 3042 C C . VAL B 1 56 ? -2.127 29.172 19.188 1 94.94 56 VAL B C 1
ATOM 3044 O O . VAL B 1 56 ? -2.918 30.094 18.938 1 94.94 56 VAL B O 1
ATOM 3047 N N . TYR B 1 57 ? -2.451 28.094 19.844 1 95.12 57 TYR B N 1
ATOM 3048 C CA . TYR B 1 57 ? -3.805 27.984 20.375 1 95.12 57 TYR B CA 1
ATOM 3049 C C . TYR B 1 57 ? -4.105 29.094 21.375 1 95.12 57 TYR B C 1
ATOM 3051 O O . TYR B 1 57 ? -3.252 29.469 22.172 1 95.12 57 TYR B O 1
ATOM 3059 N N . PRO B 1 58 ? -5.34 29.594 21.266 1 92.75 58 PRO B N 1
ATOM 3060 C CA . PRO B 1 58 ? -5.727 30.578 22.266 1 92.75 58 PRO B CA 1
ATOM 3061 C C . PRO B 1 58 ? -5.734 30.016 23.688 1 92.75 58 PRO B C 1
ATOM 3063 O O . PRO B 1 58 ? -5.902 28.812 23.859 1 92.75 58 PRO B O 1
ATOM 3066 N N . ARG B 1 59 ? -5.609 30.969 24.578 1 88.81 59 ARG B N 1
ATOM 3067 C CA . ARG B 1 59 ? -5.676 30.562 25.969 1 88.81 59 ARG B CA 1
ATOM 3068 C C . ARG B 1 59 ? -7 29.859 26.281 1 88.81 59 ARG B C 1
ATOM 3070 O O . ARG B 1 59 ? -8.055 30.297 25.797 1 88.81 59 ARG B O 1
ATOM 3077 N N . GLY B 1 60 ? -6.949 28.797 26.969 1 86.19 60 GLY B N 1
ATOM 3078 C CA . GLY B 1 60 ? -8.156 28.078 27.359 1 86.19 60 GLY B CA 1
ATOM 3079 C C . GLY B 1 60 ? -8.531 26.984 26.375 1 86.19 60 GLY B C 1
ATOM 3080 O O . GLY B 1 60 ? -9.391 26.156 26.672 1 86.19 60 GLY B O 1
ATOM 3081 N N . VAL B 1 61 ? -7.957 27.078 25.219 1 90.19 61 VAL B N 1
ATOM 3082 C CA . VAL B 1 61 ? -8.25 26.047 24.234 1 90.19 61 VAL B CA 1
ATOM 3083 C C . VAL B 1 61 ? -7.184 24.953 24.297 1 90.19 61 VAL B C 1
ATOM 3085 O O . VAL B 1 61 ? -5.984 25.25 24.328 1 90.19 61 VAL B O 1
ATOM 3088 N N . HIS B 1 62 ? -7.605 23.734 24.297 1 89.06 62 HIS B N 1
ATOM 3089 C CA . HIS B 1 62 ? -6.668 22.609 24.359 1 89.06 62 HIS B CA 1
ATOM 3090 C C . HIS B 1 62 ? -5.836 22.516 23.094 1 89.06 62 HIS B C 1
ATOM 3092 O O . HIS B 1 62 ? -6.383 22.438 21.984 1 89.06 62 HIS B O 1
ATOM 3098 N N . ALA B 1 63 ? -4.531 22.484 23.328 1 87.75 63 ALA B N 1
ATOM 3099 C CA . ALA B 1 63 ? -3.619 22.391 22.203 1 87.75 63 ALA B CA 1
ATOM 3100 C C . ALA B 1 63 ? -3.668 21 21.562 1 87.75 63 ALA B C 1
ATOM 3102 O O . ALA B 1 63 ? -2.76 20.188 21.766 1 87.75 63 ALA B O 1
ATOM 3103 N N . GLY B 1 64 ? -4.684 20.578 21.062 1 86.88 64 GLY B N 1
ATOM 3104 C CA . GLY B 1 64 ? -4.926 19.297 20.422 1 86.88 64 GLY B CA 1
ATOM 3105 C C . GLY B 1 64 ? -6.336 19.156 19.875 1 86.88 64 GLY B C 1
ATOM 3106 O O . GLY B 1 64 ? -6.652 18.188 19.203 1 86.88 64 GLY B O 1
ATOM 3107 N N . SER B 1 65 ? -6.996 20.141 20.156 1 88.06 65 SER B N 1
ATOM 3108 C CA . SER B 1 65 ? -8.375 20.141 19.672 1 88.06 65 SER B CA 1
ATOM 3109 C C . SER B 1 65 ? -8.422 20.281 18.156 1 88.06 65 SER B C 1
ATOM 3111 O O . SER B 1 65 ? -7.566 20.938 17.562 1 88.06 65 SER B O 1
ATOM 3113 N N . THR B 1 66 ? -9.406 19.625 17.625 1 91.88 66 THR B N 1
ATOM 3114 C CA . THR B 1 66 ? -9.641 19.797 16.188 1 91.88 66 THR B CA 1
ATOM 3115 C C . THR B 1 66 ? -10.398 21.094 15.922 1 91.88 66 THR B C 1
ATOM 3117 O O . THR B 1 66 ? -11.484 21.312 16.469 1 91.88 66 THR B O 1
ATOM 3120 N N . LEU B 1 67 ? -9.852 21.922 15.023 1 95.25 67 LEU B N 1
ATOM 3121 C CA . LEU B 1 67 ? -10.398 23.25 14.805 1 95.25 67 LEU B CA 1
ATOM 3122 C C . LEU B 1 67 ? -11.266 23.281 13.547 1 95.25 67 LEU B C 1
ATOM 3124 O O . LEU B 1 67 ? -10.93 22.672 12.539 1 95.25 67 LEU B O 1
ATOM 3128 N N . SER B 1 68 ? -12.359 24 13.648 1 94.81 68 SER B N 1
ATOM 3129 C CA . SER B 1 68 ? -13.172 24.297 12.477 1 94.81 68 SER B CA 1
ATOM 3130 C C . SER B 1 68 ? -12.703 25.578 11.789 1 94.81 68 SER B C 1
ATOM 3132 O O . SER B 1 68 ? -11.992 26.375 12.391 1 94.81 68 SER B O 1
ATOM 3134 N N . ALA B 1 69 ? -13.164 25.734 10.562 1 94.38 69 ALA B N 1
ATOM 3135 C CA . ALA B 1 69 ? -12.852 26.953 9.836 1 94.38 69 ALA B CA 1
ATOM 3136 C C . ALA B 1 69 ? -13.422 28.172 10.562 1 94.38 69 ALA B C 1
ATOM 3138 O O . ALA B 1 69 ? -12.805 29.25 10.57 1 94.38 69 ALA B O 1
ATOM 3139 N N . ALA B 1 70 ? -14.555 27.984 11.109 1 94.38 70 ALA B N 1
ATOM 3140 C CA . ALA B 1 70 ? -15.203 29.078 11.828 1 94.38 70 ALA B CA 1
ATOM 3141 C C . ALA B 1 70 ? -14.359 29.516 13.031 1 94.38 70 ALA B C 1
ATOM 3143 O O . ALA B 1 70 ? -14.172 30.719 13.258 1 94.38 70 ALA B O 1
ATOM 3144 N N . GLN B 1 71 ? -13.875 28.609 13.797 1 94.81 71 GLN B N 1
ATOM 3145 C CA . GLN B 1 71 ? -13.016 28.906 14.938 1 94.81 71 GLN B CA 1
ATOM 3146 C C . GLN B 1 71 ? -11.75 29.641 14.484 1 94.81 71 GLN B C 1
ATOM 3148 O O . GLN B 1 71 ? -11.344 30.625 15.102 1 94.81 71 GLN B O 1
ATOM 3153 N N . LEU B 1 72 ? -11.203 29.188 13.445 1 95.75 72 LEU B N 1
ATOM 3154 C CA . LEU B 1 72 ? -9.977 29.797 12.945 1 95.75 72 LEU B CA 1
ATOM 3155 C C . LEU B 1 72 ? -10.219 31.234 12.484 1 95.75 72 LEU B C 1
ATOM 3157 O O . LEU B 1 72 ? -9.383 32.094 12.711 1 95.75 72 LEU B O 1
ATOM 3161 N N . ARG B 1 73 ? -11.352 31.484 11.898 1 94.38 73 ARG B N 1
ATOM 3162 C CA . ARG B 1 73 ? -11.68 32.812 11.438 1 94.38 73 ARG B CA 1
ATOM 3163 C C . ARG B 1 73 ? -11.781 33.781 12.617 1 94.38 73 ARG B C 1
ATOM 3165 O O . ARG B 1 73 ? -11.477 34.969 12.477 1 94.38 73 ARG B O 1
ATOM 3172 N N . ASP B 1 74 ? -12.156 33.25 13.703 1 93.88 74 ASP B N 1
ATOM 3173 C CA . ASP B 1 74 ? -12.297 34.094 14.891 1 93.88 74 ASP B CA 1
ATOM 3174 C C . ASP B 1 74 ? -10.938 34.406 15.5 1 93.88 74 ASP B C 1
ATOM 3176 O O . ASP B 1 74 ? -10.781 35.438 16.172 1 93.88 74 ASP B O 1
ATOM 3180 N N . TRP B 1 75 ? -9.969 33.531 15.227 1 93.69 75 TRP B N 1
ATOM 3181 C CA . TRP B 1 75 ? -8.727 33.656 15.992 1 93.69 75 TRP B CA 1
ATOM 3182 C C . TRP B 1 75 ? -7.586 34.156 15.109 1 93.69 75 TRP B C 1
ATOM 3184 O O . TRP B 1 75 ? -6.578 34.656 15.617 1 93.69 75 TRP B O 1
ATOM 3194 N N . VAL B 1 76 ? -7.727 34 13.812 1 93.25 76 VAL B N 1
ATOM 3195 C CA . VAL B 1 76 ? -6.609 34.219 12.898 1 93.25 76 VAL B CA 1
ATOM 3196 C C . VAL B 1 76 ? -7.008 35.25 11.852 1 93.25 76 VAL B C 1
ATOM 3198 O O . VAL B 1 76 ? -8 35.094 11.141 1 93.25 76 VAL B O 1
ATOM 3201 N N . ALA B 1 77 ? -6.223 36.375 11.781 1 94 77 ALA B N 1
ATOM 3202 C CA . ALA B 1 77 ? -6.406 37.312 10.695 1 94 77 ALA B CA 1
ATOM 3203 C C . ALA B 1 77 ? -5.812 36.781 9.391 1 94 77 ALA B C 1
ATOM 3205 O O . ALA B 1 77 ? -4.801 36.094 9.406 1 94 77 ALA B O 1
ATOM 3206 N N . PRO B 1 78 ? -6.441 37.156 8.352 1 93.56 78 PRO B N 1
ATOM 3207 C CA . PRO B 1 78 ? -5.93 36.688 7.062 1 93.56 78 PRO B CA 1
ATOM 3208 C C . PRO B 1 78 ? -4.453 37 6.855 1 93.56 78 PRO B C 1
ATOM 3210 O O . PRO B 1 78 ? -4.02 38.125 7.152 1 93.56 78 PRO B O 1
ATOM 3213 N N . ASP B 1 79 ? -3.75 36 6.465 1 91.88 79 ASP B N 1
ATOM 3214 C CA . ASP B 1 79 ? -2.348 36.094 6.066 1 91.88 79 ASP B CA 1
ATOM 3215 C C . ASP B 1 79 ? -1.478 36.562 7.227 1 91.88 79 ASP B C 1
ATOM 3217 O O . ASP B 1 79 ? -0.43 37.188 7.008 1 91.88 79 ASP B O 1
ATOM 3221 N N . SER B 1 80 ? -1.893 36.25 8.461 1 92.69 80 SER B N 1
ATOM 3222 C CA . SER B 1 80 ? -1.169 36.75 9.633 1 92.69 80 SER B CA 1
ATOM 3223 C C . SER B 1 80 ? -0.195 35.688 10.164 1 92.69 80 SER B C 1
ATOM 3225 O O . SER B 1 80 ? 0.727 36.031 10.914 1 92.69 80 SER B O 1
ATOM 3227 N N . ILE B 1 81 ? -0.453 34.469 9.789 1 94.44 81 ILE B N 1
ATOM 3228 C CA . ILE B 1 81 ? 0.38 33.344 10.25 1 94.44 81 ILE B CA 1
ATOM 3229 C C . ILE B 1 81 ? 1.05 32.688 9.047 1 94.44 81 ILE B C 1
ATOM 3231 O O . ILE B 1 81 ? 0.422 32.5 8.008 1 94.44 81 ILE B O 1
ATOM 3235 N N . ARG B 1 82 ? 2.293 32.375 9.258 1 95.5 82 ARG B N 1
ATOM 3236 C CA . ARG B 1 82 ? 3.043 31.734 8.172 1 95.5 82 ARG B CA 1
ATOM 3237 C C . ARG B 1 82 ? 2.857 30.234 8.188 1 95.5 82 ARG B C 1
ATOM 3239 O O . ARG B 1 82 ? 2.846 29.594 7.129 1 95.5 82 ARG B O 1
ATOM 3246 N N . ILE B 1 83 ? 2.783 29.656 9.391 1 97.25 83 ILE B N 1
ATOM 3247 C CA . ILE B 1 83 ? 2.699 28.203 9.5 1 97.25 83 ILE B CA 1
ATOM 3248 C C . ILE B 1 83 ? 1.521 27.812 10.391 1 97.25 83 ILE B C 1
ATOM 3250 O O . ILE B 1 83 ? 1.446 28.234 11.547 1 97.25 83 ILE B O 1
ATOM 3254 N N . PHE B 1 84 ? 0.626 27.125 9.859 1 97.69 84 PHE B N 1
ATOM 3255 C CA . PHE B 1 84 ? -0.432 26.438 10.602 1 97.69 84 PHE B CA 1
ATOM 3256 C C . PHE B 1 84 ? -0.23 24.938 10.586 1 97.69 84 PHE B C 1
ATOM 3258 O O . PHE B 1 84 ? -0.251 24.312 9.516 1 97.69 84 PHE B O 1
ATOM 3265 N N . ALA B 1 85 ? -0.052 24.281 11.734 1 97.81 85 ALA B N 1
ATOM 3266 C CA . ALA B 1 85 ? 0.249 22.859 11.789 1 97.81 85 ALA B CA 1
ATOM 3267 C C . ALA B 1 85 ? -0.534 22.172 12.906 1 97.81 85 ALA B C 1
ATOM 3269 O O . ALA B 1 85 ? 0.057 21.594 13.82 1 97.81 85 ALA B O 1
ATOM 3270 N N . ASN B 1 86 ? -1.818 22.141 12.789 1 96.5 86 ASN B N 1
ATOM 3271 C CA . ASN B 1 86 ? -2.688 21.625 13.844 1 96.5 86 ASN B CA 1
ATOM 3272 C C . ASN B 1 86 ? -3.85 20.828 13.266 1 96.5 86 ASN B C 1
ATOM 3274 O O . ASN B 1 86 ? -4.043 20.797 12.047 1 96.5 86 ASN B O 1
ATOM 3278 N N . HIS B 1 87 ? -4.578 20.125 14.195 1 95.19 87 HIS B N 1
ATOM 3279 C CA . HIS B 1 87 ? -5.777 19.406 13.789 1 95.19 87 HIS B CA 1
ATOM 3280 C C . HIS B 1 87 ? -6.875 20.359 13.344 1 95.19 87 HIS B C 1
ATOM 3282 O O . HIS B 1 87 ? -7.281 21.25 14.109 1 95.19 87 HIS B O 1
ATOM 3288 N N . ALA B 1 88 ? -7.344 20.188 12.164 1 96.75 88 ALA B N 1
ATOM 3289 C CA . ALA B 1 88 ? -8.445 20.984 11.641 1 96.75 88 ALA B CA 1
ATOM 3290 C C . ALA B 1 88 ? -9.25 20.219 10.602 1 96.75 88 ALA B C 1
ATOM 3292 O O . ALA B 1 88 ? -8.797 19.188 10.102 1 96.75 88 ALA B O 1
ATOM 3293 N N . VAL B 1 89 ? -10.469 20.625 10.453 1 96.56 89 VAL B N 1
ATOM 3294 C CA . VAL B 1 89 ? -11.258 20.156 9.32 1 96.56 89 VAL B CA 1
ATOM 3295 C C . VAL B 1 89 ? -11.008 21.047 8.109 1 96.56 89 VAL B C 1
ATOM 3297 O O . VAL B 1 89 ? -11.336 22.234 8.125 1 96.56 89 VAL B O 1
ATOM 3300 N N . TYR B 1 90 ? -10.516 20.5 7.082 1 97.88 90 TYR B N 1
ATOM 3301 C CA . TYR B 1 90 ? -10.086 21.281 5.926 1 97.88 90 TYR B CA 1
ATOM 3302 C C . TYR B 1 90 ? -11.289 21.75 5.109 1 97.88 90 TYR B C 1
ATOM 3304 O O . TYR B 1 90 ? -12.086 20.938 4.648 1 97.88 90 TYR B O 1
ATOM 3312 N N . GLU B 1 91 ? -11.398 22.922 4.961 1 97.25 91 GLU B N 1
ATOM 3313 C CA . GLU B 1 91 ? -12.344 23.625 4.105 1 97.25 91 GLU B CA 1
ATOM 3314 C C . GLU B 1 91 ? -11.633 24.578 3.154 1 97.25 91 GLU B C 1
ATOM 3316 O O . GLU B 1 91 ? -11.312 25.703 3.525 1 97.25 91 GLU B O 1
ATOM 3321 N N . PRO B 1 92 ? -11.578 24.219 1.921 1 97.25 92 PRO B N 1
ATOM 3322 C CA . PRO B 1 92 ? -10.664 24.922 1.009 1 9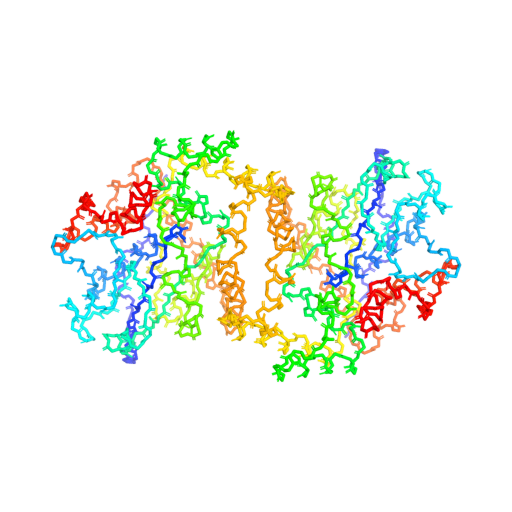7.25 92 PRO B CA 1
ATOM 3323 C C . PRO B 1 92 ? -10.992 26.406 0.887 1 97.25 92 PRO B C 1
ATOM 3325 O O . PRO B 1 92 ? -10.078 27.234 0.909 1 97.25 92 PRO B O 1
ATOM 3328 N N . VAL B 1 93 ? -12.195 26.766 0.772 1 96.31 93 VAL B N 1
ATOM 3329 C CA . VAL B 1 93 ? -12.562 28.156 0.56 1 96.31 93 VAL B CA 1
ATOM 3330 C C . VAL B 1 93 ? -12.195 28.984 1.789 1 96.31 93 VAL B C 1
ATOM 3332 O O . VAL B 1 93 ? -11.57 30.047 1.67 1 96.31 93 VAL B O 1
ATOM 3335 N N . SER B 1 94 ? -12.562 28.531 2.941 1 96.69 94 SER B N 1
ATOM 3336 C CA . SER B 1 94 ? -12.25 29.234 4.18 1 96.69 94 SER B CA 1
ATOM 3337 C C . SER B 1 94 ? -10.742 29.328 4.402 1 96.69 94 SER B C 1
ATOM 3339 O O . SER B 1 94 ? -10.219 30.359 4.801 1 96.69 94 SER B O 1
ATOM 3341 N N . PHE B 1 95 ? -10.062 28.25 4.148 1 97.5 95 PHE B N 1
ATOM 3342 C CA . PHE B 1 95 ? -8.617 28.219 4.371 1 97.5 95 PHE B CA 1
ATOM 3343 C C . PHE B 1 95 ? -7.902 29.125 3.371 1 97.5 95 PHE B C 1
ATOM 3345 O O . PHE B 1 95 ? -6.898 29.75 3.705 1 97.5 95 PHE B O 1
ATOM 3352 N N . ALA B 1 96 ? -8.422 29.172 2.182 1 96.38 96 ALA B N 1
ATOM 3353 C CA . ALA B 1 96 ? -7.824 30.062 1.182 1 96.38 96 ALA B CA 1
ATOM 3354 C C . ALA B 1 96 ? -7.984 31.516 1.58 1 96.38 96 ALA B C 1
ATOM 3356 O O . ALA B 1 96 ? -7.133 32.344 1.264 1 96.38 96 ALA B O 1
ATOM 3357 N N . ALA B 1 97 ? -9.07 31.797 2.229 1 96.38 97 ALA B N 1
ATOM 3358 C CA . ALA B 1 97 ? -9.297 33.156 2.701 1 96.38 97 ALA B CA 1
ATOM 3359 C C . ALA B 1 97 ? -8.336 33.531 3.828 1 96.38 97 ALA B C 1
ATOM 3361 O O . ALA B 1 97 ? -7.848 34.656 3.902 1 96.38 97 ALA B O 1
ATOM 3362 N N . LEU B 1 98 ? -8.047 32.594 4.727 1 96.5 98 LEU B N 1
ATOM 3363 C CA . LEU B 1 98 ? -7.184 32.812 5.879 1 96.5 98 LEU B CA 1
ATOM 3364 C C . LEU B 1 98 ? -5.711 32.719 5.484 1 96.5 98 LEU B C 1
ATOM 3366 O O . LEU B 1 98 ? -4.867 33.438 6.051 1 96.5 98 LEU B O 1
ATOM 3370 N N . PHE B 1 99 ? -5.461 31.797 4.516 1 96.62 99 PHE B N 1
ATOM 3371 C CA . PHE B 1 99 ? -4.105 31.469 4.086 1 96.62 99 PHE B CA 1
ATOM 3372 C C . PHE B 1 99 ? -3.982 31.547 2.57 1 96.62 99 PHE B C 1
ATOM 3374 O O . PHE B 1 99 ? -3.715 30.547 1.91 1 96.62 99 PHE B O 1
ATOM 3381 N N . PRO B 1 100 ? -3.994 32.719 1.986 1 94.88 100 PRO B N 1
ATOM 3382 C CA . PRO B 1 100 ? -4.113 32.875 0.533 1 94.88 100 PRO B CA 1
ATOM 3383 C C . PRO B 1 100 ? -2.844 32.469 -0.207 1 94.88 100 PRO B C 1
ATOM 3385 O O . PRO B 1 100 ? -2.91 32.031 -1.366 1 94.88 100 PRO B O 1
ATOM 3388 N N . THR B 1 101 ? -1.683 32.531 0.399 1 93.12 101 THR B N 1
ATOM 3389 C CA . THR B 1 101 ? -0.438 32.25 -0.311 1 93.12 101 THR B CA 1
ATOM 3390 C C . THR B 1 101 ? 0.213 30.969 0.211 1 93.12 101 THR B C 1
ATOM 3392 O O . THR B 1 101 ? 1.361 30.672 -0.122 1 93.12 101 THR B O 1
ATOM 3395 N N . HIS B 1 102 ? -0.468 30.266 1.03 1 97.38 102 HIS B N 1
ATOM 3396 C CA . HIS B 1 102 ? 0.108 29.109 1.706 1 97.38 102 HIS B CA 1
ATOM 3397 C C . HIS B 1 102 ? -0.057 27.844 0.869 1 97.38 102 HIS B C 1
ATOM 3399 O O . HIS B 1 102 ? -1.016 27.719 0.103 1 97.38 102 HIS B O 1
ATOM 3405 N N . LYS B 1 103 ? 0.913 26.953 0.97 1 98.31 103 LYS B N 1
ATOM 3406 C CA . LYS B 1 103 ? 0.757 25.578 0.482 1 98.31 103 LYS B CA 1
ATOM 3407 C C . LYS B 1 103 ? 0.016 24.719 1.499 1 98.31 103 LYS B C 1
ATOM 3409 O O . LYS B 1 103 ? 0.247 24.828 2.705 1 98.31 103 LYS B O 1
ATOM 3414 N N . VAL B 1 104 ? -0.865 23.906 0.988 1 98.75 104 VAL B N 1
ATOM 3415 C CA . VAL B 1 104 ? -1.644 23.047 1.864 1 98.75 104 VAL B CA 1
ATOM 3416 C C . VAL B 1 104 ? -1.132 21.609 1.758 1 98.75 104 VAL B C 1
ATOM 3418 O O . VAL B 1 104 ? -1.08 21.031 0.664 1 98.75 104 VAL B O 1
ATOM 3421 N N . VAL B 1 105 ? -0.783 21 2.922 1 98.81 105 VAL B N 1
ATOM 3422 C CA . VAL B 1 105 ? -0.229 19.641 2.936 1 98.81 105 VAL B CA 1
ATOM 3423 C C . VAL B 1 105 ? -0.94 18.812 3.996 1 98.81 105 VAL B C 1
ATOM 3425 O O . VAL B 1 105 ? -1.524 19.344 4.938 1 98.81 105 VAL B O 1
ATOM 3428 N N . SER B 1 106 ? -0.958 17.531 3.861 1 98.75 106 SER B N 1
ATOM 3429 C CA . SER B 1 106 ? -1.483 16.609 4.867 1 98.75 106 SER B CA 1
ATOM 3430 C C . SER B 1 106 ? -0.736 15.281 4.844 1 98.75 106 SER B C 1
ATOM 3432 O O . SER B 1 106 ? 0.054 15.023 3.934 1 98.75 106 SER B O 1
ATOM 3434 N N . LEU B 1 107 ? -0.87 14.547 5.914 1 98.56 107 LEU B N 1
ATOM 3435 C CA . LEU B 1 107 ? -0.211 13.266 6.133 1 98.56 107 LEU B CA 1
ATOM 3436 C C . LEU B 1 107 ? -1.236 12.164 6.379 1 98.56 107 LEU B C 1
ATOM 3438 O O . LEU B 1 107 ? -2.109 12.297 7.238 1 98.56 107 LEU B O 1
ATOM 3442 N N . PHE B 1 108 ? -1.137 11.125 5.566 1 98.5 108 PHE B N 1
ATOM 3443 C CA . PHE B 1 108 ? -2.07 10.008 5.676 1 98.5 108 PHE B CA 1
ATOM 3444 C C . PHE B 1 108 ? -1.333 8.719 6 1 98.5 108 PHE B C 1
ATOM 3446 O O . PHE B 1 108 ? -0.11 8.641 5.867 1 98.5 108 PHE B O 1
ATOM 3453 N N . ARG B 1 109 ? -2.078 7.73 6.477 1 97.25 109 ARG B N 1
ATOM 3454 C CA . ARG B 1 109 ? -1.509 6.461 6.922 1 97.25 109 ARG B CA 1
ATOM 3455 C C . ARG B 1 109 ? -2.406 5.293 6.527 1 97.25 109 ARG B C 1
ATOM 3457 O O . ARG B 1 109 ? -3.613 5.465 6.348 1 97.25 109 ARG B O 1
ATOM 3464 N N . HIS B 1 110 ? -1.737 4.148 6.363 1 97.56 110 HIS B N 1
ATOM 3465 C CA . HIS B 1 110 ? -2.508 2.928 6.156 1 97.56 110 HIS B CA 1
ATOM 3466 C C . HIS B 1 110 ? -3.611 2.787 7.199 1 97.56 110 HIS B C 1
ATOM 3468 O O . HIS B 1 110 ? -3.355 2.908 8.398 1 97.56 110 HIS B O 1
ATOM 3474 N N . PRO B 1 111 ? -4.836 2.477 6.723 1 95.19 111 PRO B N 1
ATOM 3475 C CA . PRO B 1 111 ? -5.984 2.537 7.629 1 95.19 111 PRO B CA 1
ATOM 3476 C C . PRO B 1 111 ? -5.844 1.593 8.82 1 95.19 111 PRO B C 1
ATOM 3478 O O . PRO B 1 111 ? -6.168 1.967 9.953 1 95.19 111 PRO B O 1
ATOM 3481 N N . VAL B 1 112 ? -5.34 0.407 8.641 1 93.5 112 VAL B N 1
ATOM 3482 C CA . VAL B 1 112 ? -5.199 -0.54 9.742 1 93.5 112 VAL B CA 1
ATOM 3483 C C . VAL B 1 112 ? -4.125 -0.05 10.711 1 93.5 112 VAL B C 1
ATOM 3485 O O . VAL B 1 112 ? -4.305 -0.108 11.93 1 93.5 112 VAL B O 1
ATOM 3488 N N . ALA B 1 113 ? -3.045 0.43 10.156 1 93 113 ALA B N 1
ATOM 3489 C CA . ALA B 1 113 ? -1.97 0.963 10.992 1 93 113 ALA B CA 1
ATOM 3490 C C . ALA B 1 113 ? -2.438 2.186 11.773 1 93 113 ALA B C 1
ATOM 3492 O O . ALA B 1 113 ? -2.027 2.393 12.914 1 93 113 ALA B O 1
ATOM 3493 N N . ARG B 1 114 ? -3.223 2.996 11.141 1 91.44 114 ARG B N 1
ATOM 3494 C CA . ARG B 1 114 ? -3.764 4.172 11.812 1 91.44 114 ARG B CA 1
ATOM 3495 C C . ARG B 1 114 ? -4.648 3.768 12.992 1 91.44 114 ARG B C 1
ATOM 3497 O O . ARG B 1 114 ? -4.578 4.371 14.062 1 91.44 114 ARG B O 1
ATOM 3504 N N . LEU B 1 115 ? -5.5 2.779 12.734 1 86.56 115 LEU B N 1
ATOM 3505 C CA . LEU B 1 115 ? -6.355 2.277 13.805 1 86.56 115 LEU B CA 1
ATOM 3506 C C . LEU B 1 115 ? -5.52 1.762 14.969 1 86.56 115 LEU B C 1
ATOM 3508 O O . LEU B 1 115 ? -5.82 2.053 16.125 1 86.56 115 LEU B O 1
ATOM 3512 N N . ALA B 1 116 ? -4.504 1.028 14.641 1 86.25 116 ALA B N 1
ATOM 3513 C CA . ALA B 1 116 ? -3.615 0.498 15.672 1 86.25 116 ALA B CA 1
ATOM 3514 C C . ALA B 1 116 ? -2.936 1.625 16.438 1 86.25 116 ALA B C 1
ATOM 3516 O O . ALA B 1 116 ? -2.844 1.579 17.672 1 86.25 116 ALA B O 1
ATOM 3517 N N . SER B 1 117 ? -2.51 2.627 15.688 1 85.69 117 SER B N 1
ATOM 3518 C CA . SER B 1 117 ? -1.851 3.77 16.312 1 85.69 117 SER B CA 1
ATOM 3519 C C . SER B 1 117 ? -2.816 4.555 17.188 1 85.69 117 SER B C 1
ATOM 3521 O O . SER B 1 117 ? -2.418 5.109 18.219 1 85.69 117 SER B O 1
ATOM 3523 N N . SER B 1 118 ? -4.004 4.664 16.75 1 81.94 118 SER B N 1
ATOM 3524 C CA . SER B 1 118 ? -5 5.402 17.531 1 81.94 118 SER B CA 1
ATOM 3525 C C . SER B 1 118 ? -5.266 4.738 18.875 1 81.94 118 SER B C 1
ATOM 3527 O O . SER B 1 118 ? -5.641 5.406 19.844 1 81.94 118 SER B O 1
ATOM 3529 N N . LEU B 1 119 ? -5.062 3.461 18.906 1 73.56 119 LEU B N 1
ATOM 3530 C CA . LEU B 1 119 ? -5.242 2.723 20.156 1 73.56 119 LEU B CA 1
ATOM 3531 C C . LEU B 1 119 ? -4.074 2.965 21.094 1 73.56 119 LEU B C 1
ATOM 3533 O O . LEU B 1 119 ? -4.234 2.898 22.312 1 73.56 119 LEU B O 1
ATOM 3537 N N . ARG B 1 120 ? -3.004 3.168 20.453 1 66.12 120 ARG B N 1
ATOM 3538 C CA . ARG B 1 120 ? -1.801 3.445 21.219 1 66.12 120 ARG B CA 1
ATOM 3539 C C . ARG B 1 120 ? -1.966 4.711 22.062 1 66.12 120 ARG B C 1
ATOM 3541 O O . ARG B 1 120 ? -1.528 4.766 23.203 1 66.12 120 ARG B O 1
ATOM 3548 N N . HIS B 1 121 ? -2.582 5.547 21.547 1 60.44 121 HIS B N 1
ATOM 3549 C CA . HIS B 1 121 ? -2.664 6.848 22.203 1 60.44 121 HIS B CA 1
ATOM 3550 C C . HIS B 1 121 ? -3.854 6.914 23.141 1 60.44 121 HIS B C 1
ATOM 3552 O O . HIS B 1 121 ? -3.951 7.828 23.969 1 60.44 121 HIS B O 1
ATOM 3558 N N . ALA B 1 122 ? -4.684 5.883 22.953 1 56.09 122 ALA B N 1
ATOM 3559 C CA . ALA B 1 122 ? -5.816 5.867 23.875 1 56.09 122 ALA B CA 1
ATOM 3560 C C . ALA B 1 122 ? -5.387 5.414 25.266 1 56.09 122 ALA B C 1
ATOM 3562 O O . ALA B 1 122 ? -4.449 4.625 25.406 1 56.09 122 ALA B O 1
ATOM 3563 N N . ARG B 1 123 ? -5.781 6.098 26.266 1 53 123 ARG B N 1
ATOM 3564 C CA . ARG B 1 123 ? -5.453 5.715 27.641 1 53 123 ARG B CA 1
ATOM 3565 C C . ARG B 1 123 ? -5.609 4.211 27.828 1 53 123 ARG B C 1
ATOM 3567 O O . ARG B 1 123 ? -6.543 3.604 27.312 1 53 123 ARG B O 1
ATOM 3574 N N . THR B 1 124 ? -4.504 3.566 28.453 1 52.53 124 THR B N 1
ATOM 3575 C CA . THR B 1 124 ? -4.133 2.158 28.547 1 52.53 124 THR B CA 1
ATOM 3576 C C . THR B 1 124 ? -5.316 1.317 29.016 1 52.53 124 THR B C 1
ATOM 3578 O O . THR B 1 124 ? -5.578 0.244 28.469 1 52.53 124 THR B O 1
ATOM 3581 N N . ALA B 1 125 ? -5.973 1.803 30 1 51.06 125 ALA B N 1
ATOM 3582 C CA . ALA B 1 125 ? -7.012 0.95 30.562 1 51.06 125 ALA B CA 1
ATOM 3583 C C . ALA B 1 125 ? -8.164 0.756 29.578 1 51.06 125 ALA B C 1
ATOM 3585 O O . ALA B 1 125 ? -8.695 -0.349 29.453 1 51.06 125 ALA B O 1
ATOM 3586 N N . LYS B 1 126 ? -8.523 1.78 28.953 1 54.28 126 LYS B N 1
ATOM 3587 C CA . LYS B 1 126 ? -9.641 1.729 28.016 1 54.28 126 LYS B CA 1
ATOM 3588 C C . LYS B 1 126 ? -9.281 0.929 26.766 1 54.28 126 LYS B C 1
ATOM 3590 O O . LYS B 1 126 ? -10.109 0.185 26.234 1 54.28 126 LYS B O 1
ATOM 3595 N N . LEU B 1 127 ? -8.016 0.915 26.516 1 56.22 127 LEU B N 1
ATOM 3596 C CA . LEU B 1 127 ? -7.531 0.187 25.344 1 56.22 127 LEU B CA 1
ATOM 3597 C C . LEU B 1 127 ? -7.555 -1.317 25.594 1 56.22 127 LEU B C 1
ATOM 3599 O O . LEU B 1 127 ? -7.984 -2.088 24.734 1 56.22 127 LEU B O 1
ATOM 3603 N N . GLU B 1 128 ? -6.98 -1.505 26.781 1 57.94 128 GLU B N 1
ATOM 3604 C CA . GLU B 1 128 ? -7.012 -2.918 27.141 1 57.94 128 GLU B CA 1
ATOM 3605 C C . GLU B 1 128 ? -8.438 -3.449 27.172 1 57.94 128 GLU B C 1
ATOM 3607 O O . GLU B 1 128 ? -8.703 -4.57 26.734 1 57.94 128 GLU B O 1
ATOM 3612 N N . TRP B 1 129 ? -9.148 -2.572 27.688 1 59.19 129 TRP B N 1
ATOM 3613 C CA . TRP B 1 129 ? -10.555 -2.959 27.75 1 59.19 129 TRP B CA 1
ATOM 3614 C C . TRP B 1 129 ? -11.141 -3.105 26.344 1 59.19 129 TRP B C 1
ATOM 3616 O O . TRP B 1 129 ? -11.836 -4.082 26.062 1 59.19 129 TRP B O 1
ATOM 3626 N N . TRP B 1 130 ? -10.758 -2.213 25.547 1 59.84 130 TRP B N 1
ATOM 3627 C CA . TRP B 1 130 ? -11.25 -2.254 24.172 1 59.84 130 TRP B CA 1
ATOM 3628 C C . TRP B 1 130 ? -10.75 -3.502 23.453 1 59.84 130 TRP B C 1
ATOM 3630 O O . TRP B 1 130 ? -11.523 -4.195 22.781 1 59.84 130 TRP B O 1
ATOM 3640 N N . LEU B 1 131 ? -9.562 -3.713 23.609 1 61.31 131 LEU B N 1
ATOM 3641 C CA . LEU B 1 131 ? -8.969 -4.887 22.969 1 61.31 131 LEU B CA 1
ATOM 3642 C C . LEU B 1 131 ? -9.562 -6.168 23.547 1 61.31 131 LEU B C 1
ATOM 3644 O O . LEU B 1 131 ? -9.852 -7.109 22.812 1 61.31 131 LEU B O 1
ATOM 3648 N N . SER B 1 132 ? -9.68 -6.078 24.812 1 61.94 132 SER B N 1
ATOM 3649 C CA . SER B 1 132 ? -10.281 -7.238 25.453 1 61.94 132 SER B CA 1
ATOM 3650 C C . SER B 1 132 ? -11.719 -7.449 24.984 1 61.94 132 SER B C 1
ATOM 3652 O O . SER B 1 132 ? -12.141 -8.578 24.734 1 61.94 132 SER B O 1
ATOM 3654 N N . ALA B 1 133 ? -12.391 -6.363 24.844 1 60.59 133 ALA B N 1
ATOM 3655 C CA . ALA B 1 133 ? -13.773 -6.441 24.375 1 60.59 133 ALA B CA 1
ATOM 3656 C C . ALA B 1 133 ? -13.828 -6.906 22.922 1 60.59 133 ALA B C 1
ATOM 3658 O O . ALA B 1 133 ? -14.672 -7.723 22.562 1 60.59 133 ALA B O 1
ATOM 3659 N N . ALA B 1 134 ? -12.953 -6.332 22.141 1 59.91 134 ALA B N 1
ATOM 3660 C CA . ALA B 1 134 ? -12.898 -6.723 20.734 1 59.91 134 ALA B CA 1
ATOM 3661 C C . ALA B 1 134 ? -12.539 -8.195 20.594 1 59.91 134 ALA B C 1
ATOM 3663 O O . ALA B 1 134 ? -13.141 -8.914 19.797 1 59.91 134 ALA B O 1
ATOM 3664 N N . LEU B 1 135 ? -11.664 -8.609 21.391 1 60.31 135 LEU B N 1
ATOM 3665 C CA . LEU B 1 135 ? -11.164 -9.977 21.312 1 60.31 135 LEU B CA 1
ATOM 3666 C C . LEU B 1 135 ? -12.18 -10.961 21.891 1 60.31 135 LEU B C 1
ATOM 3668 O O . LEU B 1 135 ? -12.234 -12.117 21.469 1 60.31 135 LEU B O 1
ATOM 3672 N N . SER B 1 136 ? -12.891 -10.555 22.891 1 57.16 136 SER B N 1
ATOM 3673 C CA . SER B 1 136 ? -13.828 -11.461 23.547 1 57.16 136 SER B CA 1
ATOM 3674 C C . SER B 1 136 ? -15.133 -11.562 22.766 1 57.16 136 SER B C 1
ATOM 3676 O O . SER B 1 136 ? -16.062 -12.266 23.188 1 57.16 136 SER B O 1
ATOM 3678 N N . GLY B 1 137 ? -15.227 -11.125 21.562 1 53.38 137 GLY B N 1
ATOM 3679 C CA . GLY B 1 137 ? -16.422 -11.25 20.734 1 53.38 137 GLY B CA 1
ATOM 3680 C C . GLY B 1 137 ? -17.609 -10.508 21.297 1 53.38 137 GLY B C 1
ATOM 3681 O O . GLY B 1 137 ? -18.734 -10.711 20.844 1 53.38 137 GLY B O 1
ATOM 3682 N N . ARG B 1 138 ? -17.688 -10.211 22.531 1 45.84 138 ARG B N 1
ATOM 3683 C CA . ARG B 1 138 ? -18.875 -9.562 23.047 1 45.84 138 ARG B CA 1
ATOM 3684 C C . ARG B 1 138 ? -19.031 -8.148 22.484 1 45.84 138 ARG B C 1
ATOM 3686 O O . ARG B 1 138 ? -18.297 -7.238 22.891 1 45.84 138 ARG B O 1
ATOM 3693 N N . PRO B 1 139 ? -19.5 -8.109 21.328 1 46.47 139 PRO B N 1
ATOM 3694 C CA . PRO B 1 139 ? -19.734 -6.754 20.828 1 46.47 139 PRO B CA 1
ATOM 3695 C C . PRO B 1 139 ? -20.422 -5.859 21.859 1 46.47 139 PRO B C 1
ATOM 3697 O O . PRO B 1 139 ? -21.656 -5.918 22.016 1 46.47 139 PRO B O 1
ATOM 3700 N N . ARG B 1 140 ? -20.453 -6.07 23.094 1 41.47 140 ARG B N 1
ATOM 3701 C CA . ARG B 1 140 ? -21.234 -5.016 23.734 1 41.47 140 ARG B CA 1
ATOM 3702 C C . ARG B 1 140 ? -21.109 -3.701 22.969 1 41.47 140 ARG B C 1
ATOM 3704 O O . ARG B 1 140 ? -20.203 -3.545 22.141 1 41.47 140 ARG B O 1
ATOM 3711 N N . ALA B 1 141 ? -22 -2.639 23.359 1 41.09 141 ALA B N 1
ATOM 3712 C CA . ALA B 1 141 ? -22.312 -1.284 22.906 1 41.09 141 ALA B CA 1
ATOM 3713 C C . ALA B 1 141 ? -21.047 -0.509 22.562 1 41.09 141 ALA B C 1
ATOM 3715 O O . ALA B 1 141 ? -20.547 0.264 23.391 1 41.09 141 ALA B O 1
ATOM 3716 N N . LEU B 1 142 ? -20.016 -1.143 22.281 1 45.28 142 LEU B N 1
ATOM 3717 C CA . LEU B 1 142 ? -18.984 -0.165 21.938 1 45.28 142 LEU B CA 1
ATOM 3718 C C . LEU B 1 142 ? -19.484 0.799 20.875 1 45.28 142 LEU B C 1
ATOM 3720 O O . LEU B 1 142 ? -20.016 0.372 19.844 1 45.28 142 LEU B O 1
ATOM 3724 N N . PRO B 1 143 ? -19.906 1.838 21.203 1 45.19 143 PRO B N 1
ATOM 3725 C CA . PRO B 1 143 ? -20.25 2.807 20.172 1 45.19 143 PRO B CA 1
ATOM 3726 C C . PRO B 1 143 ? -19.234 2.854 19.031 1 45.19 143 PRO B C 1
ATOM 3728 O O . PRO B 1 143 ? -18.219 3.545 19.141 1 45.19 143 PRO B O 1
ATOM 3731 N N . TRP B 1 144 ? -19.172 1.787 18.312 1 45.97 144 TRP B N 1
ATOM 3732 C CA . TRP B 1 144 ? -18.297 1.695 17.156 1 45.97 144 TRP B CA 1
ATOM 3733 C C . TRP B 1 144 ? -18.266 3.01 16.375 1 45.97 144 TRP B C 1
ATOM 3735 O O . TRP B 1 144 ? -17.375 3.23 15.547 1 45.97 144 TRP B O 1
ATOM 3745 N N . ALA B 1 145 ? -19.438 3.568 16.5 1 44.5 145 ALA B N 1
ATOM 3746 C CA . ALA B 1 145 ? -19.531 4.875 15.852 1 44.5 145 ALA B CA 1
ATOM 3747 C C . ALA B 1 145 ? -18.328 5.746 16.203 1 44.5 145 ALA B C 1
ATOM 3749 O O . ALA B 1 145 ? -17.891 6.566 15.398 1 44.5 145 ALA B O 1
ATOM 3750 N N . ARG B 1 146 ? -17.938 5.566 17.375 1 51.88 146 ARG B N 1
ATOM 3751 C CA . ARG B 1 146 ? -16.703 6.188 17.844 1 51.88 146 ARG B CA 1
ATOM 3752 C C . ARG B 1 146 ? -15.531 5.223 17.734 1 51.88 146 ARG B C 1
ATOM 3754 O O . ARG B 1 146 ? -14.461 5.484 18.281 1 51.88 146 ARG B O 1
ATOM 3761 N N . ALA B 1 147 ? -15.852 4.133 17.078 1 51.94 147 ALA B N 1
ATOM 3762 C CA . ALA B 1 147 ? -15.18 2.836 17.109 1 51.94 147 ALA B CA 1
ATOM 3763 C C . ALA B 1 147 ? -13.891 2.865 16.281 1 51.94 147 ALA B C 1
ATOM 3765 O O . ALA B 1 147 ? -12.938 2.148 16.594 1 51.94 147 ALA B O 1
ATOM 3766 N N . CYS B 1 148 ? -13.93 3.701 15.227 1 67.56 148 CYS B N 1
ATOM 3767 C CA . CYS B 1 148 ? -12.727 3.529 14.422 1 67.56 148 CYS B CA 1
ATOM 3768 C C . CYS B 1 148 ? -11.516 4.16 15.102 1 67.56 148 CYS B C 1
ATOM 3770 O O . CYS B 1 148 ? -10.641 4.711 14.438 1 67.56 148 CYS B O 1
ATOM 3772 N N . GLY B 1 149 ? -11.492 4.086 16.406 1 60.5 149 GLY B N 1
ATOM 3773 C CA . GLY B 1 149 ? -10.328 4.383 17.234 1 60.5 149 GLY B CA 1
ATOM 3774 C C . GLY B 1 149 ? -10.594 5.434 18.297 1 60.5 149 GLY B C 1
ATOM 3775 O O . GLY B 1 149 ? -11.484 6.273 18.125 1 60.5 149 GLY B O 1
ATOM 3776 N N . PRO B 1 150 ? -10.07 5.219 19.328 1 57.62 150 PRO B N 1
ATOM 3777 C CA . PRO B 1 150 ? -10.305 6.078 20.5 1 57.62 150 PRO B CA 1
ATOM 3778 C C . PRO B 1 150 ? -9.781 7.5 20.297 1 57.62 150 PRO B C 1
ATOM 3780 O O . PRO B 1 150 ? -10.258 8.438 20.938 1 57.62 150 PRO B O 1
ATOM 3783 N N . GLN B 1 151 ? -8.727 7.469 19.453 1 57.03 151 GLN B N 1
ATOM 3784 C CA . GLN B 1 151 ? -8.016 8.742 19.484 1 57.03 151 GLN B CA 1
ATOM 3785 C C . GLN B 1 151 ? -8.406 9.617 18.312 1 57.03 151 GLN B C 1
ATOM 3787 O O . GLN B 1 151 ? -7.621 10.461 17.875 1 57.03 151 GLN B O 1
ATOM 3792 N N . GLY B 1 152 ? -9.758 9.641 17.938 1 63.41 152 GLY B N 1
ATOM 3793 C CA . GLY B 1 152 ? -10.016 10.812 17.125 1 63.41 152 GLY B CA 1
ATOM 3794 C C . GLY B 1 152 ? -10.695 10.492 15.812 1 63.41 152 GLY B C 1
ATOM 3795 O O . GLY B 1 152 ? -11.008 9.328 15.539 1 63.41 152 GLY B O 1
ATOM 3796 N N . PRO B 1 153 ? -10.914 11.609 15.102 1 78.81 153 PRO B N 1
ATOM 3797 C CA . PRO B 1 153 ? -11.609 11.555 13.82 1 78.81 153 PRO B CA 1
ATOM 3798 C C . PRO B 1 153 ? -10.828 10.789 12.75 1 78.81 153 PRO B C 1
ATOM 3800 O O . PRO B 1 153 ? -9.609 10.656 12.852 1 78.81 153 PRO B O 1
ATOM 3803 N N . LEU B 1 154 ? -11.492 10.227 11.875 1 88.69 154 LEU B N 1
ATOM 3804 C CA . LEU B 1 154 ? -10.914 9.57 10.703 1 88.69 154 LEU B CA 1
ATOM 3805 C C . LEU B 1 154 ? -10.172 10.578 9.836 1 88.69 154 LEU B C 1
ATOM 3807 O O . LEU B 1 154 ? -10.367 11.789 9.969 1 88.69 154 LEU B O 1
ATOM 3811 N N . MET B 1 155 ? -9.266 10.133 9.031 1 94.69 155 MET B N 1
ATOM 3812 C CA . MET B 1 155 ? -8.531 11.008 8.117 1 94.69 155 MET B CA 1
ATOM 3813 C C . MET B 1 155 ? -9.484 11.766 7.207 1 94.69 155 MET B C 1
ATOM 3815 O O . MET B 1 155 ? -9.297 12.961 6.969 1 94.69 155 MET B O 1
ATOM 3819 N N . SER B 1 156 ? -10.57 11.055 6.805 1 93.62 156 SER B N 1
ATOM 3820 C CA . SER B 1 156 ? -11.531 11.641 5.883 1 93.62 156 SER B CA 1
ATOM 3821 C C . SER B 1 156 ? -12.375 12.719 6.57 1 93.62 156 SER B C 1
ATOM 3823 O O . SER B 1 156 ? -13.039 13.508 5.902 1 93.62 156 SER B O 1
ATOM 3825 N N . GLU B 1 157 ? -12.367 12.695 7.867 1 91.62 157 GLU B N 1
ATOM 3826 C CA . GLU B 1 157 ? -13.07 13.734 8.609 1 91.62 157 GLU B CA 1
ATOM 3827 C C . GLU B 1 157 ? -12.234 15.008 8.703 1 91.62 157 GLU B C 1
ATOM 3829 O O . GLU B 1 157 ? -12.781 16.109 8.844 1 91.62 157 GLU B O 1
ATOM 3834 N N . HIS B 1 158 ? -10.93 14.844 8.68 1 94.31 158 HIS B N 1
ATOM 3835 C CA . HIS B 1 158 ? -10.039 16 8.648 1 94.31 158 HIS B CA 1
ATOM 3836 C C . HIS B 1 158 ? -9.938 16.578 7.242 1 94.31 158 HIS B C 1
ATOM 3838 O O . HIS B 1 158 ? -10 17.797 7.062 1 94.31 158 HIS B O 1
ATOM 3844 N N . VAL B 1 159 ? -9.766 15.711 6.32 1 97.44 159 VAL B N 1
ATOM 3845 C CA . VAL B 1 159 ? -9.711 16.094 4.91 1 97.44 159 VAL B CA 1
ATOM 3846 C C . VAL B 1 159 ? -10.773 15.32 4.125 1 97.44 159 VAL B C 1
ATOM 3848 O O . VAL B 1 159 ? -10.508 14.219 3.635 1 97.44 159 VAL B O 1
ATOM 3851 N N . PRO B 1 160 ? -11.914 15.953 3.916 1 96.5 160 PRO B N 1
ATOM 3852 C CA . PRO B 1 160 ? -12.961 15.258 3.154 1 96.5 160 PRO B CA 1
ATOM 3853 C C . PRO B 1 160 ? -12.516 14.898 1.738 1 96.5 160 PRO B C 1
ATOM 3855 O O . PRO B 1 160 ? -11.781 15.656 1.104 1 96.5 160 PRO B O 1
ATOM 3858 N N . LEU B 1 161 ? -13.039 13.82 1.19 1 97.19 161 LEU B N 1
ATOM 3859 C CA . LEU B 1 161 ? -12.625 13.273 -0.096 1 97.19 161 LEU B CA 1
ATOM 3860 C C . LEU B 1 161 ? -12.766 14.32 -1.2 1 97.19 161 LEU B C 1
ATOM 3862 O O . LEU B 1 161 ? -11.938 14.375 -2.111 1 97.19 161 LEU B O 1
ATOM 3866 N N . GLN B 1 162 ? -13.805 15.109 -1.147 1 96.19 162 GLN B N 1
ATOM 3867 C CA . GLN B 1 162 ? -14.086 16.062 -2.219 1 96.19 162 GLN B CA 1
ATOM 3868 C C . GLN B 1 162 ? -13.031 17.172 -2.27 1 96.19 162 GLN B C 1
ATOM 3870 O O . GLN B 1 162 ? -12.953 17.906 -3.248 1 96.19 162 GLN B O 1
ATOM 3875 N N . HIS B 1 163 ? -12.219 17.25 -1.196 1 97.5 163 HIS B N 1
ATOM 3876 C CA . HIS B 1 163 ? -11.258 18.344 -1.134 1 97.5 163 HIS B CA 1
ATOM 3877 C C . HIS B 1 163 ? -9.836 17.844 -1.351 1 97.5 163 HIS B C 1
ATOM 3879 O O . HIS B 1 163 ? -8.891 18.641 -1.363 1 97.5 163 HIS B O 1
ATOM 3885 N N . LEU B 1 164 ? -9.625 16.594 -1.597 1 97.81 164 LEU B N 1
ATOM 3886 C CA . LEU B 1 164 ? -8.305 15.992 -1.689 1 97.81 164 LEU B CA 1
ATOM 3887 C C . LEU B 1 164 ? -7.48 16.641 -2.793 1 97.81 164 LEU B C 1
ATOM 3889 O O . LEU B 1 164 ? -6.281 16.875 -2.627 1 97.81 164 LEU B O 1
ATOM 3893 N N . TRP B 1 165 ? -8.148 17.031 -3.852 1 95.5 165 TRP B N 1
ATOM 3894 C CA . TRP B 1 165 ? -7.445 17.531 -5.027 1 95.5 165 TRP B CA 1
ATOM 3895 C C . TRP B 1 165 ? -6.875 18.922 -4.77 1 95.5 165 TRP B C 1
ATOM 3897 O O . TRP B 1 165 ? -6.047 19.406 -5.539 1 95.5 165 TRP B O 1
ATOM 3907 N N . ARG B 1 166 ? -7.27 19.531 -3.676 1 97.44 166 ARG B N 1
ATOM 3908 C CA . ARG B 1 166 ? -6.828 20.875 -3.35 1 97.44 166 ARG B CA 1
ATOM 3909 C C . ARG B 1 166 ? -5.516 20.859 -2.574 1 97.44 166 ARG B C 1
ATOM 3911 O O . ARG B 1 166 ? -4.871 21.891 -2.4 1 97.44 166 ARG B O 1
ATOM 3918 N N . LEU B 1 167 ? -5.062 19.719 -2.164 1 98.44 167 LEU B N 1
ATOM 3919 C CA . LEU B 1 167 ? -3.789 19.609 -1.459 1 98.44 167 LEU B CA 1
ATOM 3920 C C . LEU B 1 167 ? -2.617 19.812 -2.414 1 98.44 167 LEU B C 1
ATOM 3922 O O . LEU B 1 167 ? -2.611 19.266 -3.521 1 98.44 167 LEU B O 1
ATOM 3926 N N . ASP B 1 168 ? -1.665 20.562 -1.934 1 98.25 168 ASP B N 1
ATOM 3927 C CA . ASP B 1 168 ? -0.458 20.781 -2.725 1 98.25 168 ASP B CA 1
ATOM 3928 C C . ASP B 1 168 ? 0.518 19.625 -2.57 1 98.25 168 ASP B C 1
ATOM 3930 O O . ASP B 1 168 ? 1.317 19.344 -3.469 1 98.25 168 ASP B O 1
ATOM 3934 N N . LEU B 1 169 ? 0.499 19 -1.453 1 98.69 169 LEU B N 1
ATOM 3935 C CA . LEU B 1 169 ? 1.372 17.859 -1.185 1 98.69 169 LEU B CA 1
ATOM 3936 C C . LEU B 1 169 ? 0.666 16.828 -0.315 1 98.69 169 LEU B C 1
ATOM 3938 O O . LEU B 1 169 ? 0.082 17.172 0.715 1 98.69 169 LEU B O 1
ATOM 3942 N N . VAL B 1 170 ? 0.717 15.68 -0.792 1 98.81 170 VAL B N 1
ATOM 3943 C CA . VAL B 1 170 ? 0.223 14.523 -0.057 1 98.81 170 VAL B CA 1
ATOM 3944 C C . VAL B 1 170 ? 1.399 13.711 0.482 1 98.81 170 VAL B C 1
ATOM 3946 O O . VAL B 1 170 ? 2.299 13.336 -0.272 1 98.81 170 VAL B O 1
ATOM 3949 N N . MET B 1 171 ? 1.366 13.5 1.811 1 98.75 171 MET B N 1
ATOM 3950 C CA . MET B 1 171 ? 2.434 12.742 2.459 1 98.75 171 MET B CA 1
ATOM 3951 C C . MET B 1 171 ? 1.899 11.438 3.043 1 98.75 171 MET B C 1
ATOM 3953 O O . MET B 1 171 ? 0.712 11.336 3.355 1 98.75 171 MET B O 1
ATOM 3957 N N . LEU B 1 172 ? 2.822 10.461 3.174 1 98.69 172 LEU B N 1
ATOM 3958 C CA . LEU B 1 172 ? 2.461 9.156 3.717 1 98.69 172 LEU B CA 1
ATOM 3959 C C . LEU B 1 172 ? 3.361 8.789 4.891 1 98.69 172 LEU B C 1
ATOM 3961 O O . LEU B 1 172 ? 4.582 8.922 4.809 1 98.69 172 LEU B O 1
ATOM 3965 N N . THR B 1 173 ? 2.717 8.289 5.977 1 97.62 173 THR B N 1
ATOM 3966 C CA . THR B 1 173 ? 3.463 7.887 7.16 1 97.62 173 THR B CA 1
ATOM 3967 C C . THR B 1 173 ? 4.469 6.789 6.82 1 97.62 173 THR B C 1
ATOM 3969 O O . THR B 1 173 ? 5.578 6.77 7.352 1 97.62 173 THR B O 1
ATOM 3972 N N . GLU B 1 174 ? 4.133 5.832 5.883 1 96.31 174 GLU B N 1
ATOM 3973 C CA . GLU B 1 174 ? 4.996 4.719 5.496 1 96.31 174 GLU B CA 1
ATOM 3974 C C . GLU B 1 174 ? 6.184 5.207 4.672 1 96.31 174 GLU B C 1
ATOM 3976 O O . GLU B 1 174 ? 7.168 4.48 4.504 1 96.31 174 GLU B O 1
ATOM 3981 N N . GLU B 1 175 ? 6.07 6.398 4.121 1 97 175 GLU B N 1
ATOM 3982 C CA . GLU B 1 175 ? 7.117 7.043 3.334 1 97 175 GLU B CA 1
ATOM 3983 C C . GLU B 1 175 ? 7.543 8.367 3.959 1 97 175 GLU B C 1
ATOM 3985 O O . GLU B 1 175 ? 7.664 9.375 3.264 1 97 175 GLU B O 1
ATOM 3990 N N . TYR B 1 176 ? 7.691 8.305 5.215 1 97.12 176 TYR B N 1
ATOM 3991 C CA . TYR B 1 176 ? 7.84 9.523 6 1 97.12 176 TYR B CA 1
ATOM 3992 C C . TYR B 1 176 ? 9.023 10.352 5.504 1 97.12 176 TYR B C 1
ATOM 3994 O O . TYR B 1 176 ? 8.875 11.539 5.211 1 97.12 176 TYR B O 1
ATOM 4002 N N . ASP B 1 177 ? 10.227 9.75 5.383 1 96.81 177 ASP B N 1
ATOM 4003 C CA . ASP B 1 177 ? 11.43 10.484 4.988 1 96.81 177 ASP B CA 1
ATOM 4004 C C . ASP B 1 177 ? 11.289 11.039 3.572 1 96.81 177 ASP B C 1
ATOM 4006 O O . ASP B 1 177 ? 11.648 12.188 3.311 1 96.81 177 ASP B O 1
ATOM 4010 N N . ARG B 1 178 ? 10.797 10.219 2.695 1 96.88 178 ARG B N 1
ATOM 4011 C CA . ARG B 1 178 ? 10.586 10.68 1.326 1 96.88 178 ARG B CA 1
ATOM 4012 C C . ARG B 1 178 ? 9.562 11.812 1.28 1 96.88 178 ARG B C 1
ATOM 4014 O O . ARG B 1 178 ? 9.68 12.734 0.474 1 96.88 178 ARG B O 1
ATOM 4021 N N . SER B 1 179 ? 8.555 11.703 2.135 1 98.12 179 SER B N 1
ATOM 4022 C CA . SER B 1 179 ? 7.566 12.766 2.252 1 98.12 179 SER B CA 1
ATOM 4023 C C . SER B 1 179 ? 8.211 14.078 2.688 1 98.12 179 SER B C 1
ATOM 4025 O O . SER B 1 179 ? 7.863 15.148 2.18 1 98.12 179 SER B O 1
ATOM 4027 N N . LEU B 1 180 ? 9.156 13.977 3.576 1 97.94 180 LEU B N 1
ATOM 4028 C CA . LEU B 1 180 ? 9.828 15.172 4.07 1 97.94 180 LEU B CA 1
ATOM 4029 C C . LEU B 1 180 ? 10.703 15.797 2.988 1 97.94 180 LEU B C 1
ATOM 4031 O O . LEU B 1 180 ? 10.805 17.016 2.895 1 97.94 180 LEU B O 1
ATOM 4035 N N . VAL B 1 181 ? 11.312 14.984 2.191 1 97.25 181 VAL B N 1
ATOM 4036 C CA . VAL B 1 181 ? 12.117 15.492 1.089 1 97.25 181 VAL B CA 1
ATOM 4037 C C . VAL B 1 181 ? 11.227 16.219 0.091 1 97.25 181 VAL B C 1
ATOM 4039 O O . VAL B 1 181 ? 11.594 17.281 -0.424 1 97.25 181 VAL B O 1
ATOM 4042 N N . LEU B 1 182 ? 10.047 15.68 -0.208 1 97.75 182 LEU B N 1
ATOM 4043 C CA . LEU B 1 182 ? 9.086 16.359 -1.069 1 97.75 182 LEU B CA 1
ATOM 4044 C C . LEU B 1 182 ? 8.641 17.688 -0.447 1 97.75 182 LEU B C 1
ATOM 4046 O O . LEU B 1 182 ? 8.477 18.672 -1.151 1 97.75 182 LEU B O 1
ATOM 4050 N N . LEU B 1 183 ? 8.438 17.641 0.848 1 97.69 183 LEU B N 1
ATOM 4051 C CA . LEU B 1 183 ? 8.047 18.859 1.565 1 97.69 183 LEU B CA 1
ATOM 4052 C C . LEU B 1 183 ? 9.109 19.938 1.438 1 97.69 183 LEU B C 1
ATOM 4054 O O . LEU B 1 183 ? 8.789 21.109 1.223 1 97.69 183 LEU B O 1
ATOM 4058 N N . ARG B 1 184 ? 10.344 19.562 1.578 1 96.06 184 ARG B N 1
ATOM 4059 C CA . ARG B 1 184 ? 11.461 20.469 1.414 1 96.06 184 ARG B CA 1
ATOM 4060 C C . ARG B 1 184 ? 11.391 21.188 0.07 1 96.06 184 ARG B C 1
ATOM 4062 O O . ARG B 1 184 ? 11.555 22.406 0.003 1 96.06 184 ARG B O 1
ATOM 4069 N N . ARG B 1 185 ? 11.195 20.453 -0.893 1 95.38 185 ARG B N 1
ATOM 4070 C CA . ARG B 1 185 ? 11.172 21.016 -2.242 1 95.38 185 ARG B CA 1
ATOM 4071 C C . ARG B 1 185 ? 9.969 21.938 -2.426 1 95.38 185 ARG B C 1
ATOM 4073 O O . ARG B 1 185 ? 10.078 22.969 -3.094 1 95.38 185 ARG B O 1
ATOM 4080 N N . LEU B 1 186 ? 8.898 21.531 -1.847 1 96.5 186 LEU B N 1
ATOM 4081 C CA . LEU B 1 186 ? 7.695 22.359 -1.942 1 96.5 186 LEU B CA 1
ATOM 4082 C C . LEU B 1 186 ? 7.895 23.703 -1.248 1 96.5 186 LEU B C 1
ATOM 4084 O O . LEU B 1 186 ? 7.473 24.734 -1.76 1 96.5 186 LEU B O 1
ATOM 4088 N N . LEU B 1 187 ? 8.578 23.672 -0.101 1 96.38 187 LEU B N 1
ATOM 4089 C CA . LEU B 1 187 ? 8.625 24.844 0.757 1 96.38 187 LEU B CA 1
ATOM 4090 C C . LEU B 1 187 ? 9.938 25.594 0.583 1 96.38 187 LEU B C 1
ATOM 4092 O O . LEU B 1 187 ? 10.078 26.734 1.04 1 96.38 187 LEU B O 1
ATOM 4096 N N . GLY B 1 188 ? 10.93 24.891 0.046 1 94.44 188 GLY B N 1
ATOM 4097 C CA . GLY B 1 188 ? 12.242 25.5 -0.095 1 94.44 188 GLY B CA 1
ATOM 4098 C C . GLY B 1 188 ? 13.055 25.484 1.187 1 94.44 188 GLY B C 1
ATOM 4099 O O . GLY B 1 188 ? 13.898 26.344 1.411 1 94.44 188 GLY B O 1
ATOM 4100 N N . TRP B 1 189 ? 12.75 24.562 2.096 1 95.19 189 TRP B N 1
ATOM 4101 C CA . TRP B 1 189 ? 13.477 24.422 3.355 1 95.19 189 TRP B CA 1
ATOM 4102 C C . TRP B 1 189 ? 14.766 23.641 3.164 1 95.19 189 TRP B C 1
ATOM 4104 O O . TRP B 1 189 ? 14.977 23.031 2.111 1 95.19 189 TRP B O 1
ATOM 4114 N N . SER B 1 190 ? 15.664 23.703 4.086 1 94.94 190 SER B N 1
ATOM 4115 C CA . SER B 1 190 ? 16.859 22.875 4.059 1 94.94 190 SER B CA 1
ATOM 4116 C C . SER B 1 190 ? 16.594 21.484 4.645 1 94.94 190 SER B C 1
ATOM 4118 O O . SER B 1 190 ? 15.602 21.297 5.355 1 94.94 190 SER B O 1
ATOM 4120 N N . LEU B 1 191 ? 17.406 20.578 4.367 1 95.62 191 LEU B N 1
ATOM 4121 C CA . LEU B 1 191 ? 17.281 19.234 4.945 1 95.62 191 LEU B CA 1
ATOM 4122 C C . LEU B 1 191 ? 17.406 19.297 6.465 1 95.62 191 LEU B C 1
ATOM 4124 O O . LEU B 1 191 ? 16.75 18.531 7.176 1 95.62 191 LEU B O 1
ATOM 4128 N N . ALA B 1 192 ? 18.234 20.188 6.922 1 93.88 192 ALA B N 1
ATOM 4129 C CA . ALA B 1 192 ? 18.469 20.312 8.359 1 93.88 192 ALA B CA 1
ATOM 4130 C C . ALA B 1 192 ? 17.203 20.766 9.086 1 93.88 192 ALA B C 1
ATOM 4132 O O . ALA B 1 192 ? 16.969 20.375 10.234 1 93.88 192 ALA B O 1
ATOM 4133 N N . ASP B 1 193 ? 16.375 21.516 8.422 1 94.69 193 ASP B N 1
ATOM 4134 C CA . ASP B 1 193 ? 15.133 22 9 1 94.69 193 ASP B CA 1
ATOM 4135 C C . ASP B 1 193 ? 14.148 20.859 9.242 1 94.69 193 ASP B C 1
ATOM 4137 O O . ASP B 1 193 ? 13.227 20.984 10.055 1 94.69 193 ASP B O 1
ATOM 4141 N N . LEU B 1 194 ? 14.398 19.719 8.578 1 96.81 194 LEU B N 1
ATOM 4142 C CA . LEU B 1 194 ? 13.391 18.672 8.562 1 96.81 194 LEU B CA 1
ATOM 4143 C C . LEU B 1 194 ? 13.797 17.516 9.477 1 96.81 194 LEU B C 1
ATOM 4145 O O . LEU B 1 194 ? 13.047 16.547 9.625 1 96.81 194 LEU B O 1
ATOM 4149 N N . LEU B 1 195 ? 14.945 17.625 10.062 1 96.12 195 LEU B N 1
ATOM 4150 C CA . LEU B 1 195 ? 15.398 16.531 10.93 1 96.12 195 LEU B CA 1
ATOM 4151 C C . LEU B 1 195 ? 14.445 16.344 12.109 1 96.12 195 LEU B C 1
ATOM 4153 O O . LEU B 1 195 ? 13.852 17.312 12.586 1 96.12 195 LEU B O 1
ATOM 4157 N N . TYR B 1 196 ? 14.352 15.039 12.523 1 94.88 196 TYR B N 1
ATOM 4158 C CA . TYR B 1 196 ? 13.398 14.781 13.586 1 94.88 196 TYR B CA 1
ATOM 4159 C C . TYR B 1 196 ? 13.805 13.555 14.406 1 94.88 196 TYR B C 1
ATOM 4161 O O . TYR B 1 196 ? 14.609 12.742 13.953 1 94.88 196 TYR B O 1
ATOM 4169 N N . LEU B 1 197 ? 13.375 13.609 15.594 1 89.12 197 LEU B N 1
ATOM 4170 C CA . LEU B 1 197 ? 13.297 12.422 16.438 1 89.12 197 LEU B CA 1
ATOM 4171 C C . LEU B 1 197 ? 11.852 12.047 16.719 1 89.12 197 LEU B C 1
ATOM 4173 O O . LEU B 1 197 ? 11.023 12.922 16.984 1 89.12 197 LEU B O 1
ATOM 4177 N N . ARG B 1 198 ? 11.609 10.766 16.578 1 79.25 198 ARG B N 1
ATOM 4178 C CA . ARG B 1 198 ? 10.227 10.359 16.797 1 79.25 198 ARG B CA 1
ATOM 4179 C C . ARG B 1 198 ? 9.781 10.641 18.219 1 79.25 198 ARG B C 1
ATOM 4181 O O . ARG B 1 198 ? 10.445 10.227 19.188 1 79.25 198 ARG B O 1
ATOM 4188 N N . LEU B 1 199 ? 8.906 11.547 18.453 1 67.12 199 LEU B N 1
ATOM 4189 C CA . LEU B 1 199 ? 8.453 11.992 19.766 1 67.12 199 LEU B CA 1
ATOM 4190 C C . LEU B 1 199 ? 7.734 10.875 20.5 1 67.12 199 LEU B C 1
ATOM 4192 O O . LEU B 1 199 ? 7.945 10.672 21.703 1 67.12 199 LEU B O 1
ATOM 4196 N N . LYS B 1 200 ? 6.656 10.383 19.922 1 59.78 200 LYS B N 1
ATOM 4197 C CA . LYS B 1 200 ? 5.832 9.43 20.672 1 59.78 200 LYS B CA 1
ATOM 4198 C C . LYS B 1 200 ? 6.293 8 20.422 1 59.78 200 LYS B C 1
ATOM 4200 O O . LYS B 1 200 ? 5.66 7.258 19.672 1 59.78 200 LYS B O 1
ATOM 4205 N N . GLU B 1 201 ? 7.684 7.887 20.609 1 54.91 201 GLU B N 1
ATOM 4206 C CA . GLU B 1 201 ? 8.047 6.473 20.609 1 54.91 201 GLU B CA 1
ATOM 4207 C C . GLU B 1 201 ? 7.352 5.719 21.734 1 54.91 201 GLU B C 1
ATOM 4209 O O . GLU B 1 201 ? 7.527 6.051 22.906 1 54.91 201 GLU B O 1
ATOM 4214 N N . SER B 1 202 ? 6.125 5.207 21.391 1 54.06 202 SER B N 1
ATOM 4215 C CA . SER B 1 202 ? 5.281 4.473 22.328 1 54.06 202 SER B CA 1
ATOM 4216 C C . SER B 1 202 ? 6.109 3.557 23.219 1 54.06 202 SER B C 1
ATOM 4218 O O . SER B 1 202 ? 7.199 3.133 22.828 1 54.06 202 SER B O 1
ATOM 4220 N N . SER B 1 203 ? 5.691 3.699 24.469 1 61.59 203 SER B N 1
ATOM 4221 C CA . SER B 1 203 ? 6.273 2.701 25.359 1 61.59 203 SER B CA 1
ATOM 4222 C C . SER B 1 203 ? 6.238 1.312 24.734 1 61.59 203 SER B C 1
ATOM 4224 O O . SER B 1 203 ? 5.484 1.071 23.797 1 61.59 203 SER B O 1
ATOM 4226 N N . GLY B 1 204 ? 7.188 0.69 25.078 1 68.62 204 GLY B N 1
ATOM 4227 C CA . GLY B 1 204 ? 7.219 -0.705 24.672 1 68.62 204 GLY B CA 1
ATOM 4228 C C . GLY B 1 204 ? 5.871 -1.389 24.781 1 68.62 204 GLY B C 1
ATOM 4229 O O . GLY B 1 204 ? 5.477 -2.143 23.891 1 68.62 204 GLY B O 1
ATOM 4230 N N . HIS B 1 205 ? 5.09 -0.881 25.734 1 70.75 205 HIS B N 1
ATOM 4231 C CA . HIS B 1 205 ? 3.787 -1.489 25.969 1 70.75 205 HIS B CA 1
ATOM 4232 C C . HIS B 1 205 ? 2.771 -1.057 24.922 1 70.75 205 HIS B C 1
ATOM 4234 O O . HIS B 1 205 ? 2.027 -1.886 24.391 1 70.75 205 HIS B O 1
ATOM 4240 N N . GLN B 1 206 ? 2.756 0.219 24.625 1 72.06 206 GLN B N 1
ATOM 4241 C CA . GLN B 1 206 ? 1.813 0.734 23.641 1 72.06 206 GLN B CA 1
ATOM 4242 C C . GLN B 1 206 ? 2.094 0.154 22.25 1 72.06 206 GLN B C 1
ATOM 4244 O O . GLN B 1 206 ? 1.165 -0.161 21.5 1 72.06 206 GLN B O 1
ATOM 4249 N N . GLN B 1 207 ? 3.332 -0.013 22.062 1 78.31 207 GLN B N 1
ATOM 4250 C CA . GLN B 1 207 ? 3.721 -0.629 20.797 1 78.31 207 GLN B CA 1
ATOM 4251 C C . GLN B 1 207 ? 3.273 -2.086 20.734 1 78.31 207 GLN B C 1
ATOM 4253 O O . GLN B 1 207 ? 2.822 -2.559 19.688 1 78.31 207 GLN B O 1
ATOM 4258 N N . ALA B 1 208 ? 3.406 -2.654 21.844 1 79.44 208 ALA B N 1
ATOM 4259 C CA . ALA B 1 208 ? 2.994 -4.051 21.922 1 79.44 208 ALA B CA 1
ATOM 4260 C C . ALA B 1 208 ? 1.487 -4.191 21.719 1 79.44 208 ALA B C 1
ATOM 4262 O O . ALA B 1 208 ? 1.026 -5.113 21.047 1 79.44 208 ALA B O 1
ATOM 4263 N N . LEU B 1 209 ? 0.783 -3.33 22.266 1 77.75 209 LEU B N 1
ATOM 4264 C CA . LEU B 1 209 ? -0.67 -3.367 22.141 1 77.75 209 LEU B CA 1
ATOM 4265 C C . LEU B 1 209 ? -1.101 -3.125 20.703 1 77.75 209 LEU B C 1
ATOM 4267 O O . LEU B 1 209 ? -2.014 -3.785 20.203 1 77.75 209 LEU B O 1
ATOM 4271 N N . ALA B 1 210 ? -0.529 -2.133 20.094 1 81.75 210 ALA B N 1
ATOM 4272 C CA . ALA B 1 210 ? -0.822 -1.848 18.688 1 81.75 210 ALA B CA 1
ATOM 4273 C C . ALA B 1 210 ? -0.53 -3.059 17.812 1 81.75 210 ALA B C 1
ATOM 4275 O O . ALA B 1 210 ? -1.327 -3.406 16.938 1 81.75 210 ALA B O 1
ATOM 4276 N N . SER B 1 211 ? 0.56 -3.701 18.125 1 85.69 211 SER B N 1
ATOM 4277 C CA . SER B 1 211 ? 0.944 -4.887 17.375 1 85.69 211 SER B CA 1
ATOM 4278 C C . SER B 1 211 ? -0.049 -6.027 17.594 1 85.69 211 SER B C 1
ATOM 4280 O O . SER B 1 211 ? -0.381 -6.75 16.641 1 85.69 211 SER B O 1
ATOM 4282 N N . ARG B 1 212 ? -0.466 -6.184 18.766 1 84.06 212 ARG B N 1
ATOM 4283 C CA . ARG B 1 212 ? -1.448 -7.215 19.094 1 84.06 212 ARG B CA 1
ATOM 4284 C C . ARG B 1 212 ? -2.766 -6.957 18.359 1 84.06 212 ARG B C 1
ATOM 4286 O O . ARG B 1 212 ? -3.424 -7.898 17.906 1 84.06 212 ARG B O 1
ATOM 4293 N N . PHE B 1 213 ? -3.143 -5.742 18.328 1 84.5 213 PHE B N 1
ATOM 4294 C CA . PHE B 1 213 ? -4.371 -5.379 17.625 1 84.5 213 PHE B CA 1
ATOM 4295 C C . PHE B 1 213 ? -4.277 -5.723 16.141 1 84.5 213 PHE B C 1
ATOM 4297 O O . PHE B 1 213 ? -5.203 -6.312 15.578 1 84.5 213 PHE B O 1
ATOM 4304 N N . GLU B 1 214 ? -3.201 -5.32 15.562 1 89.88 214 GLU B N 1
ATOM 4305 C CA . GLU B 1 214 ? -3.014 -5.609 14.148 1 89.88 214 GLU B CA 1
ATOM 4306 C C . GLU B 1 214 ? -3.043 -7.109 13.875 1 89.88 214 GLU B C 1
ATOM 4308 O O . GLU B 1 214 ? -3.678 -7.562 12.922 1 89.88 214 GLU B O 1
ATOM 4313 N N . ARG B 1 215 ? -2.361 -7.844 14.742 1 89.69 215 ARG B N 1
ATOM 4314 C CA . ARG B 1 215 ? -2.34 -9.297 14.586 1 89.69 215 ARG B CA 1
ATOM 4315 C C . ARG B 1 215 ? -3.746 -9.875 14.695 1 89.69 215 ARG B C 1
ATOM 4317 O O . ARG B 1 215 ? -4.109 -10.773 13.93 1 89.69 215 ARG B O 1
ATOM 4324 N N . TRP B 1 216 ? -4.422 -9.367 15.594 1 86.5 216 TRP B N 1
ATOM 4325 C CA . TRP B 1 216 ? -5.797 -9.828 15.781 1 86.5 216 TRP B CA 1
ATOM 4326 C C . TRP B 1 216 ? -6.645 -9.523 14.555 1 86.5 216 TRP B C 1
ATOM 4328 O O . TRP B 1 216 ? -7.352 -10.398 14.047 1 86.5 216 TRP B O 1
ATOM 4338 N N . LEU B 1 217 ? -6.617 -8.32 14.109 1 89.38 217 LEU B N 1
ATOM 4339 C CA . LEU B 1 217 ? -7.473 -7.91 13 1 89.38 217 LEU B CA 1
ATOM 4340 C C . LEU B 1 217 ? -7.113 -8.664 11.727 1 89.38 217 LEU B C 1
ATOM 4342 O O . LEU B 1 217 ? -7.996 -9.156 11.023 1 89.38 217 LEU B O 1
ATOM 4346 N N . TYR B 1 218 ? -5.816 -8.805 11.453 1 94.44 218 TYR B N 1
ATOM 4347 C CA . TYR B 1 218 ? -5.383 -9.562 10.281 1 94.44 218 TYR B CA 1
ATOM 4348 C C . TYR B 1 218 ? -5.676 -11.047 10.445 1 94.44 218 TYR B C 1
ATOM 4350 O O . TYR B 1 218 ? -5.98 -11.742 9.469 1 94.44 218 TYR B O 1
ATOM 4358 N N . GLY B 1 219 ? -5.527 -11.484 11.625 1 92.19 219 GLY B N 1
ATOM 4359 C CA . GLY B 1 219 ? -5.879 -12.867 11.906 1 92.19 219 GLY B CA 1
ATOM 4360 C C . GLY B 1 219 ? -7.344 -13.172 11.648 1 92.19 219 GLY B C 1
ATOM 4361 O O . GLY B 1 219 ? -7.703 -14.312 11.32 1 92.19 219 GLY B O 1
ATOM 4362 N N . ALA B 1 220 ? -8.141 -12.141 11.758 1 89.62 220 ALA B N 1
ATOM 4363 C CA . ALA B 1 220 ? -9.578 -12.297 11.562 1 89.62 220 ALA B CA 1
ATOM 4364 C C . ALA B 1 220 ? -10.016 -11.773 10.195 1 89.62 220 ALA B C 1
ATOM 4366 O O . ALA B 1 220 ? -11.164 -11.383 10.016 1 89.62 220 ALA B O 1
ATOM 4367 N N . VAL B 1 221 ? -9.109 -11.711 9.266 1 94.19 221 VAL B N 1
ATOM 4368 C CA . VAL B 1 221 ? -9.352 -11.109 7.961 1 94.19 221 VAL B CA 1
ATOM 4369 C C . VAL B 1 221 ? -10.508 -11.836 7.27 1 94.19 221 VAL B C 1
ATOM 4371 O O . VAL B 1 221 ? -11.273 -11.219 6.527 1 94.19 221 VAL B O 1
ATOM 4374 N N . ALA B 1 222 ? -10.703 -13.086 7.547 1 93.25 222 ALA B N 1
ATOM 4375 C CA . ALA B 1 222 ? -11.703 -13.914 6.879 1 93.25 222 ALA B CA 1
ATOM 4376 C C . ALA B 1 222 ? -13.047 -13.844 7.609 1 93.25 222 ALA B C 1
ATOM 4378 O O . ALA B 1 222 ? -14.047 -14.367 7.121 1 93.25 222 ALA B O 1
ATOM 4379 N N . ASN B 1 223 ? -12.984 -13.297 8.758 1 86.94 223 ASN B N 1
ATOM 4380 C CA . ASN B 1 223 ? -14.227 -13.211 9.516 1 86.94 223 ASN B CA 1
ATOM 4381 C C . ASN B 1 223 ? -15.18 -12.188 8.906 1 86.94 223 ASN B C 1
ATOM 4383 O O . ASN B 1 223 ? -15 -10.984 9.07 1 86.94 223 ASN B O 1
ATOM 4387 N N . THR B 1 224 ? -16.234 -12.688 8.32 1 82.5 224 THR B N 1
ATOM 4388 C CA . THR B 1 224 ? -17.203 -11.812 7.68 1 82.5 224 THR B CA 1
ATOM 4389 C C . THR B 1 224 ? -18.578 -11.953 8.336 1 82.5 224 THR B C 1
ATOM 4391 O O . THR B 1 224 ? -19.594 -11.586 7.746 1 82.5 224 THR B O 1
ATOM 4394 N N . SER B 1 225 ? -18.516 -12.617 9.484 1 82.81 225 SER B N 1
ATOM 4395 C CA . SER B 1 225 ? -19.781 -12.75 10.203 1 82.81 225 SER B CA 1
ATOM 4396 C C . SER B 1 225 ? -20.328 -11.383 10.602 1 82.81 225 SER B C 1
ATOM 4398 O O . SER B 1 225 ? -19.625 -10.57 11.195 1 82.81 225 SER B O 1
ATOM 4400 N N . GLU B 1 226 ? -21.609 -11.305 10.266 1 79.25 226 GLU B N 1
ATOM 4401 C CA . GLU B 1 226 ? -22.234 -10.023 10.555 1 79.25 226 GLU B CA 1
ATOM 4402 C C . GLU B 1 226 ? -22.266 -9.75 12.055 1 79.25 226 GLU B C 1
ATOM 4404 O O . GLU B 1 226 ? -22.609 -10.625 12.852 1 79.25 226 GLU B O 1
ATOM 4409 N N . GLY B 1 227 ? -21.828 -8.664 12.438 1 73.25 227 GLY B N 1
ATOM 4410 C CA . GLY B 1 227 ? -21.906 -8.242 13.828 1 73.25 227 GLY B CA 1
ATOM 4411 C C . GLY B 1 227 ? -20.641 -8.562 14.617 1 73.25 227 GLY B C 1
ATOM 4412 O O . GLY B 1 227 ? -20.484 -8.094 15.742 1 73.25 227 GLY B O 1
ATOM 4413 N N . SER B 1 228 ? -19.828 -9.398 13.984 1 79.75 228 SER B N 1
ATOM 4414 C CA . SER B 1 228 ? -18.578 -9.664 14.688 1 79.75 228 SER B CA 1
ATOM 4415 C C . SER B 1 228 ? -17.719 -8.406 14.766 1 79.75 228 SER B C 1
ATOM 4417 O O . SER B 1 228 ? -17.75 -7.57 13.859 1 79.75 228 SER B O 1
ATOM 4419 N N . ALA B 1 229 ? -16.969 -8.281 15.82 1 78.06 229 ALA B N 1
ATOM 4420 C CA . ALA B 1 229 ? -16.141 -7.109 16.047 1 78.06 229 ALA B CA 1
ATOM 4421 C C . ALA B 1 229 ? -15.156 -6.914 14.891 1 78.06 229 ALA B C 1
ATOM 4423 O O . ALA B 1 229 ? -14.969 -5.797 14.406 1 78.06 229 ALA B O 1
ATOM 4424 N N . ALA B 1 230 ? -14.562 -7.984 14.547 1 83.62 230 ALA B N 1
ATOM 4425 C CA . ALA B 1 230 ? -13.562 -7.895 13.484 1 83.62 230 ALA B CA 1
ATOM 4426 C C . ALA B 1 230 ? -14.195 -7.445 12.164 1 83.62 230 ALA B C 1
ATOM 4428 O O . ALA B 1 230 ? -13.664 -6.57 11.484 1 83.62 230 ALA B O 1
ATOM 4429 N N . ASN B 1 231 ? -15.312 -8.055 11.844 1 86.5 231 ASN B N 1
ATOM 4430 C CA . ASN B 1 231 ? -15.977 -7.672 10.602 1 86.5 231 ASN B CA 1
ATOM 4431 C C . ASN B 1 231 ? -16.453 -6.223 10.641 1 86.5 231 ASN B C 1
ATOM 4433 O O . ASN B 1 231 ? -16.375 -5.516 9.633 1 86.5 231 ASN B O 1
ATOM 4437 N N . LEU B 1 232 ? -16.922 -5.809 11.719 1 81.69 232 LEU B N 1
ATOM 4438 C CA . LEU B 1 232 ? -17.359 -4.422 11.867 1 81.69 232 LEU B CA 1
ATOM 4439 C C . LEU B 1 232 ? -16.188 -3.465 11.711 1 81.69 232 LEU B C 1
ATOM 4441 O O . LEU B 1 232 ? -16.312 -2.414 11.078 1 81.69 232 LEU B O 1
ATOM 4445 N N . MET B 1 233 ? -15.055 -3.812 12.305 1 84.06 233 MET B N 1
ATOM 4446 C CA . MET B 1 233 ? -13.867 -2.969 12.172 1 84.06 233 MET B CA 1
ATOM 4447 C C . MET B 1 233 ? -13.422 -2.889 10.711 1 84.06 233 MET B C 1
ATOM 4449 O O . MET B 1 233 ? -13.141 -1.802 10.211 1 84.06 233 MET B O 1
ATOM 4453 N N . TRP B 1 234 ? -13.414 -3.998 10.062 1 90.19 234 TRP B N 1
ATOM 4454 C CA . TRP B 1 234 ? -13.039 -4.004 8.648 1 90.19 234 TRP B CA 1
ATOM 4455 C C . TRP B 1 234 ? -14.016 -3.178 7.82 1 90.19 234 TRP B C 1
ATOM 4457 O O . TRP B 1 234 ? -13.602 -2.318 7.039 1 90.19 234 TRP B O 1
ATOM 4467 N N . GLN B 1 235 ? -15.273 -3.375 8.016 1 87.88 235 GLN B N 1
ATOM 4468 C CA . GLN B 1 235 ? -16.297 -2.773 7.164 1 87.88 235 GLN B CA 1
ATOM 4469 C C . GLN B 1 235 ? -16.438 -1.281 7.449 1 87.88 235 GLN B C 1
ATOM 4471 O O . GLN B 1 235 ? -16.578 -0.478 6.523 1 87.88 235 GLN B O 1
ATOM 4476 N N . ARG B 1 236 ? -16.312 -0.915 8.688 1 83.25 236 ARG B N 1
ATOM 4477 C CA . ARG B 1 236 ? -16.672 0.453 9.055 1 83.25 236 ARG B CA 1
ATOM 4478 C C . ARG B 1 236 ? -15.422 1.332 9.164 1 83.25 236 ARG B C 1
ATOM 4480 O O . ARG B 1 236 ? -15.484 2.535 8.898 1 83.25 236 ARG B O 1
ATOM 4487 N N . CYS B 1 237 ? -14.305 0.722 9.562 1 86.44 237 CYS B N 1
ATOM 4488 C CA . CYS B 1 237 ? -13.141 1.544 9.875 1 86.44 237 CYS B CA 1
ATOM 4489 C C . CYS B 1 237 ? -12.07 1.412 8.789 1 86.44 237 CYS B C 1
ATOM 4491 O O . CYS B 1 237 ? -11.211 2.283 8.648 1 86.44 237 CYS B O 1
ATOM 4493 N N . VAL B 1 238 ? -12.125 0.354 8.086 1 93.19 238 VAL B N 1
ATOM 4494 C CA . VAL B 1 238 ? -11.062 0.146 7.109 1 93.19 238 VAL B CA 1
ATOM 4495 C C . VAL B 1 238 ? -11.633 0.256 5.695 1 93.19 238 VAL B C 1
ATOM 4497 O O . VAL B 1 238 ? -11.258 1.149 4.934 1 93.19 238 VAL B O 1
ATOM 4500 N N . LEU B 1 239 ? -12.664 -0.565 5.363 1 93.88 239 LEU B N 1
ATOM 4501 C CA . LEU B 1 239 ? -13.258 -0.599 4.027 1 93.88 239 LEU B CA 1
ATOM 4502 C C . LEU B 1 239 ? -14.289 0.508 3.861 1 93.88 239 LEU B C 1
ATOM 4504 O O . LEU B 1 239 ? -15.461 0.232 3.602 1 93.88 239 LEU B O 1
ATOM 4508 N N . SER B 1 240 ? -13.844 1.698 3.973 1 91.88 240 SER B N 1
ATOM 4509 C CA . SER B 1 240 ? -14.648 2.914 3.975 1 91.88 240 SER B CA 1
ATOM 4510 C C . SER B 1 240 ? -13.93 4.055 3.258 1 91.88 240 SER B C 1
ATOM 4512 O O . SER B 1 240 ? -13.055 3.814 2.428 1 91.88 240 SER B O 1
ATOM 4514 N N . ASP B 1 241 ? -14.336 5.223 3.574 1 93.19 241 ASP B N 1
ATOM 4515 C CA . ASP B 1 241 ? -13.695 6.398 2.998 1 93.19 241 ASP B CA 1
ATOM 4516 C C . ASP B 1 241 ? -12.211 6.453 3.375 1 93.19 241 ASP B C 1
ATOM 4518 O O . ASP B 1 241 ? -11.414 7.078 2.678 1 93.19 241 ASP B O 1
ATOM 4522 N N . GLU B 1 242 ? -11.859 5.727 4.422 1 94.12 242 GLU B N 1
ATOM 4523 C CA . GLU B 1 242 ? -10.461 5.699 4.836 1 94.12 242 GLU B CA 1
ATOM 4524 C C . GLU B 1 242 ? -9.586 5.047 3.773 1 94.12 242 GLU B C 1
ATOM 4526 O O . GLU B 1 242 ? -8.516 5.566 3.438 1 94.12 242 GLU B O 1
ATOM 4531 N N . THR B 1 243 ? -10.102 3.955 3.266 1 97.25 243 THR B N 1
ATOM 4532 C CA . THR B 1 243 ? -9.336 3.252 2.246 1 97.25 243 THR B CA 1
ATOM 4533 C C . THR B 1 243 ? -9.391 3.996 0.916 1 97.25 243 THR B C 1
ATOM 4535 O O . THR B 1 243 ? -8.398 4.051 0.184 1 97.25 243 THR B O 1
ATOM 4538 N N . ARG B 1 244 ? -10.539 4.625 0.546 1 97 244 ARG B N 1
ATOM 4539 C CA . ARG B 1 244 ? -10.602 5.469 -0.642 1 97 244 ARG B CA 1
ATOM 4540 C C . ARG B 1 244 ? -9.539 6.562 -0.597 1 97 244 ARG B C 1
ATOM 4542 O O . ARG B 1 244 ? -8.789 6.742 -1.556 1 97 244 ARG B O 1
ATOM 4549 N N . LEU B 1 245 ? -9.562 7.172 0.551 1 98 245 LEU B N 1
ATOM 4550 C CA . LEU B 1 245 ? -8.617 8.266 0.765 1 98 245 LEU B CA 1
ATOM 4551 C C . LEU B 1 245 ? -7.184 7.766 0.678 1 98 245 LEU B C 1
ATOM 4553 O O . LEU B 1 245 ? -6.352 8.367 -0.009 1 98 245 LEU B O 1
ATOM 4557 N N . TYR B 1 246 ? -6.922 6.707 1.272 1 98.44 246 TYR B N 1
ATOM 4558 C CA . TYR B 1 246 ? -5.562 6.184 1.336 1 98.44 246 TYR B CA 1
ATOM 4559 C C . TYR B 1 246 ? -5.078 5.754 -0.044 1 98.44 246 TYR B C 1
ATOM 4561 O O . TYR B 1 246 ? -3.938 6.027 -0.423 1 98.44 246 TYR B O 1
ATOM 4569 N N . PHE B 1 247 ? -5.918 5.043 -0.783 1 98.56 247 PHE B N 1
ATOM 4570 C CA . PHE B 1 247 ? -5.535 4.625 -2.127 1 98.56 247 PHE B CA 1
ATOM 4571 C C . PHE B 1 247 ? -5.293 5.836 -3.02 1 98.56 247 PHE B C 1
ATOM 4573 O O . PHE B 1 247 ? -4.336 5.863 -3.797 1 98.56 247 PHE B O 1
ATOM 4580 N N . TRP B 1 248 ? -6.141 6.777 -2.922 1 98.38 248 TRP B N 1
ATOM 4581 C CA . TRP B 1 248 ? -5.93 8.016 -3.666 1 98.38 248 TRP B CA 1
ATOM 4582 C C . TRP B 1 248 ? -4.609 8.664 -3.275 1 98.38 248 TRP B C 1
ATOM 4584 O O . TRP B 1 248 ? -3.852 9.117 -4.141 1 98.38 248 TRP B O 1
ATOM 4594 N N . ALA B 1 249 ? -4.352 8.727 -1.993 1 98.75 249 ALA B N 1
ATOM 4595 C CA . ALA B 1 249 ? -3.127 9.344 -1.484 1 98.75 249 ALA B CA 1
ATOM 4596 C C . ALA B 1 249 ? -1.891 8.617 -2.004 1 98.75 249 ALA B C 1
ATOM 4598 O O . ALA B 1 249 ? -0.892 9.25 -2.354 1 98.75 249 ALA B O 1
ATOM 4599 N N . GLN B 1 250 ? -1.968 7.32 -2.012 1 98.19 250 GLN B N 1
ATOM 4600 C CA . GLN B 1 250 ? -0.855 6.543 -2.545 1 98.19 250 GLN B CA 1
ATOM 4601 C C . GLN B 1 250 ? -0.59 6.891 -4.008 1 98.19 250 GLN B C 1
ATOM 4603 O O . GLN B 1 250 ? 0.561 7.07 -4.406 1 98.19 250 GLN B O 1
ATOM 4608 N N . GLN B 1 251 ? -1.664 6.941 -4.766 1 97.5 251 GLN B N 1
ATOM 4609 C CA . GLN B 1 251 ? -1.533 7.281 -6.18 1 97.5 251 GLN B CA 1
ATOM 4610 C C . GLN B 1 251 ? -0.949 8.68 -6.355 1 97.5 251 GLN B C 1
ATOM 4612 O O . GLN B 1 251 ? -0.041 8.883 -7.164 1 97.5 251 GLN B O 1
ATOM 4617 N N . ARG B 1 252 ? -1.428 9.609 -5.668 1 97.75 252 ARG B N 1
ATOM 4618 C CA . ARG B 1 252 ? -0.952 10.984 -5.734 1 97.75 252 ARG B CA 1
ATOM 4619 C C . ARG B 1 252 ? 0.508 11.086 -5.305 1 97.75 252 ARG B C 1
ATOM 4621 O O . ARG B 1 252 ? 1.288 11.828 -5.898 1 97.75 252 ARG B O 1
ATOM 4628 N N . PHE B 1 253 ? 0.841 10.344 -4.305 1 98.06 253 PHE B N 1
ATOM 4629 C CA . PHE B 1 253 ? 2.217 10.344 -3.822 1 98.06 253 PHE B CA 1
ATOM 4630 C C . PHE B 1 253 ? 3.17 9.836 -4.898 1 98.06 253 PHE B C 1
ATOM 4632 O O . PHE B 1 253 ? 4.23 10.422 -5.121 1 98.06 253 PHE B O 1
ATOM 4639 N N . ARG B 1 254 ? 2.787 8.812 -5.523 1 95.38 254 ARG B N 1
ATOM 4640 C CA . ARG B 1 254 ? 3.609 8.281 -6.605 1 95.38 254 ARG B CA 1
ATOM 4641 C C . ARG B 1 254 ? 3.766 9.297 -7.727 1 95.38 254 ARG B C 1
ATOM 4643 O O . ARG B 1 254 ? 4.852 9.445 -8.297 1 95.38 254 ARG B O 1
ATOM 4650 N N . GLU B 1 255 ? 2.717 9.953 -8.062 1 95.31 255 GLU B N 1
ATOM 4651 C CA . GLU B 1 255 ? 2.768 10.977 -9.102 1 95.31 255 GLU B CA 1
ATOM 4652 C C . GLU B 1 255 ? 3.701 12.117 -8.703 1 95.31 255 GLU B C 1
ATOM 4654 O O . GLU B 1 255 ? 4.477 12.609 -9.523 1 95.31 255 GLU B O 1
ATOM 4659 N N . GLN B 1 256 ? 3.613 12.484 -7.449 1 96.94 256 GLN B N 1
ATOM 4660 C CA . GLN B 1 256 ? 4.477 13.547 -6.941 1 96.94 256 GLN B CA 1
ATOM 4661 C C . GLN B 1 256 ? 5.945 13.141 -7.012 1 96.94 256 GLN B C 1
ATOM 4663 O O . GLN B 1 256 ? 6.805 13.953 -7.359 1 96.94 256 GLN B O 1
ATOM 4668 N N . LEU B 1 257 ? 6.199 11.93 -6.711 1 95.56 257 LEU B N 1
ATOM 4669 C CA . LEU B 1 257 ? 7.566 11.43 -6.762 1 95.56 257 LEU B CA 1
ATOM 4670 C C . LEU B 1 257 ? 8.086 11.398 -8.195 1 95.56 257 LEU B C 1
ATOM 4672 O O . LEU B 1 257 ? 9.25 11.703 -8.445 1 95.56 257 LEU B O 1
ATOM 4676 N N . ARG B 1 258 ? 7.234 11.031 -9.102 1 92.56 258 ARG B N 1
ATOM 4677 C CA . ARG B 1 258 ? 7.625 10.984 -10.508 1 92.56 258 ARG B CA 1
ATOM 4678 C C . ARG B 1 258 ? 8.023 12.367 -11.016 1 92.56 258 ARG B C 1
ATOM 4680 O O . ARG B 1 258 ? 9.016 12.508 -11.727 1 92.56 258 ARG B O 1
ATOM 4687 N N . VAL B 1 259 ? 7.285 13.266 -10.609 1 91.5 259 VAL B N 1
ATOM 4688 C CA . VAL B 1 259 ? 7.535 14.633 -11.047 1 91.5 259 VAL B CA 1
ATOM 4689 C C . VAL B 1 259 ? 8.812 15.156 -10.391 1 91.5 259 VAL B C 1
ATOM 4691 O O . VAL B 1 259 ? 9.602 15.852 -11.031 1 91.5 259 VAL B O 1
ATOM 4694 N N . ALA B 1 260 ? 8.992 14.742 -9.148 1 89.31 260 ALA B N 1
ATOM 4695 C CA . ALA B 1 260 ? 10.141 15.234 -8.383 1 89.31 260 ALA B CA 1
ATOM 4696 C C . ALA B 1 260 ? 11.398 14.445 -8.719 1 89.31 260 ALA B C 1
ATOM 4698 O O . ALA B 1 260 ? 12.5 14.82 -8.312 1 89.31 260 ALA B O 1
ATOM 4699 N N . ALA B 1 261 ? 11.398 13.352 -9.469 1 75.75 261 ALA B N 1
ATOM 4700 C CA . ALA B 1 261 ? 12.344 12.25 -9.641 1 75.75 261 ALA B CA 1
ATOM 4701 C C . ALA B 1 261 ? 13.734 12.773 -9.984 1 75.75 261 ALA B C 1
ATOM 4703 O O . ALA B 1 261 ? 14.734 12.305 -9.438 1 75.75 261 ALA B O 1
ATOM 4704 N N . PRO B 1 262 ? 13.875 13.727 -10.703 1 79.44 262 PRO B N 1
ATOM 4705 C CA . PRO B 1 262 ? 15.258 14.094 -11.008 1 79.44 262 PRO B CA 1
ATOM 4706 C C . PRO B 1 262 ? 16.047 14.531 -9.773 1 79.44 262 PRO B C 1
ATOM 4708 O O . PRO B 1 262 ? 15.766 15.594 -9.211 1 79.44 262 PRO B O 1
ATOM 4711 N N . GLY B 1 263 ? 16.938 13.648 -9.281 1 81.69 263 GLY B N 1
ATOM 4712 C CA . GLY B 1 263 ? 17.875 13.977 -8.211 1 81.69 263 GLY B CA 1
ATOM 4713 C C . GLY B 1 263 ? 17.312 13.688 -6.828 1 81.69 263 GLY B C 1
ATOM 4714 O O . GLY B 1 263 ? 18 13.883 -5.824 1 81.69 263 GLY B O 1
ATOM 4715 N N . ILE B 1 264 ? 16.141 13.203 -6.754 1 90.31 264 ILE B N 1
ATOM 4716 C CA . ILE B 1 264 ? 15.508 13.062 -5.449 1 90.31 264 ILE B CA 1
ATOM 4717 C C . ILE B 1 264 ? 16.203 11.961 -4.652 1 90.31 264 ILE B C 1
ATOM 4719 O O . ILE B 1 264 ? 16.281 12.023 -3.424 1 90.31 264 ILE B O 1
ATOM 4723 N N . GLU B 1 265 ? 16.75 11.055 -5.344 1 89.44 265 GLU B N 1
ATOM 4724 C CA . GLU B 1 265 ? 17.422 9.945 -4.68 1 89.44 265 GLU B CA 1
ATOM 4725 C C . GLU B 1 265 ? 18.656 10.438 -3.92 1 89.44 265 GLU B C 1
ATOM 4727 O O . GLU B 1 265 ? 18.953 9.938 -2.834 1 89.44 265 GLU B O 1
ATOM 4732 N N . GLN B 1 266 ? 19.344 11.344 -4.488 1 92.75 266 GLN B N 1
ATOM 4733 C CA . GLN B 1 266 ? 20.5 11.906 -3.818 1 92.75 266 GLN B CA 1
ATOM 4734 C C . GLN B 1 266 ? 20.094 12.664 -2.559 1 92.75 266 GLN B C 1
ATOM 4736 O O . GLN B 1 266 ? 20.781 12.594 -1.534 1 92.75 266 GLN B O 1
ATOM 4741 N N . GLU B 1 267 ? 19.047 13.43 -2.67 1 94.5 267 GLU B N 1
ATOM 4742 C CA . GLU B 1 267 ? 18.531 14.156 -1.508 1 94.5 267 GLU B CA 1
ATOM 4743 C C . GLU B 1 267 ? 18.078 13.195 -0.414 1 94.5 267 GLU B C 1
ATOM 4745 O O . GLU B 1 267 ? 18.297 13.445 0.772 1 94.5 267 GLU B O 1
ATOM 4750 N N . GLU B 1 268 ? 17.438 12.094 -0.854 1 95.12 268 GLU B N 1
ATOM 4751 C CA . GLU B 1 268 ? 16.984 11.078 0.099 1 95.12 268 GLU B CA 1
ATOM 4752 C C . GLU B 1 268 ? 18.172 10.469 0.842 1 95.12 268 GLU B C 1
ATOM 4754 O O . GLU B 1 268 ? 18.109 10.25 2.053 1 95.12 268 GLU B O 1
ATOM 4759 N N . ARG B 1 269 ? 19.219 10.211 0.12 1 94.69 269 ARG B N 1
ATOM 4760 C CA . ARG B 1 269 ? 20.406 9.633 0.728 1 94.69 269 ARG B CA 1
ATOM 4761 C C . ARG B 1 269 ? 21.047 10.609 1.72 1 94.69 269 ARG B C 1
ATOM 4763 O O . ARG B 1 269 ? 21.406 10.219 2.828 1 94.69 269 ARG B O 1
ATOM 4770 N N . ARG B 1 270 ? 21.188 11.789 1.265 1 96.12 270 ARG B N 1
ATOM 4771 C CA . ARG B 1 270 ? 21.766 12.805 2.141 1 96.12 270 ARG B CA 1
ATOM 4772 C C . ARG B 1 270 ? 20.906 12.992 3.395 1 96.12 270 ARG B C 1
ATOM 4774 O O . ARG B 1 270 ? 21.453 13.141 4.496 1 96.12 270 ARG B O 1
ATOM 4781 N N . PHE B 1 271 ? 19.625 13.016 3.203 1 97.19 271 PHE B N 1
ATOM 4782 C CA . PHE B 1 271 ? 18.734 13.148 4.34 1 97.19 271 PHE B CA 1
ATOM 4783 C C . PHE B 1 271 ? 18.906 11.984 5.309 1 97.19 271 PHE B C 1
ATOM 4785 O O . PHE B 1 271 ? 18.922 12.172 6.523 1 97.19 271 PHE B O 1
ATOM 4792 N N . ALA B 1 272 ? 18.969 10.789 4.781 1 96.19 272 ALA B N 1
ATOM 4793 C CA . ALA B 1 272 ? 19.172 9.594 5.598 1 96.19 272 ALA B CA 1
ATOM 4794 C C . ALA B 1 272 ? 20.469 9.688 6.406 1 96.19 272 ALA B C 1
ATOM 4796 O O . ALA B 1 272 ? 20.5 9.273 7.566 1 96.19 272 ALA B O 1
ATOM 4797 N N . GLU B 1 273 ? 21.438 10.203 5.801 1 96.5 273 GLU B N 1
ATOM 4798 C CA . GLU B 1 273 ? 22.719 10.375 6.48 1 96.5 273 GLU B CA 1
ATOM 4799 C C . GLU B 1 273 ? 22.609 11.367 7.641 1 96.5 273 GLU B C 1
ATOM 4801 O O . GLU B 1 273 ? 23.094 11.094 8.742 1 96.5 273 GLU B O 1
ATOM 4806 N N . LEU B 1 274 ? 21.969 12.461 7.395 1 96.44 274 LEU B N 1
ATOM 4807 C CA . LEU B 1 274 ? 21.797 13.469 8.43 1 96.44 274 LEU B CA 1
ATOM 4808 C C . LEU B 1 274 ? 20.922 12.945 9.562 1 96.44 274 LEU B C 1
ATOM 4810 O O . LEU B 1 274 ? 21.203 13.211 10.734 1 96.44 274 LEU B O 1
ATOM 4814 N N . GLN B 1 275 ? 19.859 12.219 9.172 1 95.75 275 GLN B N 1
ATOM 4815 C CA . GLN B 1 275 ? 18.984 11.617 10.164 1 95.75 275 GLN B CA 1
ATOM 4816 C C . GLN B 1 275 ? 19.734 10.633 11.055 1 95.75 275 GLN B C 1
ATOM 4818 O O . GLN B 1 275 ? 19.5 10.586 12.266 1 95.75 275 GLN B O 1
ATOM 4823 N N . ALA B 1 276 ? 20.609 9.852 10.422 1 94.38 276 ALA B N 1
ATOM 4824 C CA . ALA B 1 276 ? 21.422 8.906 11.18 1 94.38 276 ALA B CA 1
ATOM 4825 C C . ALA B 1 276 ? 22.375 9.625 12.133 1 94.38 276 ALA B C 1
ATOM 4827 O O . ALA B 1 276 ? 22.578 9.172 13.266 1 94.38 276 ALA B O 1
ATOM 4828 N N . GLU B 1 277 ? 22.938 10.664 11.695 1 93.25 277 GLU B N 1
ATOM 4829 C CA . GLU B 1 277 ? 23.828 11.469 12.531 1 93.25 277 GLU B CA 1
ATOM 4830 C C . GLU B 1 277 ? 23.078 12.031 13.742 1 93.25 277 GLU B C 1
ATOM 4832 O O . GLU B 1 277 ? 23.594 12.016 14.859 1 93.25 277 GLU B O 1
ATOM 4837 N N . LEU B 1 278 ? 21.906 12.539 13.5 1 93.75 278 LEU B N 1
ATOM 4838 C CA . LEU B 1 278 ? 21.094 13.07 14.594 1 93.75 278 LEU B CA 1
ATOM 4839 C C . LEU B 1 278 ? 20.75 11.977 15.594 1 93.75 278 LEU B C 1
ATOM 4841 O O . LEU B 1 278 ? 20.844 12.18 16.812 1 93.75 278 LEU B O 1
ATOM 4845 N N . ALA B 1 279 ? 20.312 10.852 15.031 1 91.44 279 ALA B N 1
ATOM 4846 C CA . ALA B 1 279 ? 19.938 9.727 15.891 1 91.44 279 ALA B CA 1
ATOM 4847 C C . ALA B 1 279 ? 21.125 9.289 16.766 1 91.44 279 ALA B C 1
ATOM 4849 O O . ALA B 1 279 ? 20.953 8.945 17.938 1 91.44 279 ALA B O 1
ATOM 4850 N N . ALA B 1 280 ? 22.266 9.305 16.203 1 89.88 280 ALA B N 1
ATOM 4851 C CA . ALA B 1 280 ? 23.469 8.922 16.938 1 89.88 280 ALA B CA 1
ATOM 4852 C C . ALA B 1 280 ? 23.812 9.953 18.016 1 89.88 280 ALA B C 1
ATOM 4854 O O . ALA B 1 280 ? 24.203 9.594 19.125 1 89.88 280 ALA B O 1
ATOM 4855 N N . ALA B 1 281 ? 23.672 11.18 17.625 1 89.44 281 ALA B N 1
ATOM 4856 C CA . ALA B 1 281 ? 24 12.273 18.547 1 89.44 281 ALA B CA 1
ATOM 4857 C C . ALA B 1 281 ? 23.016 12.336 19.703 1 89.44 281 ALA B C 1
ATOM 4859 O O . ALA B 1 281 ? 23.375 12.734 20.812 1 89.44 281 ALA B O 1
ATOM 4860 N N . CYS B 1 282 ? 21.797 11.992 19.438 1 90.31 282 CYS B N 1
ATOM 4861 C CA . CYS B 1 282 ? 20.75 12.109 20.453 1 90.31 282 CYS B CA 1
ATOM 4862 C C . CYS B 1 282 ? 20.281 10.734 20.891 1 90.31 282 CYS B C 1
ATOM 4864 O O . CYS B 1 282 ? 19.078 10.477 20.938 1 90.31 282 CYS B O 1
ATOM 4866 N N . SER B 1 283 ? 21.281 9.812 21 1 81.69 283 SER B N 1
ATOM 4867 C CA . SER B 1 283 ? 20.984 8.461 21.469 1 81.69 283 SER B CA 1
ATOM 4868 C C . SER B 1 283 ? 21.203 8.336 22.969 1 81.69 283 SER B C 1
ATOM 4870 O O . SER B 1 283 ? 21.875 9.18 23.578 1 81.69 283 SER B O 1
ATOM 4872 N N . GLY B 1 284 ? 20.484 7.402 23.547 1 75.62 284 GLY B N 1
ATOM 4873 C CA . GLY B 1 284 ? 20.703 7.125 24.969 1 75.62 284 GLY B CA 1
ATOM 4874 C C . GLY B 1 284 ? 19.625 7.715 25.859 1 75.62 284 GLY B C 1
ATOM 4875 O O . GLY B 1 284 ? 18.797 8.516 25.406 1 75.62 284 GLY B O 1
ATOM 4876 N N . THR B 1 285 ? 19.562 7.375 27.047 1 70.19 285 THR B N 1
ATOM 4877 C CA . THR B 1 285 ? 18.531 7.695 28.031 1 70.19 285 THR B CA 1
ATOM 4878 C C . THR B 1 285 ? 18.578 9.172 28.406 1 70.19 285 THR B C 1
ATOM 4880 O O . THR B 1 285 ? 17.578 9.742 28.828 1 70.19 285 THR B O 1
ATOM 4883 N N . LYS B 1 286 ? 19.625 9.773 28.188 1 73.25 286 LYS B N 1
ATOM 4884 C CA . LYS B 1 286 ? 19.734 11.164 28.609 1 73.25 286 LYS B CA 1
ATOM 4885 C C . LYS B 1 286 ? 19.688 12.117 27.422 1 73.25 286 LYS B C 1
ATOM 4887 O O . LYS B 1 286 ? 20.094 13.273 27.531 1 73.25 286 LYS B O 1
ATOM 4892 N N . ALA B 1 287 ? 19.234 11.633 26.406 1 74.5 287 ALA B N 1
ATOM 4893 C CA . ALA B 1 287 ? 19.281 12.438 25.203 1 74.5 287 ALA B CA 1
ATOM 4894 C C . ALA B 1 287 ? 18.406 13.688 25.344 1 74.5 287 ALA B C 1
ATOM 4896 O O . ALA B 1 287 ? 18.812 14.781 24.938 1 74.5 287 ALA B O 1
ATOM 4897 N N . ALA B 1 288 ? 17.328 13.555 25.984 1 76.88 288 ALA B N 1
ATOM 4898 C CA . ALA B 1 288 ? 16.375 14.656 26.109 1 76.88 288 ALA B CA 1
ATOM 4899 C C . ALA B 1 288 ? 16.922 15.773 27 1 76.88 288 ALA B C 1
ATOM 4901 O O . ALA B 1 288 ? 16.453 16.906 26.953 1 76.88 288 ALA B O 1
ATOM 4902 N N . ALA B 1 289 ? 17.906 15.445 27.719 1 78.5 289 ALA B N 1
ATOM 4903 C CA . ALA B 1 289 ? 18.5 16.422 28.641 1 78.5 289 ALA B CA 1
ATOM 4904 C C . ALA B 1 289 ? 19.609 17.203 27.953 1 78.5 289 ALA B C 1
ATOM 4906 O O . ALA B 1 289 ? 20.016 18.266 28.453 1 78.5 289 ALA B O 1
ATOM 4907 N N . ARG B 1 290 ? 20.062 16.719 26.859 1 81.31 290 ARG B N 1
ATOM 4908 C CA . ARG B 1 290 ? 21.078 17.438 26.125 1 81.31 290 ARG B CA 1
ATOM 4909 C C . ARG B 1 290 ? 20.484 18.625 25.375 1 81.31 290 ARG B C 1
ATOM 4911 O O . ARG B 1 290 ? 19.516 18.484 24.656 1 81.31 290 ARG B O 1
ATOM 4918 N N . PRO B 1 291 ? 21.031 19.797 25.594 1 79.31 291 PRO B N 1
ATOM 4919 C CA . PRO B 1 291 ? 20.422 21.016 25.047 1 79.31 291 PRO B CA 1
ATOM 4920 C C . PRO B 1 291 ? 20.203 20.938 23.531 1 79.31 291 PRO B C 1
ATOM 4922 O O . PRO B 1 291 ? 19.141 21.359 23.047 1 79.31 291 PRO B O 1
ATOM 4925 N N . HIS B 1 292 ? 21.172 20.375 22.859 1 83.62 292 HIS B N 1
ATOM 4926 C CA . HIS B 1 292 ? 21.031 20.359 21.406 1 83.62 292 HIS B CA 1
ATOM 4927 C C . HIS B 1 292 ? 20.016 19.312 20.969 1 83.62 292 HIS B C 1
ATOM 4929 O O . HIS B 1 292 ? 19.547 19.344 19.828 1 83.62 292 HIS B O 1
ATOM 4935 N N . CYS B 1 293 ? 19.547 18.406 21.875 1 89.5 293 CYS B N 1
ATOM 4936 C CA . CYS B 1 293 ? 18.578 17.359 21.562 1 89.5 293 CYS B CA 1
ATOM 4937 C C . CYS B 1 293 ? 17.203 17.703 22.078 1 89.5 293 CYS B C 1
ATOM 4939 O O . CYS B 1 293 ? 16.188 17.25 21.531 1 89.5 293 CYS B O 1
ATOM 4941 N N . ALA B 1 294 ? 17.156 18.516 23.047 1 87 294 ALA B N 1
ATOM 4942 C CA . ALA B 1 294 ? 15.922 18.797 23.781 1 87 294 ALA B CA 1
ATOM 4943 C C . ALA B 1 294 ? 14.844 19.359 22.859 1 87 294 ALA B C 1
ATOM 4945 O O . ALA B 1 294 ? 13.664 19.047 23 1 87 294 ALA B O 1
ATOM 4946 N N . ARG B 1 295 ? 15.242 20.141 21.938 1 87.94 295 ARG B N 1
ATOM 4947 C CA . ARG B 1 295 ? 14.289 20.797 21.047 1 87.94 295 ARG B CA 1
ATOM 4948 C C . ARG B 1 295 ? 13.539 19.781 20.188 1 87.94 295 ARG B C 1
ATOM 4950 O O . ARG B 1 295 ? 12.43 20.062 19.719 1 87.94 295 ARG B O 1
ATOM 4957 N N . PHE B 1 296 ? 14.125 18.594 20.031 1 90.75 296 PHE B N 1
ATOM 4958 C CA . PHE B 1 296 ? 13.516 17.578 19.188 1 90.75 296 PHE B CA 1
ATOM 4959 C C . PHE B 1 296 ? 12.438 16.812 19.938 1 90.75 296 PHE B C 1
ATOM 4961 O O . PHE B 1 296 ? 11.672 16.047 19.344 1 90.75 296 PHE B O 1
ATOM 4968 N N . PHE B 1 297 ? 12.305 17.062 21.188 1 88.62 297 PHE B N 1
ATOM 4969 C CA . PHE B 1 297 ? 11.383 16.281 22.016 1 88.62 297 PHE B CA 1
ATOM 4970 C C . PHE B 1 297 ? 10.203 17.141 22.453 1 88.62 297 PHE B C 1
ATOM 4972 O O . PHE B 1 297 ? 9.305 16.641 23.141 1 88.62 297 PHE B O 1
ATOM 4979 N N . GLU B 1 298 ? 10.188 18.359 22.062 1 89.75 298 GLU B N 1
ATOM 4980 C CA . GLU B 1 298 ? 9.07 19.219 22.438 1 89.75 298 GLU B CA 1
ATOM 4981 C C . GLU B 1 298 ? 7.816 18.891 21.625 1 89.75 298 GLU B C 1
ATOM 4983 O O . GLU B 1 298 ? 7.844 18.906 20.406 1 89.75 298 GLU B O 1
ATOM 4988 N N . ASP B 1 299 ? 6.746 18.547 22.312 1 89.88 299 ASP B N 1
ATOM 4989 C CA . ASP B 1 299 ? 5.508 18.234 21.625 1 89.88 299 ASP B CA 1
ATOM 4990 C C . ASP B 1 299 ? 4.617 19.469 21.484 1 89.88 299 ASP B C 1
ATOM 4992 O O . ASP B 1 299 ? 5.016 20.562 21.875 1 89.88 299 ASP B O 1
ATOM 4996 N N . ASN B 1 300 ? 3.488 19.234 20.891 1 92.12 300 ASN B N 1
ATOM 4997 C CA . ASN B 1 300 ? 2.576 20.328 20.562 1 92.12 300 ASN B CA 1
ATOM 4998 C C . ASN B 1 300 ? 2.102 21.047 21.828 1 92.12 300 ASN B C 1
ATOM 5000 O O . ASN B 1 300 ? 2.012 22.281 21.859 1 92.12 300 ASN B O 1
ATOM 5004 N N . LEU B 1 301 ? 1.812 20.281 22.859 1 91 301 LEU B N 1
ATOM 5005 C CA . LEU B 1 301 ? 1.335 20.859 24.109 1 91 301 LEU B CA 1
ATOM 5006 C C . LEU B 1 301 ? 2.41 21.719 24.75 1 91 301 LEU B C 1
ATOM 5008 O O . LEU B 1 301 ? 2.141 22.859 25.141 1 91 301 LEU B O 1
ATOM 5012 N N . GLN B 1 302 ? 3.572 21.219 24.828 1 91.12 302 GLN B N 1
ATOM 5013 C CA . GLN B 1 302 ? 4.695 21.922 25.422 1 91.12 302 GLN B CA 1
ATOM 5014 C C . GLN B 1 302 ? 5.043 23.188 24.641 1 91.12 302 GLN B C 1
ATOM 5016 O O . GLN B 1 302 ? 5.328 24.234 25.219 1 91.12 302 GLN B O 1
ATOM 5021 N N . TRP B 1 303 ? 5.035 23.078 23.359 1 94.5 303 TRP B N 1
ATOM 5022 C CA . TRP B 1 303 ? 5.383 24.203 22.516 1 94.5 303 TRP B CA 1
ATOM 5023 C C . TRP B 1 303 ? 4.367 25.328 22.672 1 94.5 303 TRP B C 1
ATOM 5025 O O . TRP B 1 303 ? 4.746 26.5 22.781 1 94.5 303 TRP B O 1
ATOM 5035 N N . ASN B 1 304 ? 3.072 25 22.672 1 95 304 ASN B N 1
ATOM 5036 C CA . ASN B 1 304 ? 2.035 26.016 22.859 1 95 304 ASN B CA 1
ATOM 5037 C C . ASN B 1 304 ? 2.135 26.672 24.234 1 95 304 ASN B C 1
ATOM 5039 O O . ASN B 1 304 ? 1.971 27.891 24.359 1 95 304 ASN B O 1
ATOM 5043 N N . ALA B 1 305 ? 2.436 25.891 25.188 1 93.31 305 ALA B N 1
ATOM 5044 C CA . ALA B 1 305 ? 2.605 26.438 26.547 1 93.31 305 ALA B CA 1
ATOM 5045 C C . ALA B 1 305 ? 3.754 27.438 26.594 1 93.31 305 ALA B C 1
ATOM 5047 O O . ALA B 1 305 ? 3.623 28.516 27.172 1 93.31 305 ALA B O 1
ATOM 5048 N N . ARG B 1 306 ? 4.832 27.078 25.969 1 92.75 306 ARG B N 1
ATOM 5049 C CA . ARG B 1 306 ? 6.004 27.953 25.953 1 92.75 306 ARG B CA 1
ATOM 5050 C C . ARG B 1 306 ? 5.699 29.25 25.219 1 92.75 306 ARG B C 1
ATOM 5052 O O . ARG B 1 306 ? 6.285 30.297 25.531 1 92.75 306 ARG B O 1
ATOM 5059 N N . HIS B 1 307 ? 4.789 29.281 24.312 1 93.12 307 HIS B N 1
ATOM 5060 C CA . HIS B 1 307 ? 4.438 30.469 23.531 1 93.12 307 HIS B CA 1
ATOM 5061 C C . HIS B 1 307 ? 3.191 31.141 24.078 1 93.12 307 HIS B C 1
ATOM 5063 O O . HIS B 1 307 ? 2.58 31.969 23.406 1 93.12 307 HIS B O 1
ATOM 5069 N N . GLY B 1 308 ? 2.814 30.703 25.25 1 88.12 308 GLY B N 1
ATOM 5070 C CA . GLY B 1 308 ? 1.759 31.375 25.984 1 88.12 308 GLY B CA 1
ATOM 5071 C C . GLY B 1 308 ? 0.367 30.984 25.531 1 88.12 308 GLY B C 1
ATOM 5072 O O . GLY B 1 308 ? -0.587 31.75 25.703 1 88.12 308 GLY B O 1
ATOM 5073 N N . GLY B 1 309 ? 0.32 29.891 24.812 1 87.38 309 GLY B N 1
ATOM 5074 C CA . GLY B 1 309 ? -0.979 29.484 24.312 1 87.38 309 GLY B CA 1
ATOM 5075 C C . GLY B 1 309 ? -1.406 28.109 24.828 1 87.38 309 GLY B C 1
ATOM 5076 O O . GLY B 1 309 ? -0.618 27.406 25.453 1 87.38 309 GLY B O 1
ATOM 5077 N N . GLY B 1 310 ? -2.689 27.859 24.625 1 79.31 310 GLY B N 1
ATOM 5078 C CA . GLY B 1 310 ? -3.27 26.547 24.812 1 79.31 310 GLY B CA 1
ATOM 5079 C C . GLY B 1 310 ? -3.332 26.125 26.266 1 79.31 310 GLY B C 1
ATOM 5080 O O . GLY B 1 310 ? -2.834 26.844 27.141 1 79.31 310 GLY B O 1
ATOM 5081 N N . THR B 1 311 ? -4.172 25.156 26.594 1 76.25 311 THR B N 1
ATOM 5082 C CA . THR B 1 311 ? -4.18 24.484 27.906 1 76.25 311 THR B CA 1
ATOM 5083 C C . THR B 1 311 ? -3.789 23.016 27.766 1 76.25 311 THR B C 1
ATOM 5085 O O . THR B 1 311 ? -3.879 22.453 26.672 1 76.25 311 THR B O 1
ATOM 5088 N N . THR B 1 312 ? -3.07 22.562 28.797 1 66.44 312 THR B N 1
ATOM 5089 C CA . THR B 1 312 ? -2.652 21.156 28.781 1 66.44 312 THR B CA 1
ATOM 5090 C C . THR B 1 312 ? -3.824 20.25 29.125 1 66.44 312 THR B C 1
ATOM 5092 O O . THR B 1 312 ? -3.773 19.031 28.875 1 66.44 312 THR B O 1
ATOM 5095 N N . ARG B 1 313 ? -4.848 20.781 29.797 1 59.22 313 ARG B N 1
ATOM 5096 C CA . ARG B 1 313 ? -5.957 19.938 30.234 1 59.22 313 ARG B CA 1
ATOM 5097 C C . ARG B 1 313 ? -7.066 19.906 29.188 1 59.22 313 ARG B C 1
ATOM 5099 O O . ARG B 1 313 ? -7.504 20.953 28.719 1 59.22 313 ARG B O 1
ATOM 5106 N N . ALA B 1 314 ? -7.258 18.734 28.484 1 50.81 314 ALA B N 1
ATOM 5107 C CA . ALA B 1 314 ? -8.422 18.578 27.594 1 50.81 314 ALA B CA 1
ATOM 5108 C C . ALA B 1 314 ? -9.711 18.906 28.344 1 50.81 314 ALA B C 1
ATOM 5110 O O . ALA B 1 314 ? -9.836 18.609 29.531 1 50.81 314 ALA B O 1
ATOM 5111 N N . ALA B 1 315 ? -10.477 19.891 28 1 42.59 315 ALA B N 1
ATOM 5112 C CA . ALA B 1 315 ? -11.734 20.219 28.672 1 42.59 315 ALA B CA 1
ATOM 5113 C C . ALA B 1 315 ? -12.555 18.969 28.938 1 42.59 315 ALA B C 1
ATOM 5115 O O . ALA B 1 315 ? -12.664 18.094 28.078 1 42.59 315 ALA B O 1
ATOM 5116 N N . SER B 1 316 ? -12.68 18.406 30.141 1 36.72 316 SER B N 1
ATOM 5117 C CA . SER B 1 316 ? -13.562 17.312 30.5 1 36.72 316 SER B CA 1
ATOM 5118 C C . SER B 1 316 ? -14.836 17.312 29.656 1 36.72 316 SER B C 1
ATOM 5120 O O . SER B 1 316 ? -15.492 16.281 29.5 1 36.72 316 SER B O 1
ATOM 5122 N N . GLY B 1 317 ? -15.562 18.406 29.562 1 33.91 317 GLY B N 1
ATOM 5123 C CA . GLY B 1 317 ? -16.953 18.578 29.172 1 33.91 317 GLY B CA 1
ATOM 5124 C C . GLY B 1 317 ? -17.188 18.375 27.688 1 33.91 317 GLY B C 1
ATOM 5125 O O . GLY B 1 317 ? -18.266 18.688 27.172 1 33.91 317 GLY B O 1
ATOM 5126 N N . ALA B 1 318 ? -16.391 18.406 26.922 1 30.75 318 ALA B N 1
ATOM 5127 C CA . ALA B 1 318 ? -16.875 18.594 25.547 1 30.75 318 ALA B CA 1
ATOM 5128 C C . ALA B 1 318 ? -17.922 17.547 25.188 1 30.75 318 ALA B C 1
ATOM 5130 O O . ALA B 1 318 ? -17.984 16.484 25.828 1 30.75 318 ALA B O 1
ATOM 5131 N N . SER B 1 319 ? -18.484 17.469 23.812 1 30.72 319 SER B N 1
ATOM 5132 C CA . SER B 1 319 ? -19.781 17.188 23.234 1 30.72 319 SER B CA 1
ATOM 5133 C C . SER B 1 319 ? -20.156 15.719 23.344 1 30.72 319 SER B C 1
ATOM 5135 O O . SER B 1 319 ? -19.453 14.852 22.812 1 30.72 319 SER B O 1
ATOM 5137 N N . THR B 1 320 ? -20.594 15.203 24.484 1 31.3 320 THR B N 1
ATOM 5138 C CA . THR B 1 320 ? -21.688 14.234 24.375 1 31.3 320 THR B CA 1
ATOM 5139 C C . THR B 1 320 ? -22.578 14.555 23.188 1 31.3 320 THR B C 1
ATOM 5141 O O . THR B 1 320 ? -23.312 15.547 23.203 1 31.3 320 THR B O 1
ATOM 5144 N N . THR B 1 321 ? -22.188 14.469 22.078 1 30.31 321 THR B N 1
ATOM 5145 C CA . THR B 1 321 ? -23.094 14.617 20.953 1 30.31 321 THR B CA 1
ATOM 5146 C C . THR B 1 321 ? -24.484 14.094 21.312 1 30.31 321 THR B C 1
ATOM 5148 O O . THR B 1 321 ? -24.625 13.234 22.188 1 30.31 321 THR B O 1
ATOM 5151 N N . GLU B 1 322 ? -25.547 14.844 20.828 1 32.31 322 GLU B N 1
ATOM 5152 C CA . GLU B 1 322 ? -27 14.633 20.906 1 32.31 322 GLU B CA 1
ATOM 5153 C C . GLU B 1 322 ? -27.359 13.172 20.656 1 32.31 322 GLU B C 1
ATOM 5155 O O . GLU B 1 322 ? -28.484 12.75 20.938 1 32.31 322 GLU B O 1
ATOM 5160 N N . THR B 1 323 ? -26.484 12.477 20.094 1 31.03 323 THR B N 1
ATOM 5161 C CA . THR B 1 323 ? -26.938 11.125 19.781 1 31.03 323 THR B CA 1
ATOM 5162 C C . THR B 1 323 ? -27.109 10.305 21.062 1 31.03 323 THR B C 1
ATOM 5164 O O . THR B 1 323 ? -27.891 9.359 21.094 1 31.03 323 THR B O 1
ATOM 5167 N N . ASP B 1 324 ? -26.469 10.727 22.109 1 31.11 324 ASP B N 1
ATOM 5168 C CA . ASP B 1 324 ? -26.781 10.039 23.359 1 31.11 324 ASP B CA 1
ATOM 5169 C C . ASP B 1 324 ? -28.109 10.539 23.938 1 31.11 324 ASP B C 1
ATOM 5171 O O . ASP B 1 324 ? -28.734 9.852 24.75 1 31.11 324 ASP B O 1
ATOM 5175 N N . ARG B 1 325 ? -28.531 11.75 23.641 1 31.48 325 ARG B N 1
ATOM 5176 C CA . ARG B 1 325 ? -29.844 12.195 24.094 1 31.48 325 ARG B CA 1
ATOM 5177 C C . ARG B 1 325 ? -30.953 11.445 23.375 1 31.48 325 ARG B C 1
ATOM 5179 O O . ARG B 1 325 ? -32 11.141 23.953 1 31.48 325 ARG B O 1
ATOM 5186 N N . GLN B 1 326 ? -30.719 11.133 22.094 1 31.53 326 GLN B N 1
ATOM 5187 C CA . GLN B 1 326 ? -31.812 10.469 21.406 1 31.53 326 GLN B CA 1
ATOM 5188 C C . GLN B 1 326 ? -31.969 9.023 21.859 1 31.53 326 GLN B C 1
ATOM 5190 O O . GLN B 1 326 ? -33.062 8.469 21.828 1 31.53 326 GLN B O 1
ATOM 5195 N N . GLU B 1 327 ? -30.891 8.445 22.25 1 33.25 327 GLU B N 1
ATOM 5196 C CA . GLU B 1 327 ? -31.109 7.062 22.672 1 33.25 327 GLU B CA 1
ATOM 5197 C C . GLU B 1 327 ? -31.766 7.008 24.047 1 33.25 327 GLU B C 1
ATOM 5199 O O . GLU B 1 327 ? -32.438 6.023 24.391 1 33.25 327 GLU B O 1
ATOM 5204 N N . ARG B 1 328 ? -31.562 7.996 24.859 1 34.66 328 ARG B N 1
ATOM 5205 C CA . ARG B 1 328 ? -32.281 7.93 26.125 1 34.66 328 ARG B CA 1
ATOM 5206 C C . ARG B 1 328 ? -33.781 8.148 25.891 1 34.66 328 ARG B C 1
ATOM 5208 O O . ARG B 1 328 ? -34.625 7.723 26.703 1 34.66 328 ARG B O 1
ATOM 5215 N N . ARG B 1 329 ? -34.094 9.016 24.906 1 36.91 329 ARG B N 1
ATOM 5216 C CA . ARG B 1 329 ? -35.531 9.203 24.719 1 36.91 329 ARG B CA 1
ATOM 5217 C C . ARG B 1 329 ? -36.188 7.945 24.156 1 36.91 329 ARG B C 1
ATOM 5219 O O . ARG B 1 329 ? -37.344 7.695 24.391 1 36.91 329 ARG B O 1
ATOM 5226 N N . SER B 1 330 ? -35.344 7.219 23.375 1 34.62 330 SER B N 1
ATOM 5227 C CA . SER B 1 330 ? -36.031 6.098 22.766 1 34.62 330 SER B CA 1
ATOM 5228 C C . SER B 1 330 ? -36.25 4.965 23.766 1 34.62 330 SER B C 1
ATOM 5230 O O . SER B 1 330 ? -37.031 4.051 23.516 1 34.62 330 SER B O 1
ATOM 5232 N N . ASP B 1 331 ? -35.438 4.93 24.781 1 33.59 331 ASP B N 1
ATOM 5233 C CA . ASP B 1 331 ? -35.781 3.848 25.703 1 33.59 331 ASP B CA 1
ATOM 5234 C C . ASP B 1 331 ? -37.031 4.184 26.516 1 33.59 331 ASP B C 1
ATOM 5236 O O . ASP B 1 331 ? -37.5 3.357 27.297 1 33.59 331 ASP B O 1
ATOM 5240 N N . HIS B 1 332 ? -37.344 5.508 26.688 1 32.41 332 HIS B N 1
ATOM 5241 C CA . HIS B 1 332 ? -38.5 5.723 27.547 1 32.41 332 HIS B CA 1
ATOM 5242 C C . HIS B 1 332 ? -39.812 5.535 26.781 1 32.41 332 HIS B C 1
ATOM 5244 O O . HIS B 1 332 ? -40.875 5.598 27.359 1 32.41 332 HIS B O 1
ATOM 5250 N N . THR B 1 333 ? -39.812 5.648 25.406 1 29.03 333 THR B N 1
ATOM 5251 C CA . THR B 1 333 ? -41.156 5.336 24.938 1 29.03 333 THR B CA 1
ATOM 5252 C C . THR B 1 333 ? -41.312 3.836 24.719 1 29.03 333 THR B C 1
ATOM 5254 O O . THR B 1 333 ? -40.406 3.176 24.203 1 29.03 333 THR B O 1
#

Organism: Emiliania huxleyi (strain CCMP1516) (NCBI:txid280463)

Foldseek 3Di:
DPPPPPPDPCPVPDDPPCPVPPQAFAAEAEDAQFLLFFVVLLVLLLCVVPVFFEDFAAAPAALADEAELVRCVVPAAAPRHRYYRYHYADDPVSCCRRRVRYAYEYEAEQLLLSLLSLLLPPDDVVSVVVVVCLVVQVPPPPVCVCVSHVRDDAPCRRPPPVCLVVHPAFHYSVCHLLSLLLVCVSRVHDLVSRAADRQCPRDPVSVVSSVVSSCVLVVCVVPCDPSGSSNCNCVPRRVDVSVVVVVVSVVVNVVSCVVVVDCSVVVSVVSVVVNVVLCVCQDDDCSCVDPVRVSRNQTSRNSSVVVVHRDNDDPPPDDPPCVVVVVVVVVVD/DPPPPPPDPDPPPPDPVPPVPPQAFAAEAEDAQFLLFLVVLLVLLLCVVPVFFEDFAAAPAALADEDELVRCVVPAAAPRHRYYRYHYADDPVSCCRRRVRYAYEYEAEQLLSSLLSLLLPPDPVVSVVVVVCLVVQVPPPPVCVCVSHVRDDAPCRRPPPVCLVVHPAYHYSVCHLLSLLLVCVSRVHDLVSRAADRQCPRDPVSVVSSVVSSCVLVVCVVPCDPPRSSNCNCVPRNVDVSVVVVVVSVVVNVVSCVVVVDCSVVVSVVSVVVNVVLCVCQDDDCSCVDPVRVSRNQTSNNSSVVVVHHDNDNPPDDDPDCVVVVVVVVVVD

Sequence (666 aa):
MKPLHLLPAGEAHPHRISSPLSEPGVVFIKTHATGSSTLTSIMHRFCDANGSTCFVYPRGVHAGSTLSAAQLRDWVAPDSIRIFANHAVYEPVSFAALFPTHKVVSLFRHPVARLASSLRHARTAKLEWWLSAALSGRPRALPWARACGPQGPLMSEHVPLQHLWRLDLVMLTEEYDRSLVLLRRLLGWSLADLLYLRLKESSGHQQALASRFERWLYGAVANTSEGSAANLMWQRCVLSDETRLYFWAQQRFREQLRVAAPGIEQEERRFAELQAELAAACSGTKAAARPHCARFFEDNLQWNARHGGGTTRAASGASTTETDRQERRSDHTMKPLHLLPAGEAHPHRISSPLSEPGVVFIKTHATGSSTLTSIMHRFCDANGSTCFVYPRGVHAGSTLSAAQLRDWVAPDSIRIFANHAVYEPVSFAALFPTHKVVSLFRHPVARLASSLRHARTAKLEWWLSAALSGRPRALPWARACGPQGPLMSEHVPLQHLWRLDLVMLTEEYDRSLVLLRRLLGWSLADLLYLRLKESSGHQQALASRFERWLYGAVANTSEGSAANLMWQRCVLSDETRLYFWAQQRFREQLRVAAPGIEQEERRFAELQAELAAACSGTKAAARPHCARFFEDNLQWNARHGGGTTRAASGASTTETDRQERRSDHT

Secondary structure (DSSP, 8-state):
------S------S-----------EEEEEPTTSSHHHHHHHHHHHHHHHT--B--PPTTSBTTPPBPHHHHHHH--TT--SEEEEEB---HHHHHHH-TT-EEEEEE--HHHHHHHHHHHS-HHHHHHHHHHHHTT---S--GGGTS-TT---HHHHS-GGGGGG-SEEEEGGGHHHHHHHHHHHHT--SGGG----S----HHHHHHHHHHHHHHHHTTT---TT-HHHHHIIIIITTHHHHHHHHHHHHHHHHHHHH-TTHHHHHHHHHHHHHHHHHHT-STTGGGSHHHHGGG--HHHHHHHTT--BSS--TT----THHHHHHHHHH-/------S-S----S-----------EEEEEPTTSSHHHHHHHHHHHHHHHT--B--PPTTSBTTPPBPHHHHHHH--TT--SEEEEEB---HHHHHHH-TT-EEEEEE--HHHHHHHHHHHS-HHHHHHHHHHHHTT---S--GGGTS-TT---HHHHS-GGGGGG-SEEEEGGGHHHHHHHHHHHHT--SGGG----TT---HHHHHHHHHHHHHHHHTTT---TT-HHHHIIIIIITTHHHHHHHHHHHHHHHHHHHH-TTHHHHHHHHHHHHHHHHHHT-STTGGGSHHHHGGG--HHHHHHHTT--BSS--TT----THHHHHHHHTT-

Nearest PDB structures (foldseek):
  1bo6-assembly1_B  TM=3.800E-01  e=2.950E-02  Mus musculus
  1znx-assembly1_A  TM=4.566E-01  e=7.953E-01  Mycobacterium tuberculosis
  3fdi-assembly1_B  TM=3.790E-01  e=8.860E-01  Eubacterium ventriosum ATCC 27560
  3tau-assembly1_A  TM=3.144E-01  e=7.953E-01  Listeria monocytogenes
  9esi-assembly1_z  TM=3.760E-01  e=4.988E+00  Schizosaccharomyces pombe

Radius of gyration: 28.28 Å; Cα contacts (8 Å, |Δi|>4): 902; chains: 2; bounding box: 82×75×64 Å

pLDDT: mean 79.9, std 22.52, range [19.39, 98.81]

InterPro domains:
  IPR009729 Galactose-3-O-sulfotransferase [PF06990] (9-121)
  IPR009729 Galactose-3-O-sulfotransferase [PF06990] (166-293)
  IPR009729 Galactose-3-O-sulfotransferase [PTHR14647] (26-124)
  IPR027417 P-loop containing nucleoside triphosphate hydrolase [G3DSA:3.40.50.300] (23-144)
  IPR027417 P-loop containing nucleoside triphosphate hydrolase [G3DSA:3.40.50.300] (161-277)
  IPR027417 P-loop containing nucleoside triphosphate hydrolase [SSF52540] (23-122)

Solvent-accessible surface area (backbone atoms only — not comparable to full-atom values): 36488 Å² total; per-residue (Å²): 129,78,75,86,63,70,71,67,75,77,73,70,67,73,79,70,72,61,71,67,80,67,62,52,28,38,36,34,44,33,30,59,45,24,67,38,65,46,53,32,34,28,52,50,51,43,24,69,74,65,72,49,45,57,72,59,42,52,73,80,36,36,51,75,52,72,38,48,59,68,59,45,60,74,75,46,59,60,65,65,56,40,35,40,62,46,36,29,42,65,44,69,70,58,46,40,62,39,37,69,72,38,42,36,31,38,47,40,44,59,45,66,60,24,37,24,41,13,41,40,70,26,61,66,69,60,36,51,46,45,50,47,34,50,69,64,59,53,58,62,89,60,61,50,91,60,44,60,22,73,50,50,66,56,59,42,63,25,49,36,61,80,53,56,84,71,48,70,42,65,28,38,48,93,40,43,70,63,33,49,54,53,48,25,66,74,41,67,54,56,71,77,54,62,52,79,46,82,59,82,68,57,51,72,63,34,47,48,50,24,50,50,48,48,50,50,50,56,72,33,63,52,44,70,52,85,76,35,39,54,26,46,44,42,51,66,41,31,47,35,63,44,41,54,48,42,54,46,44,52,54,52,35,52,52,52,46,61,73,51,43,81,64,43,65,59,53,50,50,53,44,51,50,52,43,50,50,48,49,63,74,45,47,70,93,59,20,66,72,36,75,92,35,30,74,51,61,45,45,66,48,57,50,23,49,76,71,71,9,26,30,86,62,70,72,85,67,73,73,77,56,64,68,61,55,52,53,56,53,54,70,71,102,129,79,76,88,64,70,73,66,77,79,74,69,67,74,80,69,72,63,68,68,78,66,62,51,28,37,35,34,45,34,31,57,46,25,66,37,64,46,52,33,34,30,51,50,50,42,24,67,74,66,72,50,45,58,72,60,42,52,72,80,34,37,50,74,53,72,38,46,60,69,59,44,60,76,74,47,58,62,66,67,54,40,34,39,61,46,35,29,42,65,44,68,70,60,46,40,62,39,37,69,70,39,44,35,31,40,47,39,43,58,44,65,60,24,36,23,42,13,40,41,70,25,61,65,68,60,33,52,47,46,49,48,35,50,70,64,59,52,60,59,88,60,61,49,90,58,45,63,19,72,50,51,65,54,58,44,62,24,48,36,60,80,53,56,85,72,47,72,41,64,30,37,47,93,41,44,68,62,32,49,54,53,46,24,66,73,40,67,54,56,70,77,54,63,53,76,46,80,60,80,67,55,52,72,61,36,48,48,50,24,49,50,48,49,51,49,49,57,72,36,63,51,44,71,52,84,76,35,43,52,28,46,46,42,50,67,43,31,46,34,64,43,41,52,50,42,54,46,44,52,53,51,33,52,53,51,46,62,72,51,44,82,63,42,66,59,53,50,49,53,45,50,52,53,44,50,50,49,50,61,72,46,47,70,92,61,19,67,72,36,76,91,35,29,72,50,61,46,44,65,49,57,50,24,49,75,72,70,10,27,30,86,61,69,72,88,75,68,82,77,54,65,68,61,56,53,52,57,54,56,69,71,102